Protein 3LGI (pdb70)

Organism: Escherichia coli (strain K12) (NCBI:txid83333)

InterPro domains:
  IPR001478 PDZ domain [PF13180] (258-347)
  IPR001478 PDZ domain [PS50106] (281-326)
  IPR001478 PDZ domain [SM00228] (257-339)
  IPR001940 Peptidase S1C [PR00834] (89-101)
  IPR001940 Peptidase S1C [PR00834] (110-130)
  IPR001940 Peptidase S1C [PR00834] (151-175)
  IPR001940 Peptidase S1C [PR00834] (186-203)
  IPR001940 Peptidase S1C [PR00834] (208-225)
  IPR001940 Peptidase S1C [PR00834] (297-309)
  IPR009003 Peptidase S1, PA clan [SSF50494] (47-254)
  IPR011783 Peptidase S1C, DegS [TIGR02038] (2-352)
  IPR036034 PDZ superfamily [G3DSA:2.30.42.10] (258-354)
  IPR036034 PDZ superfamily [SSF50156] (256-352)

B-factor: mean 22.99, std 15.56, range [3.69, 104.89]

Nearest PDB structures (foldseek):
  3lgi-assembly1_A  TM=9.681E-01  e=3.536E-40  Escherichia coli K-12
  4rqz-assembly1_A  TM=9.638E-01  e=5.160E-39  Escherichia coli
  2r3y-assembly1_A  TM=9.657E-01  e=2.315E-38  Escherichia coli
  3gds-assembly1_A  TM=9.533E-01  e=1.591E-38  Escherichia coli K-12
  6ew9-assembly1_C  TM=9.628E-01  e=5.759E-38  Escherichia coli K-12

Foldseek 3Di:
DDCPVPDDDDLVLLCVQAQQQKKKKFQADCPPPNVPHGDGPATAMWGQADFQAKIKFFQVRHPPGPWMKIAGPVGDIFTWAWLAHDPVQRMTIIGTDDPDTGRHAAADPPDAFDFFFKKWQWWQAPVPPTDIFIWTFHDAFQDDQDDVRGGGKTWILGDDHRGRGNTFIAGSNNHGQFGWHDFDQADPVGDGDHRTTITGGPVVNVVQSVCCNVPVHNDD/DDPDDDDDDDDPDDDDDDLVLLCVQAQQQKKKKFFWFQPPVPPRDTDGPAIAMWGQADFQFKIKFFQVRHPPGPWMWIAGPVGDIFTWDWLAADPVQRMTIIGTHDDDTGRHAAADPPDDFDFFFKKWQWWQAPNPDIDIFIWTFHDQFQDDQDDVRGGGKTKWLGDDHRGRGNTFIAGSNNHGQFGWHDDDAADPVGDGDHRTTIGHGVVVSVVQSVCCNVPVYDDD/DPDDPPDDDLVLLCVQFQQQKKKKFQWDCDVHTDTPAIAIWGAAFQQAKIKFFQVHHPPGPWMWIAGLVGDIFTWDWLAHAPQLRMTIIGTPDHGRRRHFAADPVDDFDFFFKKWQWWQAPVPGIDIFIWTQHDWQDQPLDPPGRAIKTKILGDDHGGSGNTFIAGSNNHGQFGWHAARADDDPPDGDHRTTIGHGVVVNVVQSVCSNVPVYDDD

Secondary structure (DSSP, 8-state):
---TT----B-HHHHHHHGGGEEEEEEE--TTT-TTS--EEEEEEEEEEETTTEEEEEHHHHTT-SEEEEE-TTS-EEEEEEEEEETTTTEEEEE---SS--------TT----TTBEEEEEE-GGGS-SEEEEEEEEEE--SS--TTS-S--EEE-S---TT-TT-EEE-TT--EEEEE-------TTS----S-EEEEEHHHHHHHHHHHHHHSS---/--SSPPPPP--SSPPPPB-HHHHHHHGGGEEEEEEEEE-TTTT--EEEEEEEEEEEEETTTEEEEEHHHHTT-SEEEEE-TTS-EEEEEEEEEETTTTEEEEE---SS--------TT----TTBEEEEEE-GGGSS-EEEEEEEEES--SS--TTS-SS-EEE-S---TT-TT-EEEETTS-EEEEE-------TTS----S-EEEEEHHHHHHHHHHHHHHSS---/------SSB-HHHHHHHGGGEEEEEEEEE---EEEEEEEEEEE-STT--EEEEHHHHTT-SEEEEE-TTS-EEEEEEEEEETTTTEEEEEE-S-S--------TT----TTBEEEEEE-GGGSSSEEEEEEEEEEEE--SSTT----EEEE-S---TT-TT-EEEETT--EEEEEEEE----SSS----S-EEEEEHHHHHHHHHHHHHHSS---

Structure (mmCIF, N/CA/C/O backbone):
data_3LGI
#
_entry.id   3LGI
#
_cell.length_a   70.384
_cell.length_b   72.762
_cell.length_c   128.877
_cell.angle_alpha   90.00
_cell.angle_beta   90.00
_cell.angle_gamma   90.00
#
_symmetry.space_group_name_H-M   'P 21 21 21'
#
loop_
_entity.id
_entity.type
_entity.pdbx_description
1 polymer 'Protease degS'
2 non-polymer 'PHOSPHATE ION'
3 water water
#
loop_
_atom_site.group_PDB
_atom_site.id
_atom_site.type_symbol
_atom_site.label_atom_id
_atom_site.label_alt_id
_atom_site.label_comp_id
_atom_site.label_asym_id
_atom_site.label_entity_id
_atom_site.label_seq_id
_atom_site.pdbx_PDB_ins_code
_atom_site.Cartn_x
_atom_site.Cartn_y
_atom_site.Cartn_z
_atom_site.occupancy
_atom_site.B_iso_or_equiv
_atom_site.auth_seq_id
_atom_site.auth_comp_id
_atom_site.auth_asym_id
_atom_site.auth_atom_id
_atom_site.pdbx_PDB_model_num
ATOM 1 N N . PHE A 1 12 ? 2.271 29.165 -12.895 1.00 44.32 37 PHE A N 1
ATOM 2 C CA . PHE A 1 12 ? 1.857 29.220 -14.291 1.00 33.08 37 PHE A CA 1
ATOM 3 C C . PHE A 1 12 ? 0.638 30.121 -14.461 1.00 28.66 37 PHE A C 1
ATOM 4 O O . PHE A 1 12 ? -0.010 30.509 -13.490 1.00 30.41 37 PHE A O 1
ATOM 20 N N . ASP A 1 13 ? 0.325 30.439 -15.711 1.00 26.86 38 ASP A N 1
ATOM 21 C CA . ASP A 1 13 ? -0.826 31.267 -16.038 1.00 28.47 38 ASP A CA 1
ATOM 22 C C . ASP A 1 13 ? -1.516 30.661 -17.256 1.00 22.18 38 ASP A C 1
ATOM 23 O O . ASP A 1 13 ? -0.964 30.679 -18.353 1.00 29.33 38 ASP A O 1
ATOM 32 N N . SER A 1 14 ? -2.714 30.114 -17.059 1.00 22.45 39 SER A N 1
ATOM 33 C CA . SER A 1 14 ? -3.402 29.387 -18.126 1.00 16.52 39 SER A CA 1
ATOM 34 C C . SER A 1 14 ? -4.474 30.213 -18.836 1.00 17.33 39 SER A C 1
ATOM 35 O O . SER A 1 14 ? -5.250 29.672 -19.627 1.00 16.51 39 SER A O 1
ATOM 43 N N . THR A 1 15 ? -4.512 31.519 -18.582 1.00 16.65 40 THR A N 1
ATOM 44 C CA A THR A 1 15 ? -5.548 32.386 -19.137 0.60 19.13 40 THR A CA 1
ATOM 45 C CA B THR A 1 15 ? -5.571 32.360 -19.134 0.40 19.15 40 THR A CA 1
ATOM 46 C C . THR A 1 15 ? -5.606 32.334 -20.6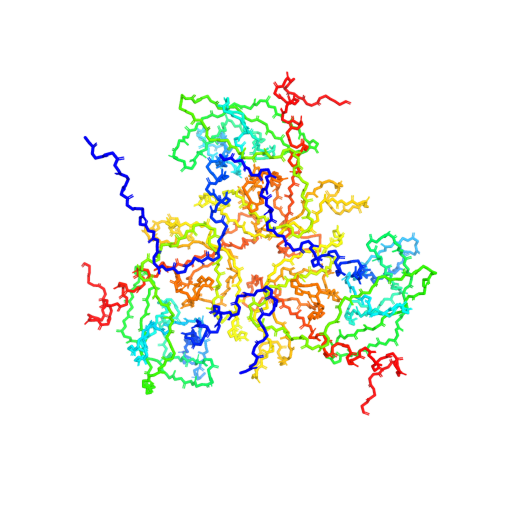63 1.00 17.66 40 THR A C 1
ATOM 47 O O . THR A 1 15 ? -6.679 32.394 -21.257 1.00 20.52 40 THR A O 1
ATOM 68 N N . ASP A 1 16 ? -4.442 32.244 -21.296 1.00 20.51 41 ASP A N 1
ATOM 69 C CA . ASP A 1 16 ? -4.377 32.239 -22.757 1.00 22.42 41 ASP A CA 1
ATOM 70 C C . ASP A 1 16 ? -4.382 30.829 -23.338 1.00 21.62 41 ASP A C 1
ATOM 71 O O . ASP A 1 16 ? -4.364 30.655 -24.555 1.00 22.93 41 ASP A O 1
ATOM 80 N N . GLU A 1 17 ? -4.392 29.824 -22.468 1.00 16.19 42 GLU A N 1
ATOM 81 C CA . GLU A 1 17 ? -4.456 28.436 -22.912 1.00 15.15 42 GLU A CA 1
ATOM 82 C C . GLU A 1 17 ? -5.889 28.093 -23.282 1.00 13.56 42 GLU A C 1
ATOM 83 O O . GLU A 1 17 ? -6.834 28.748 -22.834 1.00 14.42 42 GLU A O 1
ATOM 95 N N . THR A 1 18 ? -6.035 27.059 -24.107 1.00 14.00 43 THR A N 1
ATOM 96 C CA . THR A 1 18 ? -7.330 26.629 -24.596 1.00 14.72 43 THR A CA 1
ATOM 97 C C . THR A 1 18 ? -7.663 25.240 -24.049 1.00 10.24 43 THR A C 1
ATOM 98 O O . THR A 1 18 ? -6.898 24.303 -24.243 1.00 12.66 43 THR A O 1
ATOM 109 N N . PRO A 1 19 ? -8.813 25.102 -23.371 1.00 10.70 44 PRO A N 1
ATOM 110 C CA . PRO A 1 19 ? -9.210 23.777 -22.886 1.00 9.20 44 PRO A CA 1
ATOM 111 C C . PRO A 1 19 ? -9.487 22.817 -24.032 1.00 8.86 44 PRO A C 1
ATOM 112 O O . PRO A 1 19 ? -10.080 23.221 -25.031 1.00 10.58 44 PRO A O 1
ATOM 123 N N . ALA A 1 20 ? -9.080 21.562 -23.876 1.00 7.88 45 ALA A N 1
ATOM 124 C CA . ALA A 1 20 ? -9.434 20.528 -24.835 1.00 7.76 45 ALA A CA 1
ATOM 125 C C . ALA A 1 20 ? -10.946 20.379 -24.847 1.00 8.59 45 ALA A C 1
ATOM 126 O O . ALA A 1 20 ? -11.572 20.348 -23.795 1.00 7.58 45 ALA A O 1
ATOM 133 N N . SER A 1 21 ? -11.540 20.295 -26.035 1.00 9.16 46 SER A N 1
ATOM 134 C CA . SER A 1 21 ? -12.997 20.291 -26.117 1.00 7.09 46 SER A CA 1
ATOM 135 C C . SER A 1 21 ? -13.524 19.681 -27.397 1.00 8.11 46 SER A C 1
ATOM 136 O O . SER A 1 21 ? -12.896 19.769 -28.453 1.00 12.13 46 SER A O 1
ATOM 144 N N . TYR A 1 22 ? -14.702 19.073 -27.280 1.00 9.73 47 TYR A N 1
ATOM 145 C CA . TYR A 1 22 ? -15.463 18.620 -28.436 1.00 7.81 47 TYR A CA 1
ATOM 146 C C . TYR A 1 22 ? -16.723 19.470 -28.605 1.00 11.45 47 TYR A C 1
ATOM 147 O O . TYR A 1 22 ? -17.702 19.038 -29.211 1.00 9.95 47 TYR A O 1
ATOM 165 N N . ASN A 1 23 ? -16.688 20.700 -28.097 1.00 10.52 48 ASN A N 1
ATOM 166 C CA . ASN A 1 23 ? -17.840 21.590 -28.205 1.00 8.62 48 ASN A CA 1
ATOM 167 C C . ASN A 1 23 ? -18.196 21.915 -29.656 1.00 9.99 48 ASN A C 1
ATOM 168 O O . ASN A 1 23 ? -19.361 22.130 -29.966 1.00 11.54 48 ASN A O 1
ATOM 179 N N . LEU A 1 24 ? -17.205 21.953 -30.547 1.00 12.83 49 LEU A N 1
ATOM 180 C CA . LEU A 1 24 ? -17.500 22.170 -31.968 1.00 10.48 49 LEU A CA 1
ATOM 181 C C . LEU A 1 24 ? -18.453 21.091 -32.494 1.00 12.13 49 LEU A C 1
ATOM 182 O O . LEU A 1 24 ? -19.443 21.403 -33.148 1.00 11.99 49 LEU A O 1
ATOM 198 N N . ALA A 1 25 ? -18.162 19.826 -32.203 1.00 8.75 50 ALA A N 1
ATOM 199 C CA . ALA A 1 25 ? -19.030 18.733 -32.633 1.00 11.91 50 ALA A CA 1
ATOM 200 C C . ALA A 1 25 ? -20.416 18.847 -31.999 1.00 10.64 50 ALA A C 1
ATOM 201 O O . ALA A 1 25 ? -21.431 18.565 -32.638 1.00 9.99 50 ALA A O 1
ATOM 208 N N . VAL A 1 26 ? -20.458 19.241 -30.731 1.00 8.82 51 VAL A N 1
ATOM 209 C CA . VAL A 1 26 ? -21.732 19.404 -30.035 1.00 8.99 51 VAL A CA 1
ATOM 210 C C . VAL A 1 26 ? -22.557 20.513 -30.698 1.00 8.20 51 VAL A C 1
ATOM 211 O O . VAL A 1 26 ? -23.743 20.335 -30.982 1.00 9.77 51 VAL A O 1
ATOM 224 N N . ARG A 1 27 ? -21.943 21.663 -30.962 1.00 8.53 52 ARG A N 1
ATOM 225 C CA . ARG A 1 27 ? -22.704 22.764 -31.546 1.00 10.50 52 ARG A CA 1
ATOM 226 C C . ARG A 1 27 ? -23.240 22.396 -32.915 1.00 11.83 52 ARG A C 1
ATOM 227 O O . ARG A 1 27 ? -24.326 22.822 -33.296 1.00 12.32 52 ARG A O 1
ATOM 248 N N . ARG A 1 28 ? -22.487 21.595 -33.654 1.00 9.20 53 ARG A N 1
ATOM 249 C CA A ARG A 1 28 ? -22.886 21.224 -35.011 0.50 13.89 53 ARG A CA 1
ATOM 250 C CA B ARG A 1 28 ? -22.885 21.232 -35.008 0.50 13.87 53 ARG A CA 1
ATOM 251 C C . ARG A 1 28 ? -24.027 20.223 -35.026 1.00 10.74 53 ARG A C 1
ATOM 252 O O . ARG A 1 28 ? -24.940 20.322 -35.844 1.00 11.47 53 ARG A O 1
ATOM 293 N N . ALA A 1 29 ? -23.972 19.254 -34.122 1.00 7.63 54 ALA A N 1
ATOM 294 C CA . ALA A 1 29 ? -24.878 18.113 -34.193 1.00 7.11 54 ALA A CA 1
ATOM 295 C C . ALA A 1 29 ? -26.023 18.111 -33.190 1.00 7.95 54 ALA A C 1
ATOM 296 O O . ALA A 1 29 ? -27.126 17.667 -33.508 1.00 8.77 54 ALA A O 1
ATOM 303 N N . ALA A 1 30 ? -25.761 18.557 -31.968 1.00 8.61 55 ALA A N 1
ATOM 304 C CA . ALA A 1 30 ? -26.754 18.428 -30.903 1.00 7.80 55 ALA A CA 1
ATOM 305 C C . ALA A 1 30 ? -28.107 19.096 -31.186 1.00 8.97 55 ALA A C 1
ATOM 306 O O . ALA A 1 30 ? -29.135 18.554 -30.784 1.00 8.03 55 ALA A O 1
ATOM 313 N N . PRO A 1 31 ? -28.129 20.251 -31.888 1.00 9.61 56 PRO A N 1
ATOM 314 C CA . PRO A 1 31 ? -29.462 20.840 -32.092 1.00 10.64 56 PRO A CA 1
ATOM 315 C C . PRO A 1 31 ? -30.432 19.972 -32.882 1.00 9.85 56 PRO A C 1
ATOM 316 O O . PRO A 1 31 ? -31.640 20.199 -32.778 1.00 10.89 56 PRO A O 1
ATOM 327 N N . ALA A 1 32 ? -29.921 19.016 -33.654 1.00 8.21 57 ALA A N 1
ATOM 328 C CA . ALA A 1 32 ? -30.771 18.164 -34.477 1.00 6.52 57 ALA A CA 1
ATOM 329 C C . ALA A 1 32 ? -31.150 16.869 -33.769 1.00 11.47 57 ALA A C 1
ATOM 330 O O . ALA A 1 32 ? -31.851 16.033 -34.334 1.00 10.35 57 ALA A O 1
ATOM 337 N N . VAL A 1 33 ? -30.688 16.692 -32.539 1.00 7.46 58 VAL A N 1
ATOM 338 C CA . VAL A 1 33 ? -31.022 15.489 -31.792 1.00 6.22 58 VAL A CA 1
ATOM 339 C C . VAL A 1 33 ? -32.148 15.815 -30.818 1.00 8.93 58 VAL A C 1
ATOM 340 O O . VAL A 1 33 ? -32.023 16.710 -29.981 1.00 10.17 58 VAL A O 1
ATOM 353 N N . VAL A 1 34 ? -33.259 15.101 -30.965 1.00 6.66 59 VAL A N 1
ATOM 354 C CA . VAL A 1 34 ? -34.485 15.411 -30.239 1.00 7.15 59 VAL A CA 1
ATOM 355 C C . VAL A 1 34 ? -34.777 14.387 -29.153 1.00 7.71 59 VAL A C 1
ATOM 356 O O . VAL A 1 34 ? -34.239 13.282 -29.171 1.00 9.12 59 VAL A O 1
ATOM 369 N N . ASN A 1 35 ? -35.608 14.780 -28.188 1.00 8.50 60 ASN A N 1
ATOM 370 C CA . ASN A 1 35 ? -36.110 13.862 -27.179 1.00 7.38 60 ASN A CA 1
ATOM 371 C C . ASN A 1 35 ? -37.415 13.302 -27.701 1.00 10.16 60 ASN A C 1
ATOM 372 O O . ASN A 1 35 ? -38.266 14.050 -28.180 1.00 11.93 60 ASN A O 1
ATOM 383 N N . VAL A 1 36 ? -37.578 11.988 -27.625 1.00 7.65 61 VAL A N 1
ATOM 384 C CA . VAL A 1 36 ? -38.789 11.350 -28.129 1.00 8.54 61 VAL A CA 1
ATOM 385 C C . VAL A 1 36 ? -39.522 10.735 -26.951 1.00 10.84 61 VAL A C 1
ATOM 386 O O . VAL A 1 36 ? -38.923 10.024 -26.149 1.00 10.56 61 VAL A O 1
ATOM 399 N N . TYR A 1 37 ? -40.815 11.024 -26.836 1.00 8.59 62 TYR A N 1
ATOM 400 C CA . TYR A 1 37 ? -41.617 10.464 -25.751 1.00 10.29 62 TYR A CA 1
ATOM 401 C C . TYR A 1 37 ? -42.754 9.631 -26.316 1.00 13.64 62 TYR A C 1
ATOM 402 O O . TYR A 1 37 ? -43.528 10.096 -27.146 1.00 10.97 62 TYR A O 1
ATOM 420 N N . ASN A 1 38 ? -42.819 8.390 -25.863 1.00 12.78 63 ASN A N 1
ATOM 421 C CA . ASN A 1 38 ? -43.929 7.503 -26.144 1.00 14.19 63 ASN A CA 1
ATOM 422 C C . ASN A 1 38 ? -44.928 7.678 -25.012 1.00 10.24 63 ASN A C 1
ATOM 423 O O . ASN A 1 38 ? -44.665 7.274 -23.890 1.00 13.67 63 ASN A O 1
ATOM 434 N N . ARG A 1 39 ? -46.058 8.313 -25.301 1.00 11.22 64 ARG A N 1
ATOM 435 C CA . ARG A 1 39 ? -47.017 8.649 -24.265 1.00 15.04 64 ARG A CA 1
ATOM 436 C C . ARG A 1 39 ? -48.052 7.552 -24.105 1.00 18.31 64 ARG A C 1
ATOM 437 O O . ARG A 1 39 ? -48.583 7.049 -25.090 1.00 16.49 64 ARG A O 1
ATOM 458 N N . GLY A 1 40 ? -48.333 7.191 -22.855 1.00 22.60 65 GLY A N 1
ATOM 459 C CA . GLY A 1 40 ? -49.411 6.270 -22.547 1.00 28.02 65 GLY A CA 1
ATOM 460 C C . GLY A 1 40 ? -50.470 6.985 -21.730 1.00 23.84 65 GLY A C 1
ATOM 461 O O . GLY A 1 40 ? -50.167 7.585 -20.698 1.00 24.01 65 GLY A O 1
ATOM 465 N N . LEU A 1 41 ? -51.715 6.935 -22.192 1.00 22.55 66 LEU A N 1
ATOM 466 C CA . LEU A 1 41 ? -52.794 7.651 -21.520 1.00 22.24 66 LEU A CA 1
ATOM 467 C C . LEU A 1 41 ? -53.303 6.902 -20.291 1.00 27.13 66 LEU A C 1
ATOM 468 O O . LEU A 1 41 ? -53.629 7.512 -19.273 1.00 25.10 66 LEU A O 1
ATOM 484 N N . ASN A 1 42 ? -53.359 5.581 -20.387 1.00 21.86 67 ASN A N 1
ATOM 485 C CA . ASN A 1 42 ? -53.936 4.767 -19.323 1.00 25.98 67 ASN A CA 1
ATOM 486 C C . ASN A 1 42 ? -55.312 5.314 -18.957 1.00 30.12 67 ASN A C 1
ATOM 487 O O . ASN A 1 42 ? -56.030 5.793 -19.829 1.00 26.23 67 ASN A O 1
ATOM 498 N N . THR A 1 43 ? -55.689 5.242 -17.685 1.00 26.04 68 THR A N 1
ATOM 499 C CA . THR A 1 43 ? -56.994 5.753 -17.262 1.00 15.65 68 THR A CA 1
ATOM 500 C C . THR A 1 43 ? -56.884 7.076 -16.510 1.00 24.17 68 THR A C 1
ATOM 501 O O . THR A 1 43 ? -57.842 7.847 -16.468 1.00 25.51 68 THR A O 1
ATOM 512 N N . ASN A 1 44 ? -55.716 7.349 -15.933 1.00 21.86 69 ASN A N 1
ATOM 513 C CA A ASN A 1 44 ? -55.547 8.525 -15.084 0.70 24.73 69 ASN A CA 1
ATOM 514 C CA B ASN A 1 44 ? -55.544 8.520 -15.077 0.30 24.94 69 ASN A CA 1
ATOM 515 C C . ASN A 1 44 ? -54.634 9.597 -15.668 1.00 31.66 69 ASN A C 1
ATOM 516 O O . ASN A 1 44 ? -54.370 10.607 -15.021 1.00 27.37 69 ASN A O 1
ATOM 537 N N . SER A 1 45 ? -54.147 9.387 -16.886 1.00 21.11 70 SER A N 1
ATOM 538 C CA . SER A 1 45 ? -53.220 10.348 -17.473 1.00 21.87 70 SER A CA 1
ATOM 539 C C . SER A 1 45 ? -53.681 10.881 -18.824 1.00 20.80 70 SER A C 1
ATOM 540 O O . SER A 1 45 ? -52.872 11.104 -19.725 1.00 20.47 70 SER A O 1
ATOM 548 N N . HIS A 1 46 ? -54.983 11.118 -18.943 1.00 15.70 71 HIS A N 1
ATOM 549 C CA . HIS A 1 46 ? -55.547 11.665 -20.173 1.00 17.75 71 HIS A CA 1
ATOM 550 C C . HIS A 1 46 ? -55.181 13.131 -20.350 1.00 21.76 71 HIS A C 1
ATOM 551 O O . HIS A 1 46 ? -55.158 13.634 -21.468 1.00 21.64 71 HIS A O 1
ATOM 565 N N . ASN A 1 47 ? -54.892 13.814 -19.247 1.00 21.68 72 ASN A N 1
ATOM 566 C CA . ASN A 1 47 ? -54.605 15.250 -19.297 1.00 22.66 72 ASN A CA 1
ATOM 567 C C . ASN A 1 47 ? -53.240 15.606 -18.713 1.00 25.64 72 ASN A C 1
ATOM 568 O O . ASN A 1 47 ? -53.044 16.701 -18.185 1.00 25.87 72 ASN A O 1
ATOM 579 N N . GLN A 1 48 ? -52.305 14.669 -18.795 1.00 18.88 73 GLN A N 1
ATOM 580 C CA . GLN A 1 48 ? -50.923 14.933 -18.426 1.00 18.12 73 GLN A CA 1
ATOM 581 C C . GLN A 1 48 ? -50.029 13.995 -19.224 1.00 19.57 73 GLN A C 1
ATOM 582 O O . GLN A 1 48 ? -50.507 13.037 -19.827 1.00 21.28 73 GLN A O 1
ATOM 596 N N . LEU A 1 49 ? -48.731 14.274 -19.236 1.00 17.74 74 LEU A N 1
ATOM 597 C CA . LEU A 1 49 ? -47.795 13.445 -19.980 1.00 22.17 74 LEU A CA 1
ATOM 598 C C . LEU A 1 49 ? -47.230 12.323 -19.116 1.00 22.74 74 LEU A C 1
ATOM 599 O O . LEU A 1 49 ? -46.223 12.506 -18.438 1.00 26.27 74 LEU A O 1
ATOM 615 N N . GLU A 1 50 ? -47.874 11.159 -19.137 1.00 17.25 75 GLU A N 1
ATOM 616 C CA . GLU A 1 50 ? -47.272 9.981 -18.523 1.00 21.80 75 GLU A CA 1
ATOM 617 C C . GLU A 1 50 ? -46.459 9.241 -19.582 1.00 24.14 75 GLU A C 1
ATOM 618 O O . GLU A 1 50 ? -46.977 8.861 -20.632 1.00 18.95 75 GLU A O 1
ATOM 630 N N . ILE A 1 51 ? -45.174 9.057 -19.305 1.00 23.55 76 ILE A N 1
ATOM 631 C CA . ILE A 1 51 ? -44.259 8.493 -20.286 1.00 17.30 76 ILE A CA 1
ATOM 632 C C . ILE A 1 51 ? -44.219 6.972 -20.203 1.00 22.56 76 ILE A C 1
ATOM 633 O O . ILE A 1 51 ? -43.840 6.400 -19.184 1.00 22.47 76 ILE A O 1
ATOM 649 N N . ARG A 1 52 ? -44.627 6.327 -21.289 1.00 18.10 77 ARG A N 1
ATOM 650 C CA . ARG A 1 52 ? -44.564 4.875 -21.407 1.00 16.00 77 ARG A CA 1
ATOM 651 C C . ARG A 1 52 ? -43.140 4.422 -21.709 1.00 25.49 77 ARG A C 1
ATOM 652 O O . ARG A 1 52 ? -42.615 3.486 -21.092 1.00 22.66 77 ARG A O 1
ATOM 673 N N . THR A 1 53 ? -42.519 5.100 -22.667 1.00 15.50 78 THR A N 1
ATOM 674 C CA . THR A 1 53 ? -41.160 4.781 -23.084 1.00 16.95 78 THR A CA 1
ATOM 675 C C . THR A 1 53 ? -40.453 6.074 -23.445 1.00 17.69 78 THR A C 1
ATOM 676 O O . THR A 1 53 ? -41.078 7.014 -23.930 1.00 15.81 78 THR A O 1
ATOM 687 N N . LEU A 1 54 ? -39.151 6.104 -23.205 1.00 14.40 79 LEU A N 1
ATOM 688 C CA . LEU A 1 54 ? -38.340 7.292 -23.392 1.00 16.79 79 LEU A CA 1
ATOM 689 C C . LEU A 1 54 ? -37.257 6.994 -24.430 1.00 12.84 79 LEU A C 1
ATOM 690 O O . LEU A 1 54 ? -36.640 5.932 -24.399 1.00 12.72 79 LEU A O 1
ATOM 706 N N . GLY A 1 55 ? -37.018 7.921 -25.347 1.00 9.01 80 GLY A N 1
ATOM 707 C CA . GLY A 1 55 ? -35.902 7.777 -26.256 1.00 13.32 80 GLY A CA 1
ATOM 708 C C . GLY A 1 55 ? -35.445 9.082 -26.861 1.00 13.79 80 GLY A C 1
ATOM 709 O O . GLY A 1 55 ? -35.761 10.174 -26.381 1.00 9.51 80 GLY A O 1
ATOM 713 N N . SER A 1 56 ? -34.684 8.954 -27.939 1.00 8.79 81 SER A N 1
ATOM 714 C CA . SER A 1 56 ? -34.177 10.099 -28.659 1.00 5.43 81 SER A CA 1
ATOM 715 C C . SER A 1 56 ? -34.400 9.882 -30.148 1.00 7.05 81 SER A C 1
ATOM 716 O O . SER A 1 56 ? -34.842 8.808 -30.573 1.00 8.85 81 SER A O 1
ATOM 724 N N . GLY A 1 57 ? -34.097 10.905 -30.934 1.00 8.35 82 GLY A N 1
ATOM 725 C CA . GLY A 1 57 ? -34.256 10.815 -32.374 1.00 10.48 82 GLY A CA 1
ATOM 726 C C . GLY A 1 57 ? -33.356 11.813 -33.062 1.00 8.29 82 GLY A C 1
ATOM 727 O O . GLY A 1 57 ? -32.812 12.701 -32.417 1.00 8.65 82 GLY A O 1
ATOM 731 N N . VAL A 1 58 ? -33.184 11.665 -34.372 1.00 6.00 83 VAL A N 1
ATOM 732 C CA . VAL A 1 58 ? -32.300 12.549 -35.116 1.00 7.34 83 VAL A CA 1
ATOM 733 C C . VAL A 1 58 ? -33.035 13.156 -36.302 1.00 8.28 83 VAL A C 1
ATOM 734 O O . VAL A 1 58 ? -33.574 12.432 -37.133 1.00 9.68 83 VAL A O 1
ATOM 747 N N . ILE A 1 59 ? -33.070 14.483 -36.370 1.00 7.78 84 ILE A N 1
ATOM 748 C CA . ILE A 1 59 ? -33.706 15.150 -37.502 1.00 8.11 84 ILE A CA 1
ATOM 749 C C . ILE A 1 59 ? -32.784 15.043 -38.705 1.00 11.53 84 ILE A C 1
ATOM 750 O O . ILE A 1 59 ? -31.662 15.564 -38.693 1.00 11.06 84 ILE A O 1
ATOM 766 N N . MET A 1 60 ? -33.253 14.363 -39.745 1.00 9.73 85 MET A N 1
ATOM 767 C CA . MET A 1 60 ? -32.382 14.015 -40.866 1.00 14.65 85 MET A CA 1
ATOM 768 C C . MET A 1 60 ? -32.500 14.989 -42.026 1.00 21.97 85 MET A C 1
ATOM 769 O O . MET A 1 60 ? -31.563 15.125 -42.810 1.00 20.20 85 MET A O 1
ATOM 783 N N . ASP A 1 61 ? -33.645 15.654 -42.157 1.00 20.06 86 ASP A N 1
ATOM 784 C CA . ASP A 1 61 ? -33.786 16.679 -43.191 1.00 26.83 86 ASP A CA 1
ATOM 785 C C . ASP A 1 61 ? -34.817 17.744 -42.835 1.00 25.17 86 ASP A C 1
ATOM 786 O O . ASP A 1 61 ? -35.658 17.546 -41.956 1.00 24.18 86 ASP A O 1
ATOM 795 N N . GLN A 1 62 ? -34.729 18.873 -43.533 1.00 22.87 87 GLN A N 1
ATOM 796 C CA . GLN A 1 62 ? -35.492 20.075 -43.213 1.00 25.80 87 GLN A CA 1
ATOM 797 C C . GLN A 1 62 ? -36.998 19.859 -43.242 1.00 22.07 87 GLN A C 1
ATOM 798 O O . GLN A 1 62 ? -37.744 20.639 -42.657 1.00 28.04 87 GLN A O 1
ATOM 812 N N . ARG A 1 63 ? -37.444 18.820 -43.939 1.00 18.34 88 ARG A N 1
ATOM 813 C CA . ARG A 1 63 ? -38.874 18.559 -44.069 1.00 20.73 88 ARG A CA 1
ATOM 814 C C . ARG A 1 63 ? -39.474 18.126 -42.732 1.00 25.72 88 ARG A C 1
ATOM 815 O O . ARG A 1 63 ? -40.682 18.232 -42.517 1.00 22.87 88 ARG A O 1
ATOM 836 N N . GLY A 1 64 ? -38.625 17.638 -41.833 1.00 19.00 89 GLY A N 1
ATOM 837 C CA . GLY A 1 64 ? -39.077 17.225 -40.520 1.00 15.87 89 GLY A CA 1
ATOM 838 C C . GLY A 1 64 ? -39.094 15.718 -40.348 1.00 13.07 89 GLY A C 1
ATOM 839 O O . GLY A 1 64 ? -39.779 15.198 -39.475 1.00 12.69 89 GLY A O 1
ATOM 843 N N . TYR A 1 65 ? -38.339 15.007 -41.176 1.00 10.62 90 TYR A N 1
ATOM 844 C CA . TYR A 1 65 ? -38.227 13.562 -41.004 1.00 11.49 90 TYR A CA 1
ATOM 845 C C . TYR A 1 65 ? -37.164 13.240 -39.954 1.00 9.16 90 TYR A C 1
ATOM 846 O O . TYR A 1 65 ? -36.058 13.785 -39.984 1.00 11.93 90 TYR A O 1
ATOM 864 N N . ILE A 1 66 ? -37.528 12.352 -39.033 1.00 8.17 91 ILE A N 1
ATOM 865 C CA . ILE A 1 66 ? -36.715 12.029 -37.864 1.00 8.75 91 ILE A CA 1
ATOM 866 C C . ILE A 1 66 ? -36.516 10.525 -37.775 1.00 10.31 91 ILE A C 1
ATOM 867 O O . ILE A 1 66 ? -37.469 9.763 -37.915 1.00 10.71 91 ILE A O 1
ATOM 883 N N . ILE A 1 67 ? -35.274 10.089 -37.566 1.00 8.06 92 ILE A N 1
ATOM 884 C CA . ILE A 1 67 ? -35.011 8.677 -37.317 1.00 7.87 92 ILE A CA 1
ATOM 885 C C . ILE A 1 67 ? -35.009 8.410 -35.817 1.00 12.37 92 ILE A C 1
ATOM 886 O O . ILE A 1 67 ? -34.477 9.205 -35.033 1.00 9.81 92 ILE A O 1
ATOM 902 N N . THR A 1 68 ? -35.623 7.300 -35.412 1.00 8.90 93 THR A N 1
ATOM 903 C CA . THR A 1 68 ? -35.529 6.833 -34.038 1.00 8.65 93 THR A CA 1
ATOM 904 C C . THR A 1 68 ? -35.554 5.305 -34.075 1.00 9.25 93 THR A C 1
ATOM 905 O O . THR A 1 68 ? -35.492 4.716 -35.148 1.00 12.06 93 THR A O 1
ATOM 916 N N . ASN A 1 69 ? -35.637 4.662 -32.921 1.00 11.88 94 ASN A N 1
ATOM 917 C CA . ASN A 1 69 ? -35.757 3.210 -32.922 1.00 14.21 94 ASN A CA 1
ATOM 918 C C . ASN A 1 69 ? -37.219 2.803 -32.797 1.00 14.33 94 ASN A C 1
ATOM 919 O O . ASN A 1 69 ? -38.019 3.461 -32.124 1.00 12.71 94 ASN A O 1
ATOM 930 N N . LYS A 1 70 ? -37.565 1.707 -33.457 1.00 13.15 95 LYS A N 1
ATOM 931 C CA . LYS A 1 70 ? -38.927 1.209 -33.411 1.00 13.25 95 LYS A CA 1
ATOM 932 C C . LYS A 1 70 ? -39.360 0.884 -31.982 1.00 15.08 95 LYS A C 1
ATOM 933 O O . LYS A 1 70 ? -40.488 1.189 -31.595 1.00 14.56 95 LYS A O 1
ATOM 952 N N . HIS A 1 71 ? -38.475 0.291 -31.179 1.00 12.14 96 HIS A N 1
ATOM 953 C CA . HIS A 1 71 ? -38.850 -0.074 -29.816 1.00 15.05 96 HIS A CA 1
ATOM 954 C C . HIS A 1 71 ? -39.201 1.138 -28.950 1.00 16.08 96 HIS A C 1
ATOM 955 O O . HIS A 1 71 ? -39.922 1.011 -27.974 1.00 18.19 96 HIS A O 1
ATOM 969 N N . VAL A 1 72 ? -38.700 2.313 -29.315 1.00 13.73 97 VAL A N 1
ATOM 970 C CA . VAL A 1 72 ? -39.031 3.518 -28.576 1.00 16.96 97 VAL A CA 1
ATOM 971 C C . VAL A 1 72 ? -40.496 3.874 -28.796 1.00 14.27 97 VAL A C 1
ATOM 972 O O . VAL A 1 72 ? -41.189 4.272 -27.866 1.00 14.49 97 VAL A O 1
ATOM 985 N N . ILE A 1 73 ? -40.968 3.722 -30.028 1.00 16.01 98 ILE A N 1
ATOM 986 C CA . ILE A 1 73 ? -42.300 4.215 -30.376 1.00 14.06 98 ILE A CA 1
ATOM 987 C C . ILE A 1 73 ? -43.372 3.124 -30.460 1.00 18.34 98 ILE A C 1
ATOM 988 O O . ILE A 1 73 ? -44.543 3.423 -30.703 1.00 16.28 98 ILE A O 1
ATOM 1004 N N . ASN A 1 74 ? -42.992 1.868 -30.233 1.00 15.39 99 ASN A N 1
ATOM 1005 C CA . ASN A 1 74 ? -43.979 0.788 -30.204 1.00 23.42 99 ASN A CA 1
ATOM 1006 C C . ASN A 1 74 ? -45.078 1.019 -29.164 1.00 18.89 99 ASN A C 1
ATOM 1007 O O . ASN A 1 74 ? -44.797 1.332 -28.010 1.00 22.91 99 ASN A O 1
ATOM 1018 N N . ASP A 1 75 ? -46.328 0.860 -29.587 1.00 27.91 100 ASP A N 1
ATOM 1019 C CA . ASP A 1 75 ? -47.474 0.889 -28.680 1.00 29.50 100 ASP A CA 1
ATOM 1020 C C . ASP A 1 75 ? -47.774 2.279 -28.126 1.00 25.01 100 ASP A C 1
ATOM 1021 O O . ASP A 1 75 ? -48.459 2.406 -27.119 1.00 24.23 100 ASP A O 1
ATOM 1030 N N . ALA A 1 76 ? -47.275 3.320 -28.784 1.00 23.25 101 ALA A N 1
ATOM 1031 C CA . ALA A 1 76 ? -47.565 4.685 -28.357 1.00 21.68 101 ALA A CA 1
ATOM 1032 C C . ALA A 1 76 ? -49.010 5.080 -28.640 1.00 22.16 101 ALA A C 1
ATOM 1033 O O . ALA A 1 76 ? -49.523 4.838 -29.737 1.00 20.37 101 ALA A O 1
ATOM 1040 N N . ASP A 1 77 ? -49.654 5.703 -27.654 1.00 22.00 102 ASP A N 1
ATOM 1041 C CA . ASP A 1 77 ? -50.943 6.357 -27.869 1.00 18.40 102 ASP A CA 1
ATOM 1042 C C . ASP A 1 77 ? -50.709 7.694 -28.566 1.00 20.71 102 ASP A C 1
ATOM 1043 O O . ASP A 1 77 ? -51.567 8.198 -29.291 1.00 20.05 102 ASP A O 1
ATOM 1052 N N . GLN A 1 78 ? -49.535 8.270 -28.325 1.00 13.41 103 GLN A N 1
ATOM 1053 C CA . GLN A 1 78 ? -49.144 9.523 -28.940 1.00 14.12 103 GLN A CA 1
ATOM 1054 C C . GLN A 1 78 ? -47.621 9.588 -28.890 1.00 10.64 103 GLN A C 1
ATOM 1055 O O . GLN A 1 78 ? -47.020 9.093 -27.940 1.00 13.00 103 GLN A O 1
ATOM 1069 N N . ILE A 1 79 ? -47.006 10.170 -29.915 1.00 12.16 104 ILE A N 1
ATOM 1070 C CA . ILE A 1 79 ? -45.558 10.354 -29.932 1.00 9.51 104 ILE A CA 1
ATOM 1071 C C . ILE A 1 79 ? -45.254 11.845 -29.888 1.00 9.28 104 ILE A C 1
ATOM 1072 O O . ILE A 1 79 ? -45.768 12.617 -30.698 1.00 12.13 104 ILE A O 1
ATOM 1088 N N . ILE A 1 80 ? -44.452 12.248 -28.907 1.00 10.02 105 ILE A N 1
ATOM 1089 C CA . ILE A 1 80 ? -44.078 13.645 -28.727 1.00 11.40 105 ILE A CA 1
ATOM 1090 C C . ILE A 1 80 ? -42.587 13.811 -29.018 1.00 10.92 105 ILE A C 1
ATOM 1091 O O . ILE A 1 80 ? -41.776 12.972 -28.637 1.00 10.37 105 ILE A O 1
ATOM 1107 N N . VAL A 1 81 ? -42.232 14.880 -29.716 1.00 8.61 106 VAL A N 1
ATOM 1108 C CA . VAL A 1 81 ? -40.837 15.173 -30.010 1.00 9.61 106 VAL A CA 1
ATOM 1109 C C . VAL A 1 81 ? -40.509 16.547 -29.450 1.00 11.38 106 VAL A C 1
ATOM 1110 O O . VAL A 1 81 ? -41.239 17.507 -29.704 1.00 11.58 106 VAL A O 1
ATOM 1123 N N . ALA A 1 82 ? -39.436 16.641 -28.667 1.00 7.37 107 ALA A N 1
ATOM 1124 C CA . ALA A 1 82 ? -38.994 17.928 -28.136 1.00 7.79 107 ALA A CA 1
ATOM 1125 C C . ALA A 1 82 ? -37.605 18.269 -28.653 1.00 10.88 107 ALA A C 1
ATOM 1126 O O . ALA A 1 82 ? -36.686 17.448 -28.600 1.00 10.11 107 ALA A O 1
ATOM 1133 N N . LEU A 1 83 ? -37.460 19.482 -29.173 1.00 8.25 108 LEU A N 1
ATOM 1134 C CA . LEU A 1 83 ? -36.170 19.968 -29.641 1.00 10.54 108 LEU A CA 1
ATOM 1135 C C . LEU A 1 83 ? -35.419 20.700 -28.543 1.00 12.05 108 LEU A C 1
ATOM 1136 O O . LEU A 1 83 ? -36.004 21.172 -27.571 1.00 12.79 108 LEU A O 1
ATOM 1152 N N . GLN A 1 84 ? -34.111 20.821 -28.710 1.00 12.37 109 GLN A N 1
ATOM 1153 C CA . GLN A 1 84 ? -33.312 21.478 -27.691 1.00 14.85 109 GLN A CA 1
ATOM 1154 C C . GLN A 1 84 ? -33.588 22.977 -27.637 1.00 15.26 109 GLN A C 1
ATOM 1155 O O . GLN A 1 84 ? -33.302 23.616 -26.628 1.00 19.13 109 GLN A O 1
ATOM 1169 N N . ASP A 1 85 ? -34.172 23.536 -28.695 1.00 14.59 110 ASP A N 1
ATOM 1170 C CA . ASP A 1 85 ? -34.518 24.961 -28.689 1.00 20.29 110 ASP A CA 1
ATOM 1171 C C . ASP A 1 85 ? -35.847 25.237 -27.979 1.00 21.11 110 ASP A C 1
ATOM 1172 O O . ASP A 1 85 ? -36.297 26.382 -27.913 1.00 18.69 110 ASP A O 1
ATOM 1181 N N . GLY A 1 86 ? -36.467 24.190 -27.444 1.00 16.17 111 GLY A N 1
ATOM 1182 C CA . GLY A 1 86 ? -37.664 24.347 -26.634 1.00 18.85 111 GLY A CA 1
ATOM 1183 C C . GLY A 1 86 ? -38.966 24.033 -27.352 1.00 15.98 111 GLY A C 1
ATOM 1184 O O . GLY A 1 86 ? -40.023 23.958 -26.718 1.00 16.35 111 GLY A O 1
ATOM 1188 N N . ARG A 1 87 ? -38.904 23.849 -28.666 1.00 12.45 112 ARG A N 1
ATOM 1189 C CA . ARG A 1 87 ? -40.117 23.530 -29.423 1.00 8.88 112 ARG A CA 1
ATOM 1190 C C . ARG A 1 87 ? -40.554 22.102 -29.131 1.00 13.25 112 ARG A C 1
ATOM 1191 O O . ARG A 1 87 ? -39.722 21.220 -28.938 1.00 14.09 112 ARG A O 1
ATOM 1212 N N . VAL A 1 88 ? -41.865 21.883 -29.083 1.00 8.83 113 VAL A N 1
ATOM 1213 C CA . VAL A 1 88 ? -42.407 20.553 -28.804 1.00 9.22 113 VAL A CA 1
ATOM 1214 C C . VAL A 1 88 ? -43.493 20.280 -29.835 1.00 10.73 113 VAL A C 1
ATOM 1215 O O . VAL A 1 88 ? -44.339 21.138 -30.096 1.00 11.83 113 VAL A O 1
ATOM 1228 N N . PHE A 1 89 ? -43.468 19.082 -30.416 1.00 9.21 114 PHE A N 1
ATOM 1229 C CA . PHE A 1 89 ? -44.364 18.740 -31.510 1.00 11.35 114 PHE A CA 1
ATOM 1230 C C . PHE A 1 89 ? -45.000 17.383 -31.277 1.00 13.51 114 PHE A C 1
ATOM 1231 O O . PHE A 1 89 ? -44.420 16.517 -30.629 1.00 12.14 114 PHE A O 1
ATOM 1248 N N . GLU A 1 90 ? -46.198 17.201 -31.819 1.00 11.19 115 GLU A N 1
ATOM 1249 C CA . GLU A 1 90 ? -46.753 15.872 -31.992 1.00 12.27 115 GLU A CA 1
ATOM 1250 C C . GLU A 1 90 ? -46.114 15.301 -33.249 1.00 14.49 115 GLU A C 1
ATOM 1251 O O . GLU A 1 90 ? -46.028 15.979 -34.270 1.00 19.44 115 GLU A O 1
ATOM 1263 N N . ALA A 1 91 ? -45.641 14.066 -33.176 1.00 11.43 116 ALA A N 1
ATOM 1264 C CA . ALA A 1 91 ? -44.981 13.451 -34.323 1.00 12.26 116 ALA A CA 1
ATOM 1265 C C . ALA A 1 91 ? -45.852 12.339 -34.873 1.00 17.46 116 ALA A C 1
ATOM 1266 O O . ALA A 1 91 ? -46.541 11.648 -34.121 1.00 17.86 116 ALA A O 1
ATOM 1273 N N . LEU A 1 92 ? -45.811 12.178 -36.189 1.00 13.97 117 LEU A N 1
ATOM 1274 C CA . LEU A 1 92 ? -46.531 11.113 -36.870 1.00 16.89 117 LEU A CA 1
ATOM 1275 C C . LEU A 1 92 ? -45.577 9.998 -37.264 1.00 12.82 117 LEU A C 1
ATOM 1276 O O . LEU A 1 92 ? -44.461 10.250 -37.715 1.00 14.90 117 LEU A O 1
ATOM 1292 N N . LEU A 1 93 ? -46.026 8.762 -37.092 1.00 13.05 118 LEU A N 1
ATOM 1293 C CA . LEU A 1 93 ? -45.235 7.606 -37.490 1.00 15.04 118 LEU A CA 1
ATOM 1294 C C . LEU A 1 93 ? -45.349 7.403 -38.991 1.00 23.41 118 LEU A C 1
ATOM 1295 O O . LEU A 1 93 ? -46.437 7.138 -39.512 1.00 18.96 118 LEU A O 1
ATOM 1311 N N . VAL A 1 94 ? -44.217 7.542 -39.676 1.00 14.43 119 VAL A N 1
ATOM 1312 C CA . VAL A 1 94 ? -44.149 7.399 -41.125 1.00 14.38 119 VAL A CA 1
ATOM 1313 C C . VAL A 1 94 ? -44.030 5.928 -41.497 1.00 22.22 119 VAL A C 1
ATOM 1314 O O . VAL A 1 94 ? -44.603 5.475 -42.490 1.00 21.33 119 VAL A O 1
ATOM 1327 N N . GLY A 1 95 ? -43.285 5.183 -40.692 1.00 19.92 120 GLY A N 1
ATOM 1328 C CA . GLY A 1 95 ? -43.071 3.771 -40.949 1.00 19.93 120 GLY A CA 1
ATOM 1329 C C . GLY A 1 95 ? -42.023 3.205 -40.016 1.00 22.18 120 GLY A C 1
ATOM 1330 O O . GLY A 1 95 ? -41.304 3.945 -39.355 1.00 15.90 120 GLY A O 1
ATOM 1334 N N . SER A 1 96 ? -41.936 1.885 -39.949 1.00 19.75 121 SER A N 1
ATOM 1335 C CA . SER A 1 96 ? -40.914 1.251 -39.134 1.00 15.76 121 SER A CA 1
ATOM 1336 C C . SER A 1 96 ? -40.437 -0.026 -39.802 1.00 27.16 121 SER A C 1
ATOM 1337 O O . SER A 1 96 ? -41.117 -0.580 -40.666 1.00 25.36 121 SER A O 1
ATOM 1345 N N . ASP A 1 97 ? -39.260 -0.481 -39.397 1.00 20.66 122 ASP A N 1
ATOM 1346 C CA . ASP A 1 97 ? -38.681 -1.705 -39.930 1.00 24.36 122 ASP A CA 1
ATOM 1347 C C . ASP A 1 97 ? -38.261 -2.581 -38.762 1.00 24.92 122 ASP A C 1
ATOM 1348 O O . ASP A 1 97 ? -37.341 -2.239 -38.024 1.00 21.01 122 ASP A O 1
ATOM 1357 N N . SER A 1 98 ? -38.944 -3.707 -38.588 1.00 21.32 123 SER A N 1
ATOM 1358 C CA . SER A 1 98 ? -38.666 -4.588 -37.464 1.00 21.44 123 SER A CA 1
ATOM 1359 C C . SER A 1 98 ? -37.254 -5.159 -37.541 1.00 22.79 123 SER A C 1
ATOM 1360 O O . SER A 1 98 ? -36.568 -5.276 -36.525 1.00 22.92 123 SER A O 1
ATOM 1368 N N . LEU A 1 99 ? -36.821 -5.516 -38.745 1.00 22.89 124 LEU A N 1
ATOM 1369 C CA . LEU A 1 99 ? -35.514 -6.146 -38.916 1.00 23.14 124 LEU A CA 1
ATOM 1370 C C . LEU A 1 99 ? -34.400 -5.277 -38.340 1.00 17.57 124 LEU A C 1
ATOM 1371 O O . LEU A 1 99 ? -33.555 -5.763 -37.598 1.00 22.32 124 LEU A O 1
ATOM 1387 N N . THR A 1 100 ? -34.408 -3.990 -38.686 1.00 21.67 125 THR A N 1
ATOM 1388 C CA . THR A 1 100 ? -33.352 -3.078 -38.250 1.00 17.62 125 THR A CA 1
ATOM 1389 C C . THR A 1 100 ? -33.723 -2.271 -37.004 1.00 21.10 125 THR A C 1
ATOM 1390 O O . THR A 1 100 ? -32.895 -1.525 -36.481 1.00 21.00 125 THR A O 1
ATOM 1401 N N . ASP A 1 101 ? -34.952 -2.428 -36.523 1.00 19.29 126 ASP A N 1
ATOM 1402 C CA . ASP A 1 101 ? -35.405 -1.725 -35.325 1.00 18.07 126 ASP A CA 1
ATOM 1403 C C . ASP A 1 101 ? -35.320 -0.225 -35.533 1.00 17.66 126 ASP A C 1
ATOM 1404 O O . ASP A 1 101 ? -34.998 0.513 -34.605 1.00 20.33 126 ASP A O 1
ATOM 1413 N N . LEU A 1 102 ? -35.601 0.222 -36.754 1.00 16.65 127 LEU A N 1
ATOM 1414 C CA . LEU A 1 102 ? -35.610 1.654 -37.049 1.00 15.54 127 LEU A CA 1
ATOM 1415 C C . LEU A 1 102 ? -37.026 2.135 -37.319 1.00 17.44 127 LEU A C 1
ATOM 1416 O O . LEU A 1 102 ? -37.868 1.384 -37.807 1.00 16.19 127 LEU A O 1
ATOM 1432 N N . ALA A 1 103 ? -37.295 3.396 -37.000 1.00 13.99 128 ALA A N 1
ATOM 1433 C CA . ALA A 1 103 ? -38.586 3.993 -37.296 1.00 12.34 128 ALA A CA 1
ATOM 1434 C C . ALA A 1 103 ? -38.361 5.410 -37.777 1.00 14.00 128 ALA A C 1
ATOM 1435 O O . ALA A 1 103 ? -37.356 6.031 -37.441 1.00 12.50 128 ALA A O 1
ATOM 1442 N N . VAL A 1 104 ? -39.290 5.919 -38.577 1.00 11.38 129 VAL A N 1
ATOM 1443 C CA . VAL A 1 104 ? -39.195 7.286 -39.054 1.00 8.02 129 VAL A CA 1
ATOM 1444 C C . VAL A 1 104 ? -40.430 8.031 -38.585 1.00 13.42 129 VAL A C 1
ATOM 1445 O O . VAL A 1 104 ? -41.551 7.521 -38.685 1.00 12.49 129 VAL A O 1
ATOM 1458 N N . LEU A 1 105 ? -40.208 9.218 -38.036 1.00 8.96 130 LEU A N 1
ATOM 1459 C CA . LEU A 1 105 ? -41.288 10.105 -37.626 1.00 9.77 130 LEU A CA 1
ATOM 1460 C C . LEU A 1 105 ? -41.302 11.321 -38.525 1.00 11.26 130 LEU A C 1
ATOM 1461 O O . LEU A 1 105 ? -40.312 11.634 -39.185 1.00 11.18 130 LEU A O 1
ATOM 1477 N N . LYS A 1 106 ? -42.425 12.029 -38.522 1.00 12.12 131 LYS A N 1
ATOM 1478 C CA . LYS A 1 106 ? -42.532 13.274 -39.258 1.00 14.40 131 LYS A CA 1
ATOM 1479 C C . LYS A 1 106 ? -43.136 14.330 -38.348 1.00 12.26 131 LYS A C 1
ATOM 1480 O O . LYS A 1 106 ? -44.164 14.096 -37.706 1.00 13.21 131 LYS A O 1
ATOM 1499 N N . ILE A 1 107 ? -42.477 15.478 -38.261 1.00 13.01 132 ILE A N 1
ATOM 1500 C CA . ILE A 1 107 ? -43.071 16.627 -37.593 1.00 13.65 132 ILE A CA 1
ATOM 1501 C C . ILE A 1 107 ? -43.359 17.721 -38.608 1.00 15.73 132 ILE A C 1
ATOM 1502 O O . ILE A 1 107 ? -42.673 17.851 -39.627 1.00 16.11 132 ILE A O 1
ATOM 1518 N N . ASN A 1 108 ? -44.404 18.487 -38.325 1.00 14.58 133 ASN A N 1
ATOM 1519 C CA A ASN A 1 108 ? -44.791 19.614 -39.159 0.70 17.43 133 ASN A CA 1
ATOM 1520 C CA B ASN A 1 108 ? -44.780 19.612 -39.167 0.30 17.59 133 ASN A CA 1
ATOM 1521 C C . ASN A 1 108 ? -44.570 20.908 -38.400 1.00 13.38 133 ASN A C 1
ATOM 1522 O O . ASN A 1 108 ? -45.339 21.236 -37.494 1.00 17.27 133 ASN A O 1
ATOM 1543 N N . ALA A 1 109 ? -43.516 21.629 -38.769 1.00 13.53 134 ALA A N 1
ATOM 1544 C CA . ALA A 1 109 ? -43.109 22.844 -38.077 1.00 13.23 134 ALA A CA 1
ATOM 1545 C C . ALA A 1 109 ? -43.178 24.055 -38.996 1.00 17.01 134 ALA A C 1
ATOM 1546 O O . ALA A 1 109 ? -42.877 23.955 -40.183 1.00 20.41 134 ALA A O 1
ATOM 1553 N N . THR A 1 110 ? -43.537 25.205 -38.437 1.00 19.58 135 THR A N 1
ATOM 1554 C CA . THR A 1 110 ? -43.573 26.446 -39.203 1.00 19.05 135 THR A CA 1
ATOM 1555 C C . THR A 1 110 ? -42.169 27.009 -39.401 1.00 32.80 135 THR A C 1
ATOM 1556 O O . THR A 1 110 ? -41.848 27.527 -40.468 1.00 30.08 135 THR A O 1
ATOM 1567 N N . GLY A 1 111 ? -41.337 26.913 -38.368 1.00 19.07 136 GLY A N 1
ATOM 1568 C CA . GLY A 1 111 ? -39.999 27.476 -38.427 1.00 34.42 136 GLY A CA 1
ATOM 1569 C C . GLY A 1 111 ? -39.000 26.448 -38.912 1.00 30.89 136 GLY A C 1
ATOM 1570 O O . GLY A 1 111 ? -39.234 25.252 -38.767 1.00 26.35 136 GLY A O 1
ATOM 1574 N N . GLY A 1 112 ? -37.892 26.903 -39.491 1.00 25.67 137 GLY A N 1
ATOM 1575 C CA . GLY A 1 112 ? -36.870 25.991 -39.976 1.00 22.88 137 GLY A CA 1
ATOM 1576 C C . GLY A 1 112 ? -36.436 25.015 -38.898 1.00 18.38 137 GLY A C 1
ATOM 1577 O O . GLY A 1 112 ? -36.490 25.334 -37.710 1.00 22.09 137 GLY A O 1
ATOM 1581 N N . LEU A 1 113 ? -36.007 23.826 -39.315 1.00 15.49 138 LEU A N 1
ATOM 1582 C CA . LEU A 1 113 ? -35.534 22.804 -38.387 1.00 11.92 138 LEU A CA 1
ATOM 1583 C C . LEU A 1 113 ? -34.039 22.562 -38.535 1.00 15.49 138 LEU A C 1
ATOM 1584 O O . LEU A 1 113 ? -33.505 22.590 -39.635 1.00 18.97 138 LEU A O 1
ATOM 1600 N N . PRO A 1 114 ? -33.367 22.294 -37.419 1.00 13.31 139 PRO A N 1
ATOM 1601 C CA . PRO A 1 114 ? -31.957 21.903 -37.475 1.00 17.15 139 PRO A CA 1
ATOM 1602 C C . PRO A 1 114 ? -31.834 20.488 -38.033 1.00 15.74 139 PRO A C 1
ATOM 1603 O O . PRO A 1 114 ? -32.710 19.662 -37.770 1.00 17.49 139 PRO A O 1
ATOM 1614 N N . THR A 1 115 ? -30.777 20.211 -38.787 1.00 14.85 140 THR A N 1
ATOM 1615 C CA . THR A 1 115 ? -30.565 18.864 -39.319 1.00 11.21 140 THR A CA 1
ATOM 1616 C C . THR A 1 115 ? -29.178 18.357 -38.930 1.00 12.33 140 THR A C 1
ATOM 1617 O O . THR A 1 115 ? -28.248 19.142 -38.708 1.00 12.16 140 THR A O 1
ATOM 1628 N N . ILE A 1 116 ? -29.047 17.040 -38.852 1.00 11.26 141 ILE A N 1
ATOM 1629 C CA . ILE A 1 116 ? -27.793 16.436 -38.429 1.00 11.02 141 ILE A CA 1
ATOM 1630 C C . ILE A 1 116 ? -26.751 16.532 -39.548 1.00 12.04 141 ILE A C 1
ATOM 1631 O O . ILE A 1 116 ? -27.080 16.345 -40.727 1.00 12.31 141 ILE A O 1
ATOM 1647 N N . PRO A 1 117 ? -25.489 16.823 -39.191 1.00 13.31 142 PRO A N 1
ATOM 1648 C CA . PRO A 1 117 ? -24.433 16.814 -40.212 1.00 10.62 142 PRO A CA 1
ATOM 1649 C C . PRO A 1 117 ? -24.183 15.407 -40.735 1.00 11.43 142 PRO A C 1
ATOM 1650 O O . PRO A 1 117 ? -24.070 14.469 -39.953 1.00 11.29 142 PRO A O 1
ATOM 1661 N N . ILE A 1 118 ? -24.118 15.274 -42.058 1.00 12.99 143 ILE A N 1
ATOM 1662 C CA A ILE A 1 118 ? -23.891 13.979 -42.687 0.70 11.83 143 ILE A CA 1
ATOM 1663 C CA B ILE A 1 118 ? -23.905 13.986 -42.704 0.30 12.07 143 ILE A CA 1
ATOM 1664 C C . ILE A 1 118 ? -22.772 14.110 -43.710 1.00 15.86 143 ILE A C 1
ATOM 1665 O O . ILE A 1 118 ? -22.799 14.990 -44.568 1.00 19.57 143 ILE A O 1
ATOM 1696 N N . ASN A 1 119 ? -21.778 13.239 -43.595 1.00 11.69 144 ASN A N 1
ATOM 1697 C CA . ASN A 1 119 ? -20.707 13.174 -44.574 1.00 14.67 144 ASN A CA 1
ATOM 1698 C C . ASN A 1 119 ? -20.749 11.767 -45.140 1.00 12.81 144 ASN A C 1
ATOM 1699 O O . ASN A 1 119 ? -20.281 10.819 -44.521 1.00 13.50 144 ASN A O 1
ATOM 1710 N N . ALA A 1 120 ? -21.356 11.632 -46.312 1.00 12.79 145 ALA A N 1
ATOM 1711 C CA . ALA A 1 120 ? -21.631 10.316 -46.869 1.00 18.40 145 ALA A CA 1
ATOM 1712 C C . ALA A 1 120 ? -20.358 9.530 -47.174 1.00 17.72 145 ALA A C 1
ATOM 1713 O O . ALA A 1 120 ? -20.399 8.305 -47.259 1.00 23.00 145 ALA A O 1
ATOM 1720 N N . ARG A 1 121 ? -19.232 10.228 -47.313 1.00 16.85 146 ARG A N 1
ATOM 1721 C CA . ARG A 1 121 ? -17.955 9.584 -47.637 1.00 19.87 146 ARG A CA 1
ATOM 1722 C C . ARG A 1 121 ? -17.200 9.096 -46.400 1.00 23.59 146 ARG A C 1
ATOM 1723 O O . ARG A 1 121 ? -16.260 8.309 -46.512 1.00 21.62 146 ARG A O 1
ATOM 1744 N N . ARG A 1 122 ? -17.583 9.585 -45.227 1.00 13.26 147 ARG A N 1
ATOM 1745 C CA . ARG A 1 122 ? -16.859 9.247 -44.005 1.00 13.27 147 ARG A CA 1
ATOM 1746 C C . ARG A 1 122 ? -17.298 7.887 -43.472 1.00 14.57 147 ARG A C 1
ATOM 1747 O O . ARG A 1 122 ? -18.478 7.544 -43.503 1.00 17.02 147 ARG A O 1
ATOM 1768 N N . VAL A 1 123 ? -16.343 7.114 -42.968 1.00 14.79 148 VAL A N 1
ATOM 1769 C CA . VAL A 1 123 ? -16.678 5.854 -42.323 1.00 19.69 148 VAL A CA 1
ATOM 1770 C C . VAL A 1 123 ? -16.049 5.840 -40.943 1.00 20.63 148 VAL A C 1
ATOM 1771 O O . VAL A 1 123 ? -14.961 6.378 -40.752 1.00 22.19 148 VAL A O 1
ATOM 1784 N N . PRO A 1 124 ? -16.741 5.244 -39.969 1.00 18.02 149 PRO A N 1
ATOM 1785 C CA . PRO A 1 124 ? -16.155 5.124 -38.632 1.00 12.93 149 PRO A CA 1
ATOM 1786 C C . PRO A 1 124 ? -14.975 4.153 -38.648 1.00 12.47 149 PRO A C 1
ATOM 1787 O O . PRO A 1 124 ? -15.023 3.131 -39.326 1.00 18.29 149 PRO A O 1
ATOM 1798 N N . HIS A 1 125 ? -13.929 4.478 -37.902 1.00 10.40 150 HIS A N 1
ATOM 1799 C CA . HIS A 1 125 ? -12.803 3.571 -37.724 1.00 9.33 150 HIS A CA 1
ATOM 1800 C C . HIS A 1 125 ? -12.682 3.245 -36.255 1.00 8.76 150 HIS A C 1
ATOM 1801 O O . HIS A 1 125 ? -13.030 4.069 -35.402 1.00 9.51 150 HIS A O 1
ATOM 1815 N N . ILE A 1 126 ? -12.194 2.046 -35.955 1.00 8.73 151 ILE A N 1
ATOM 1816 C CA . ILE A 1 126 ? -12.020 1.622 -34.564 1.00 6.08 151 ILE A CA 1
ATOM 1817 C C . ILE A 1 126 ? -11.015 2.541 -33.883 1.00 8.21 151 ILE A C 1
ATOM 1818 O O . ILE A 1 126 ? -9.924 2.794 -34.405 1.00 10.34 151 ILE A O 1
ATOM 1834 N N . GLY A 1 127 ? -11.398 3.077 -32.730 1.00 6.33 152 GLY A N 1
ATOM 1835 C CA . GLY A 1 127 ? -10.575 4.050 -32.038 1.00 6.96 152 GLY A CA 1
ATOM 1836 C C . GLY A 1 127 ? -10.991 5.492 -32.278 1.00 5.97 152 GLY A C 1
ATOM 1837 O O . GLY A 1 127 ? -10.503 6.389 -31.589 1.00 8.34 152 GLY A O 1
ATOM 1841 N N . ASP A 1 128 ? -11.868 5.737 -33.251 1.00 7.43 153 ASP A N 1
ATOM 1842 C CA . ASP A 1 128 ? -12.328 7.111 -33.490 1.00 10.19 153 ASP A CA 1
ATOM 1843 C C . ASP A 1 128 ? -13.061 7.628 -32.254 1.00 8.33 153 ASP A C 1
ATOM 1844 O O . ASP A 1 128 ? -13.850 6.910 -31.658 1.00 7.97 153 ASP A O 1
ATOM 1853 N N . VAL A 1 129 ? -12.820 8.882 -31.881 1.00 6.34 154 VAL A N 1
ATOM 1854 C CA . VAL A 1 129 ? -13.550 9.477 -30.761 1.00 5.36 154 VAL A CA 1
ATOM 1855 C C . VAL A 1 129 ? -14.993 9.726 -31.191 1.00 6.09 154 VAL A C 1
ATOM 1856 O O . VAL A 1 129 ? -15.237 10.223 -32.286 1.00 8.43 154 VAL A O 1
ATOM 1869 N N . VAL A 1 130 ? -15.951 9.378 -30.333 1.00 5.06 155 VAL A N 1
ATOM 1870 C CA . VAL A 1 130 ? -17.348 9.624 -30.655 1.00 6.25 155 VAL A CA 1
ATOM 1871 C C . VAL A 1 130 ? -18.084 10.223 -29.472 1.00 8.61 155 VAL A C 1
ATOM 1872 O O . VAL A 1 130 ? -17.689 10.047 -28.325 1.00 7.25 155 VAL A O 1
ATOM 1885 N N . LEU A 1 131 ? -19.144 10.958 -29.784 1.00 6.27 156 LEU A N 1
ATOM 1886 C CA . LEU A 1 131 ? -20.032 11.514 -28.778 1.00 6.59 156 LEU A CA 1
ATOM 1887 C C . LEU A 1 131 ? -21.402 10.897 -28.985 1.00 6.48 156 LEU A C 1
ATOM 1888 O O . LEU A 1 131 ? -21.899 10.833 -30.112 1.00 7.15 156 LEU A O 1
ATOM 1904 N N . ALA A 1 132 ? -22.000 10.429 -27.903 1.00 5.09 157 ALA A N 1
ATOM 1905 C CA . ALA A 1 132 ? -23.377 9.950 -27.935 1.00 6.25 157 ALA A CA 1
ATOM 1906 C C . ALA A 1 132 ? -24.264 11.084 -27.435 1.00 7.52 157 ALA A C 1
ATOM 1907 O O . ALA A 1 132 ? -23.927 11.749 -26.460 1.00 8.54 157 ALA A O 1
ATOM 1914 N N . ILE A 1 133 ? -25.390 11.303 -28.109 1.00 5.13 158 ILE A N 1
ATOM 1915 C CA . ILE A 1 133 ? -26.267 12.427 -27.809 1.00 4.93 158 ILE A CA 1
ATOM 1916 C C . ILE A 1 133 ? -27.679 11.872 -27.658 1.00 5.34 158 ILE A C 1
ATOM 1917 O O . ILE A 1 133 ? -28.203 11.257 -28.589 1.00 6.93 158 ILE A O 1
ATOM 1933 N N . GLY A 1 134 ? -28.279 12.066 -26.491 1.00 6.40 159 GLY A N 1
ATOM 1934 C CA . GLY A 1 134 ? -29.603 11.512 -26.230 1.00 7.00 159 GLY A CA 1
ATOM 1935 C C . GLY A 1 134 ? -30.166 12.017 -24.915 1.00 7.99 159 GLY A C 1
ATOM 1936 O O . GLY A 1 134 ? -29.638 12.958 -24.343 1.00 10.12 159 GLY A O 1
ATOM 1940 N N . ASN A 1 135 ? -31.233 11.382 -24.440 1.00 7.95 160 ASN A N 1
ATOM 1941 C CA . ASN A 1 135 ? -31.946 11.850 -23.252 1.00 6.49 160 ASN A CA 1
ATOM 1942 C C . ASN A 1 135 ? -32.020 10.798 -22.144 1.00 10.46 160 ASN A C 1
ATOM 1943 O O . ASN A 1 135 ? -33.108 10.354 -21.773 1.00 8.85 160 ASN A O 1
ATOM 1954 N N . PRO A 1 136 ? -30.867 10.407 -21.597 1.00 9.30 161 PRO A N 1
ATOM 1955 C CA . PRO A 1 136 ? -30.835 9.370 -20.557 1.00 9.04 161 PRO A CA 1
ATOM 1956 C C . PRO A 1 136 ? -31.655 9.782 -19.335 1.00 9.62 161 PRO A C 1
ATOM 1957 O O . PRO A 1 136 ? -31.486 10.888 -18.824 1.00 9.07 161 PRO A O 1
ATOM 1968 N N . TYR A 1 137 ? -32.557 8.904 -18.905 1.00 9.83 162 TYR A N 1
ATOM 1969 C CA . TYR A 1 137 ? -33.347 9.110 -17.691 1.00 7.99 162 TYR A CA 1
ATOM 1970 C C . TYR A 1 137 ? -34.137 10.420 -17.689 1.00 11.64 162 TYR A C 1
ATOM 1971 O O . TYR A 1 137 ? -34.495 10.933 -16.631 1.00 10.89 162 TYR A O 1
ATOM 1989 N N . ASN A 1 138 ? -34.436 10.941 -18.873 1.00 8.75 163 ASN A N 1
ATOM 1990 C CA . ASN A 1 138 ? -35.158 12.201 -18.992 1.00 9.17 163 ASN A CA 1
ATOM 1991 C C . ASN A 1 138 ? -34.476 13.340 -18.248 1.00 8.86 163 ASN A C 1
ATOM 1992 O O . ASN A 1 138 ? -35.130 14.282 -17.785 1.00 11.06 163 ASN A O 1
ATOM 2003 N N . LEU A 1 139 ? -33.151 13.274 -18.161 1.00 7.56 164 LEU A N 1
ATOM 2004 C CA . LEU A 1 139 ? -32.391 14.355 -17.555 1.00 8.05 164 LEU A CA 1
ATOM 2005 C C . LEU A 1 139 ? -32.371 15.579 -18.449 1.00 7.43 164 LEU A C 1
ATOM 2006 O O . LEU A 1 139 ? -32.088 16.688 -17.995 1.00 11.50 164 LEU A O 1
ATOM 2022 N N . GLY A 1 140 ? -32.654 15.362 -19.730 1.00 8.30 165 GLY A N 1
ATOM 2023 C CA . GLY A 1 140 ? -32.462 16.380 -20.748 1.00 9.20 165 GLY A CA 1
ATOM 2024 C C . GLY A 1 140 ? -31.299 15.963 -21.634 1.00 9.29 165 GLY A C 1
ATOM 2025 O O . GLY A 1 140 ? -30.540 15.059 -21.283 1.00 8.78 165 GLY A O 1
ATOM 2029 N N . GLN A 1 141 ? -31.151 16.619 -22.776 1.00 8.87 166 GLN A N 1
ATOM 2030 C CA . GLN A 1 141 ? -30.091 16.241 -23.708 1.00 9.86 166 GLN A CA 1
ATOM 2031 C C . GLN A 1 141 ? -28.746 16.141 -23.004 1.00 8.12 166 GLN A C 1
ATOM 2032 O O . GLN A 1 141 ? -28.325 17.051 -22.282 1.00 8.84 166 GLN A O 1
ATOM 2046 N N . THR A 1 142 ? -28.058 15.037 -23.265 1.00 7.44 167 THR A N 1
ATOM 2047 C CA . THR A 1 142 ? -26.821 14.696 -22.585 1.00 6.79 167 THR A CA 1
ATOM 2048 C C . THR A 1 142 ? -25.820 14.233 -23.618 1.00 9.50 167 THR A C 1
ATOM 2049 O O . THR A 1 142 ? -26.159 13.433 -24.483 1.00 9.23 167 THR A O 1
ATOM 2060 N N . ILE A 1 143 ? -24.599 14.752 -23.532 1.00 6.50 168 ILE A N 1
ATOM 2061 C CA . ILE A 1 143 ? -23.498 14.320 -24.390 1.00 4.55 168 ILE A CA 1
ATOM 2062 C C . ILE A 1 143 ? -22.544 13.448 -23.579 1.00 8.44 168 ILE A C 1
ATOM 2063 O O . ILE A 1 143 ? -22.089 13.869 -22.516 1.00 7.51 168 ILE A O 1
ATOM 2079 N N . THR A 1 144 ? -22.223 12.254 -24.068 1.00 7.75 169 THR A N 1
ATOM 2080 C CA . THR A 1 144 ? -21.203 11.419 -23.425 1.00 5.38 169 THR A CA 1
ATOM 2081 C C . THR A 1 144 ? -20.135 11.090 -24.461 1.00 6.42 169 THR A C 1
ATOM 2082 O O . THR A 1 144 ? -20.402 11.120 -25.658 1.00 8.83 169 THR A O 1
ATOM 2093 N N . GLN A 1 145 ? -18.931 10.778 -24.004 1.00 6.17 170 GLN A N 1
ATOM 2094 C CA . GLN A 1 145 ? -17.819 10.592 -24.928 1.00 5.68 170 GLN A CA 1
ATOM 2095 C C . GLN A 1 145 ? -17.187 9.225 -24.776 1.00 7.34 170 GLN A C 1
ATOM 2096 O O . GLN A 1 145 ? -17.017 8.731 -23.665 1.00 8.27 170 GLN A O 1
ATOM 2110 N N . GLY A 1 146 ? -16.837 8.622 -25.907 1.00 5.88 171 GLY A N 1
ATOM 2111 C CA . GLY A 1 146 ? -16.115 7.361 -25.909 1.00 7.49 171 GLY A CA 1
ATOM 2112 C C . GLY A 1 146 ? -15.368 7.205 -27.216 1.00 7.25 171 GLY A C 1
ATOM 2113 O O . GLY A 1 146 ? -14.988 8.192 -27.842 1.00 6.85 171 GLY A O 1
ATOM 2117 N N . ILE A 1 147 ? -15.144 5.959 -27.622 1.00 5.99 172 ILE A N 1
ATOM 2118 C CA . ILE A 1 147 ? -14.555 5.681 -28.923 1.00 5.05 172 ILE A CA 1
ATOM 2119 C C . ILE A 1 147 ? -15.360 4.586 -29.618 1.00 6.05 172 ILE A C 1
ATOM 2120 O O . ILE A 1 147 ? -16.185 3.928 -28.989 1.00 7.03 172 ILE A O 1
ATOM 2136 N N . ILE A 1 148 ? -15.119 4.407 -30.912 1.00 5.87 173 ILE A N 1
ATOM 2137 C CA . ILE A 1 148 ? -15.633 3.247 -31.637 1.00 5.74 173 ILE A CA 1
ATOM 2138 C C . ILE A 1 148 ? -14.817 2.043 -31.166 1.00 7.90 173 ILE A C 1
ATOM 2139 O O . ILE A 1 148 ? -13.592 2.034 -31.286 1.00 8.00 173 ILE A O 1
ATOM 2155 N N . SER A 1 149 ? -15.495 1.042 -30.608 1.00 6.75 174 SER A N 1
ATOM 2156 C CA . SER A 1 149 ? -14.820 -0.123 -30.039 1.00 7.85 174 SER A CA 1
ATOM 2157 C C . SER A 1 149 ? -14.709 -1.252 -31.045 1.00 8.22 174 SER A C 1
ATOM 2158 O O . SER A 1 149 ? -13.825 -2.099 -30.928 1.00 9.35 174 SER A O 1
ATOM 2166 N N . ALA A 1 150 ? -15.641 -1.272 -31.994 1.00 7.63 175 ALA A N 1
ATOM 2167 C CA . ALA A 1 150 ? -15.680 -2.263 -33.058 1.00 7.60 175 ALA A CA 1
ATOM 2168 C C . ALA A 1 150 ? -16.610 -1.756 -34.159 1.00 8.42 175 ALA A C 1
ATOM 2169 O O . ALA A 1 150 ? -17.516 -0.963 -33.897 1.00 8.33 175 ALA A O 1
ATOM 2176 N N . THR A 1 151 ? -16.360 -2.180 -35.396 1.00 7.60 176 THR A N 1
ATOM 2177 C CA . THR A 1 151 ? -17.205 -1.817 -36.522 1.00 6.91 176 THR A CA 1
ATOM 2178 C C . THR A 1 151 ? -17.758 -3.094 -37.153 1.00 13.03 176 THR A C 1
ATOM 2179 O O . THR A 1 151 ? -17.252 -3.577 -38.167 1.00 17.53 176 THR A O 1
ATOM 2190 N N . GLY A 1 152 ? -18.782 -3.657 -36.537 1.00 11.90 177 GLY A N 1
ATOM 2191 C CA . GLY A 1 152 ? -19.348 -4.908 -37.012 1.00 10.96 177 GLY A CA 1
ATOM 2192 C C . GLY A 1 152 ? -18.523 -6.092 -36.549 1.00 17.11 177 GLY A C 1
ATOM 2193 O O . GLY A 1 152 ? -17.455 -5.939 -35.961 1.00 13.54 177 GLY A O 1
ATOM 2197 N N . ARG A 1 153 ? -19.040 -7.286 -36.805 1.00 8.73 178 ARG A N 1
ATOM 2198 C CA . ARG A 1 153 ? -18.342 -8.522 -36.480 1.00 9.47 178 ARG A CA 1
ATOM 2199 C C . ARG A 1 153 ? -18.464 -9.451 -37.671 1.00 11.02 178 ARG A C 1
ATOM 2200 O O . ARG A 1 153 ? -19.533 -9.537 -38.270 1.00 13.98 178 ARG A O 1
ATOM 2221 N N . ILE A 1 154 ? -17.382 -10.149 -38.008 1.00 11.80 179 ILE A N 1
ATOM 2222 C CA . ILE A 1 154 ? -17.398 -11.015 -39.187 1.00 13.40 179 ILE A CA 1
ATOM 2223 C C . ILE A 1 154 ? -18.150 -12.313 -38.938 1.00 18.53 179 ILE A C 1
ATOM 2224 O O . ILE A 1 154 ? -18.863 -12.791 -39.821 1.00 18.33 179 ILE A O 1
ATOM 2240 N N . GLY A 1 155 ? -18.005 -12.874 -37.743 1.00 16.94 180 GLY A N 1
ATOM 2241 C CA . GLY A 1 155 ? -18.540 -14.197 -37.465 1.00 19.26 180 GLY A CA 1
ATOM 2242 C C . GLY A 1 155 ? -19.623 -14.213 -36.406 1.00 17.04 180 GLY A C 1
ATOM 2243 O O . GLY A 1 155 ? -20.056 -13.167 -35.919 1.00 12.72 180 GLY A O 1
ATOM 2247 N N . LEU A 1 156 ? -20.070 -15.411 -36.050 1.00 13.74 181 LEU A N 1
ATOM 2248 C CA . LEU A 1 156 ? -21.123 -15.563 -35.052 1.00 12.54 181 LEU A CA 1
ATOM 2249 C C . LEU A 1 156 ? -20.706 -14.948 -33.722 1.00 11.61 181 LEU A C 1
ATOM 2250 O O . LEU A 1 156 ? -19.584 -15.151 -33.263 1.00 14.87 181 LEU A O 1
ATOM 2266 N N . ASN A 1 157 ? -21.615 -14.214 -33.088 1.00 10.12 182 ASN A N 1
ATOM 2267 C CA . ASN A 1 157 ? -21.283 -13.543 -31.837 1.00 10.50 182 ASN A CA 1
ATOM 2268 C C . ASN A 1 157 ? -22.528 -13.277 -31.001 1.00 13.89 182 ASN A C 1
ATOM 2269 O O . ASN A 1 157 ? -23.645 -13.439 -31.488 1.00 10.78 182 ASN A O 1
ATOM 2280 N N . PRO A 1 158 ? -22.342 -12.876 -29.733 1.00 10.36 183 PRO A N 1
ATOM 2281 C CA . PRO A 1 158 ? -23.463 -12.737 -28.791 1.00 13.27 183 PRO A CA 1
ATOM 2282 C C . PRO A 1 158 ? -24.528 -11.700 -29.149 1.00 13.48 183 PRO A C 1
ATOM 2283 O O . PRO A 1 158 ? -25.632 -11.818 -28.630 1.00 14.62 183 PRO A O 1
ATOM 2294 N N . THR A 1 159 ? -24.240 -10.712 -29.993 1.00 11.36 184 THR A N 1
ATOM 2295 C CA . THR A 1 159 ? -25.298 -9.790 -30.416 1.00 12.16 184 THR A CA 1
ATOM 2296 C C . THR A 1 159 ? -26.234 -10.468 -31.408 1.00 15.81 184 THR A C 1
ATOM 2297 O O . THR A 1 159 ? -27.353 -10.013 -31.627 1.00 13.85 184 THR A O 1
ATOM 2308 N N . GLY A 1 160 ? -25.758 -11.545 -32.023 1.00 12.76 185 GLY A N 1
ATOM 2309 C CA . GLY A 1 160 ? -26.510 -12.203 -33.077 1.00 11.45 185 GLY A CA 1
ATOM 2310 C C . GLY A 1 160 ? -26.527 -11.444 -34.392 1.00 10.17 185 GLY A C 1
ATOM 2311 O O . GLY A 1 160 ? -27.149 -11.889 -35.350 1.00 11.07 185 GLY A O 1
ATOM 2315 N N . ARG A 1 161 ? -25.832 -10.300 -34.448 1.00 10.21 186 ARG A N 1
ATOM 2316 C CA . ARG A 1 161 ? -25.835 -9.433 -35.623 1.00 12.50 186 ARG A CA 1
ATOM 2317 C C . ARG A 1 161 ? -24.410 -9.184 -36.079 1.00 8.46 186 ARG A C 1
ATOM 2318 O O . ARG A 1 161 ? -23.472 -9.363 -35.300 1.00 10.76 186 ARG A O 1
ATOM 2339 N N . GLN A 1 162 ? -24.255 -8.718 -37.316 1.00 9.54 187 GLN A N 1
ATOM 2340 C CA . GLN A 1 162 ? -22.920 -8.526 -37.895 1.00 9.03 187 GLN A CA 1
ATOM 2341 C C . GLN A 1 162 ? -22.557 -7.077 -38.180 1.00 8.50 187 GLN A C 1
ATOM 2342 O O . GLN A 1 162 ? -21.413 -6.807 -38.487 1.00 10.02 187 GLN A O 1
ATOM 2356 N N . ASN A 1 163 ? -23.516 -6.155 -38.114 1.00 11.43 188 ASN A N 1
ATOM 2357 C CA . ASN A 1 163 ? -23.240 -4.789 -38.574 1.00 10.33 188 ASN A CA 1
ATOM 2358 C C . ASN A 1 163 ? -23.313 -3.698 -37.501 1.00 9.75 188 ASN A C 1
ATOM 2359 O O . ASN A 1 163 ? -23.319 -2.522 -37.836 1.00 12.01 188 ASN A O 1
ATOM 2370 N N . PHE A 1 164 ? -23.367 -4.067 -36.226 1.00 10.37 189 PHE A N 1
ATOM 2371 C CA . PHE A 1 164 ? -23.445 -3.045 -35.174 1.00 9.04 189 PHE A CA 1
ATOM 2372 C C . PHE A 1 164 ? -22.109 -2.339 -35.013 1.00 8.18 189 PHE A C 1
ATOM 2373 O O . PHE A 1 164 ? -21.066 -2.989 -34.971 1.00 9.85 189 PHE A O 1
ATOM 2390 N N . LEU A 1 165 ? -22.144 -1.018 -34.870 1.00 8.66 190 LEU A N 1
ATOM 2391 C CA . LEU A 1 165 ? -21.023 -0.319 -34.264 1.00 7.24 190 LEU A CA 1
ATOM 2392 C C . LEU A 1 165 ? -21.099 -0.609 -32.772 1.00 8.28 190 LEU A C 1
ATOM 2393 O O . LEU A 1 165 ? -22.182 -0.670 -32.201 1.00 11.05 190 LEU A O 1
ATOM 2409 N N . GLN A 1 166 ? -19.951 -0.808 -32.135 1.00 6.91 191 GLN A N 1
ATOM 2410 C CA . GLN A 1 166 ? -19.915 -0.945 -30.690 1.00 5.92 191 GLN A CA 1
ATOM 2411 C C . GLN A 1 166 ? -19.143 0.259 -30.178 1.00 8.76 191 GLN A C 1
ATOM 2412 O O . GLN A 1 166 ? -18.185 0.683 -30.817 1.00 8.15 191 GLN A O 1
ATOM 2426 N N . THR A 1 167 ? -19.555 0.815 -29.041 1.00 7.74 192 THR A N 1
ATOM 2427 C CA . THR A 1 167 ? -18.884 1.994 -28.486 1.00 8.11 192 THR A CA 1
ATOM 2428 C C . THR A 1 167 ? -18.885 1.964 -26.967 1.00 9.23 192 THR A C 1
ATOM 2429 O O . THR A 1 167 ? -19.780 1.371 -26.357 1.00 9.49 192 THR A O 1
ATOM 2440 N N . ASP A 1 168 ? -17.895 2.615 -26.348 1.00 8.68 193 ASP A N 1
ATOM 2441 C CA . ASP A 1 168 ? -17.910 2.769 -24.892 1.00 8.33 193 ASP A CA 1
ATOM 2442 C C . ASP A 1 168 ? -18.357 4.164 -24.441 1.00 8.54 193 ASP A C 1
ATOM 2443 O O . ASP A 1 168 ? -18.206 4.513 -23.266 1.00 12.78 193 ASP A O 1
ATOM 2452 N N . ALA A 1 169 ? -18.922 4.950 -25.351 1.00 7.83 194 ALA A N 1
ATOM 2453 C CA . ALA A 1 169 ? -19.575 6.193 -24.944 1.00 8.33 194 ALA A CA 1
ATOM 2454 C C . ALA A 1 169 ? -20.783 5.777 -24.120 1.00 11.03 194 ALA A C 1
ATOM 2455 O O . ALA A 1 169 ? -21.578 4.954 -24.568 1.00 14.38 194 ALA A O 1
ATOM 2462 N N . SER A 1 170 ? -20.914 6.312 -22.909 1.00 9.57 195 SER A N 1
ATOM 2463 C CA . SER A 1 170 ? -21.932 5.825 -21.987 1.00 11.59 195 SER A CA 1
ATOM 2464 C C . SER A 1 170 ? -23.332 6.028 -22.550 1.00 10.59 195 SER A C 1
ATOM 2465 O O . SER A 1 170 ? -23.710 7.145 -22.911 1.00 13.26 195 SER A O 1
ATOM 2473 N N . ILE A 1 171 ? -24.082 4.927 -22.609 1.00 9.85 196 ILE A N 1
ATOM 2474 C CA . ILE A 1 171 ? -25.441 4.893 -23.120 1.00 10.37 196 ILE A CA 1
ATOM 2475 C C . ILE A 1 171 ? -26.338 4.378 -22.000 1.00 12.64 196 ILE A C 1
ATOM 2476 O O . ILE A 1 171 ? -25.976 3.422 -21.303 1.00 16.48 196 ILE A O 1
ATOM 2492 N N . ASN A 1 172 ? -27.490 5.009 -21.824 1.00 8.90 197 ASN A N 1
ATOM 2493 C CA . ASN A 1 172 ? -28.434 4.620 -20.787 1.00 10.30 197 ASN A CA 1
ATOM 2494 C C . ASN A 1 172 ? -29.841 4.620 -21.356 1.00 12.44 197 ASN A C 1
ATOM 2495 O O . ASN A 1 172 ? -30.059 5.087 -22.469 1.00 11.55 197 ASN A O 1
ATOM 2506 N N . HIS A 1 173 ? -30.796 4.093 -20.595 1.00 12.85 198 HIS A N 1
ATOM 2507 C CA . HIS A 1 173 ? -32.193 4.172 -20.986 1.00 12.61 198 HIS A CA 1
ATOM 2508 C C . HIS A 1 173 ? -32.542 5.618 -21.300 1.00 11.70 198 HIS A C 1
ATOM 2509 O O . HIS A 1 173 ? -32.349 6.495 -20.461 1.00 12.67 198 HIS A O 1
ATOM 2523 N N . GLY A 1 174 ? -33.062 5.859 -22.503 1.00 11.66 199 GLY A N 1
ATOM 2524 C CA . GLY A 1 174 ? -33.341 7.209 -22.961 1.00 12.24 199 GLY A CA 1
ATOM 2525 C C . GLY A 1 174 ? -32.453 7.616 -24.129 1.00 13.25 199 GLY A C 1
ATOM 2526 O O . GLY A 1 174 ? -32.756 8.547 -24.861 1.00 13.43 199 GLY A O 1
ATOM 2530 N N . ASN A 1 175 ? -31.334 6.926 -24.296 1.00 6.87 200 ASN A N 1
ATOM 2531 C CA . ASN A 1 175 ? -30.443 7.212 -25.412 1.00 6.70 200 ASN A CA 1
ATOM 2532 C C . ASN A 1 175 ? -30.886 6.582 -26.738 1.00 8.94 200 ASN A C 1
ATOM 2533 O O . ASN A 1 175 ? -30.425 7.019 -27.791 1.00 9.23 200 ASN A O 1
ATOM 2544 N N . SER A 1 176 ? -31.713 5.535 -26.716 1.00 9.37 201 SER A N 1
ATOM 2545 C CA . SER A 1 176 ? -32.005 4.840 -27.977 1.00 8.03 201 SER A CA 1
ATOM 2546 C C . SER A 1 176 ? -32.660 5.758 -28.987 1.00 7.77 201 SER A C 1
ATOM 2547 O O . SER A 1 176 ? -33.624 6.448 -28.680 1.00 10.01 201 SER A O 1
ATOM 2555 N N . GLY A 1 177 ? -32.178 5.681 -30.221 1.00 6.95 202 GLY A N 1
ATOM 2556 C CA . GLY A 1 177 ? -32.691 6.503 -31.295 1.00 8.17 202 GLY A CA 1
ATOM 2557 C C . GLY A 1 177 ? -31.883 7.761 -31.519 1.00 6.22 202 GLY A C 1
ATOM 2558 O O . GLY A 1 177 ? -32.049 8.410 -32.545 1.00 10.08 202 GLY A O 1
ATOM 2562 N N . GLY A 1 178 ? -30.987 8.075 -30.584 1.00 7.19 203 GLY A N 1
ATOM 2563 C CA . GLY A 1 178 ? -30.178 9.288 -30.651 1.00 9.12 203 GLY A CA 1
ATOM 2564 C C . GLY A 1 178 ? -28.933 9.118 -31.509 1.00 9.79 203 GLY A C 1
ATOM 2565 O O . GLY A 1 178 ? -28.726 8.063 -32.090 1.00 9.03 203 GLY A O 1
ATOM 2569 N N . ALA A 1 179 ? -28.092 10.152 -31.553 1.00 6.62 204 ALA A N 1
ATOM 2570 C CA . ALA A 1 179 ? -26.973 10.207 -32.490 1.00 5.67 204 ALA A CA 1
ATOM 2571 C C . ALA A 1 179 ? -25.650 9.785 -31.857 1.00 7.40 204 ALA A C 1
ATOM 2572 O O . ALA A 1 179 ? -25.386 10.066 -30.691 1.00 7.63 204 ALA A O 1
ATOM 2579 N N . LEU A 1 180 ? -24.827 9.101 -32.649 1.00 6.31 205 LEU A N 1
ATOM 2580 C CA . LEU A 1 180 ? -23.421 8.903 -32.335 1.00 5.08 205 LEU A CA 1
ATOM 2581 C C . LEU A 1 180 ? -22.677 9.687 -33.396 1.00 8.95 205 LEU A C 1
ATOM 2582 O O . LEU A 1 180 ? -22.876 9.430 -34.584 1.00 8.15 205 LEU A O 1
ATOM 2598 N N . VAL A 1 181 ? -21.871 10.667 -32.986 1.00 5.26 206 VAL A N 1
ATOM 2599 C CA . VAL A 1 181 ? -21.181 11.536 -33.949 1.00 6.44 206 VAL A CA 1
ATOM 2600 C C . VAL A 1 181 ? -19.681 11.548 -33.697 1.00 8.21 206 VAL A C 1
ATOM 2601 O O . VAL A 1 181 ? -19.236 11.267 -32.580 1.00 7.81 206 VAL A O 1
ATOM 2614 N N . ASN A 1 182 ? -18.892 11.840 -34.731 1.00 5.80 207 ASN A N 1
ATOM 2615 C CA . ASN A 1 182 ? -17.437 11.934 -34.542 1.00 7.74 207 ASN A CA 1
ATOM 2616 C C . ASN A 1 182 ? -17.000 13.348 -34.141 1.00 7.15 207 ASN A C 1
ATOM 2617 O O . ASN A 1 182 ? -17.839 14.193 -33.842 1.00 7.29 207 ASN A O 1
ATOM 2628 N N . SER A 1 183 ? -15.693 13.596 -34.107 1.00 7.90 208 SER A N 1
ATOM 2629 C CA . SER A 1 183 ? -15.171 14.867 -33.594 1.00 9.35 208 SER A CA 1
ATOM 2630 C C . SER A 1 183 ? -15.513 16.054 -34.505 1.00 8.54 208 SER A C 1
ATOM 2631 O O . SER A 1 183 ? -15.373 17.218 -34.101 1.00 11.16 208 SER A O 1
ATOM 2639 N N . LEU A 1 184 ? -15.943 15.768 -35.733 1.00 8.34 209 LEU A N 1
ATOM 2640 C CA A LEU A 1 184 ? -16.369 16.819 -36.652 0.60 9.46 209 LEU A CA 1
ATOM 2641 C CA B LEU A 1 184 ? -16.369 16.821 -36.651 0.40 9.50 209 LEU A CA 1
ATOM 2642 C C . LEU A 1 184 ? -17.879 17.058 -36.568 1.00 10.69 209 LEU A C 1
ATOM 2643 O O . LEU A 1 184 ? -18.414 17.936 -37.239 1.00 12.73 209 LEU A O 1
ATOM 2673 N N . GLY A 1 185 ? -18.567 16.273 -35.740 1.00 6.79 210 GLY A N 1
ATOM 2674 C CA . GLY A 1 185 ? -20.005 16.409 -35.593 1.00 6.42 210 GLY A CA 1
ATOM 2675 C C . GLY A 1 185 ? -20.777 15.622 -36.645 1.00 8.12 210 GLY A C 1
ATOM 2676 O O . GLY A 1 185 ? -22.000 15.740 -36.734 1.00 11.56 210 GLY A O 1
ATOM 2680 N N . GLU A 1 186 ? -20.067 14.813 -37.429 1.00 8.40 211 GLU A N 1
ATOM 2681 C CA . GLU A 1 186 ? -20.690 14.027 -38.491 1.00 8.02 211 GLU A CA 1
ATOM 2682 C C . GLU A 1 186 ? -21.359 12.794 -37.898 1.00 8.84 211 GLU A C 1
ATOM 2683 O O . GLU A 1 186 ? -20.784 12.122 -37.043 1.00 8.30 211 GLU A O 1
ATOM 2695 N N . LEU A 1 187 ? -22.568 12.501 -38.360 1.00 8.34 212 LEU A N 1
ATOM 2696 C CA . LEU A 1 187 ? -23.314 11.335 -37.896 1.00 7.23 212 LEU A CA 1
ATOM 2697 C C . LEU A 1 187 ? -22.629 10.020 -38.283 1.00 9.06 212 LEU A C 1
ATOM 2698 O O . LEU A 1 187 ? -22.357 9.768 -39.456 1.00 9.29 212 LEU A O 1
ATOM 2714 N N . MET A 1 188 ? -22.331 9.195 -37.282 1.00 5.98 213 MET A N 1
ATOM 2715 C CA . MET A 1 188 ? -21.703 7.901 -37.518 1.00 7.78 213 MET A CA 1
ATOM 2716 C C . MET A 1 188 ? -22.703 6.763 -37.325 1.00 8.90 213 MET A C 1
ATOM 2717 O O . MET A 1 188 ? -22.572 5.708 -37.941 1.00 9.16 213 MET A O 1
ATOM 2731 N N . GLY A 1 189 ? -23.691 6.954 -36.459 1.00 8.18 214 GLY A N 1
ATOM 2732 C CA . GLY A 1 189 ? -24.693 5.918 -36.266 1.00 6.58 214 GLY A CA 1
ATOM 2733 C C . GLY A 1 189 ? -25.837 6.354 -35.378 1.00 8.14 214 GLY A C 1
ATOM 2734 O O . GLY A 1 189 ? -25.848 7.464 -34.846 1.00 7.29 214 GLY A O 1
ATOM 2738 N N . ILE A 1 190 ? -26.804 5.456 -35.231 1.00 5.93 215 ILE A N 1
ATOM 2739 C CA . ILE A 1 190 ? -27.976 5.684 -34.394 1.00 6.71 215 ILE A CA 1
ATOM 2740 C C . ILE A 1 190 ? -27.880 4.754 -33.191 1.00 10.05 215 ILE A C 1
ATOM 2741 O O . ILE A 1 190 ? -27.844 3.533 -33.341 1.00 8.29 215 ILE A O 1
ATOM 2757 N N . ASN A 1 191 ? -27.807 5.309 -31.989 1.00 7.57 216 ASN A N 1
ATOM 2758 C CA . ASN A 1 191 ? -27.614 4.459 -30.822 1.00 6.93 216 ASN A CA 1
ATOM 2759 C C . ASN A 1 191 ? -28.833 3.587 -30.572 1.00 10.66 216 ASN A C 1
ATOM 2760 O O . ASN A 1 191 ? -29.956 3.997 -30.830 1.00 10.25 216 ASN A O 1
ATOM 2771 N N . THR A 1 192 ? -28.588 2.374 -30.092 1.00 9.87 217 THR A N 1
ATOM 2772 C CA . THR A 1 192 ? -29.660 1.446 -29.762 1.00 11.70 217 THR A CA 1
ATOM 2773 C C . THR A 1 192 ? -29.394 0.914 -28.349 1.00 28.04 217 THR A C 1
ATOM 2774 O O . THR A 1 192 ? -28.624 1.511 -27.595 1.00 27.37 217 THR A O 1
ATOM 2785 N N . LEU A 1 193 ? -30.027 -0.189 -27.980 1.00 37.11 218 LEU A N 1
ATOM 2786 C CA . LEU A 1 193 ? -29.904 -0.711 -26.617 1.00 33.58 218 LEU A CA 1
ATOM 2787 C C . LEU A 1 193 ? -28.497 -1.205 -26.283 1.00 40.10 218 LEU A C 1
ATOM 2788 O O . LEU A 1 193 ? -27.852 -1.869 -27.093 1.00 58.55 218 LEU A O 1
ATOM 2804 N N . SER A 1 194 ? -28.037 -0.882 -25.076 1.00 27.74 219 SER A N 1
ATOM 2805 C CA . SER A 1 194 ? -26.714 -1.286 -24.606 1.00 29.03 219 SER A CA 1
ATOM 2806 C C . SER A 1 194 ? -26.769 -2.623 -23.871 1.00 35.38 219 SER A C 1
ATOM 2807 O O . SER A 1 194 ? -27.842 -3.121 -23.535 1.00 28.27 219 SER A O 1
ATOM 2815 N N . PHE A 1 195 ? -25.602 -3.206 -23.627 1.00 23.32 220 PHE A N 1
ATOM 2816 C CA . PHE A 1 195 ? -25.521 -4.480 -22.928 1.00 29.25 220 PHE A CA 1
ATOM 2817 C C . PHE A 1 195 ? -25.563 -4.228 -21.416 1.00 39.50 220 PHE A C 1
ATOM 2818 O O . PHE A 1 195 ? -24.559 -3.840 -20.825 1.00 28.91 220 PHE A O 1
ATOM 2835 N N . ASP A 1 196 ? -26.728 -4.450 -20.804 1.00 25.02 221 ASP A N 1
ATOM 2836 C CA . ASP A 1 196 ? -26.996 -4.000 -19.431 1.00 35.09 221 ASP A CA 1
ATOM 2837 C C . ASP A 1 196 ? -26.900 -5.080 -18.350 1.00 35.35 221 ASP A C 1
ATOM 2838 O O . ASP A 1 196 ? -26.690 -4.773 -17.174 1.00 35.74 221 ASP A O 1
ATOM 2847 N N . LYS A 1 197 ? -27.073 -6.337 -18.734 1.00 30.16 222 LYS A N 1
ATOM 2848 C CA . LYS A 1 197 ? -26.976 -7.428 -17.778 1.00 34.31 222 LYS A CA 1
ATOM 2849 C C . LYS A 1 197 ? -26.502 -8.689 -18.479 1.00 34.26 222 LYS A C 1
ATOM 2850 O O . LYS A 1 197 ? -27.151 -9.173 -19.406 1.00 34.64 222 LYS A O 1
ATOM 2869 N N . SER A 1 198 ? -25.363 -9.212 -18.040 1.00 27.47 223 SER A N 1
ATOM 2870 C CA . SER A 1 198 ? -24.806 -10.425 -18.623 1.00 28.55 223 SER A CA 1
ATOM 2871 C C . SER A 1 198 ? -25.528 -11.642 -18.060 1.00 38.84 223 SER A C 1
ATOM 2872 O O . SER A 1 198 ? -26.258 -11.538 -17.076 1.00 42.63 223 SER A O 1
ATOM 2880 N N . ASN A 1 199 ? -25.331 -12.793 -18.693 1.00 43.37 224 ASN A N 1
ATOM 2881 C CA . ASN A 1 199 ? -25.963 -14.025 -18.241 1.00 60.10 224 ASN A CA 1
ATOM 2882 C C . ASN A 1 199 ? -25.402 -14.485 -16.900 1.00 67.57 224 ASN A C 1
ATOM 2883 O O . ASN A 1 199 ? -26.078 -15.181 -16.140 1.00 60.62 224 ASN A O 1
ATOM 2894 N N . ASP A 1 200 ? -24.165 -14.090 -16.616 1.00 50.84 225 ASP A N 1
ATOM 2895 C CA . ASP A 1 200 ? -23.529 -14.416 -15.344 1.00 54.54 225 ASP A CA 1
ATOM 2896 C C . ASP A 1 200 ? -23.991 -13.469 -14.237 1.00 53.34 225 ASP A C 1
ATOM 2897 O O . ASP A 1 200 ? -23.593 -13.614 -13.083 1.00 56.57 225 ASP A O 1
ATOM 2901 N N . GLY A 1 201 ? -24.824 -12.495 -14.595 1.00 36.20 226 GLY A N 1
ATOM 2902 C CA . GLY A 1 201 ? -25.406 -11.593 -13.616 1.00 53.09 226 GLY A CA 1
ATOM 2903 C C . GLY A 1 201 ? -24.564 -10.358 -13.347 1.00 54.37 226 GLY A C 1
ATOM 2904 O O . GLY A 1 201 ? -24.896 -9.554 -12.477 1.00 53.80 226 GLY A O 1
ATOM 2908 N N . GLU A 1 202 ? -23.472 -10.207 -14.088 1.00 46.13 227 GLU A N 1
ATOM 2909 C CA . GLU A 1 202 ? -22.605 -9.042 -13.940 1.00 48.26 227 GLU A CA 1
ATOM 2910 C C . GLU A 1 202 ? -23.214 -7.822 -14.626 1.00 38.50 227 GLU A C 1
ATOM 2911 O O . GLU A 1 202 ? -24.062 -7.955 -15.506 1.00 33.65 227 GLU A O 1
ATOM 2915 N N . THR A 1 203 ? -22.784 -6.634 -14.208 1.00 27.09 228 THR A N 1
ATOM 2916 C CA . THR A 1 203 ? -23.204 -5.394 -14.845 1.00 26.23 228 THR A CA 1
ATOM 2917 C C . THR A 1 203 ? -22.122 -4.949 -15.829 1.00 16.65 228 THR A C 1
ATOM 2918 O O . THR A 1 203 ? -21.036 -4.539 -15.416 1.00 18.53 228 THR A O 1
ATOM 2929 N N . PRO A 1 204 ? -22.400 -5.054 -17.136 1.00 15.86 229 PRO A N 1
ATOM 2930 C CA . PRO A 1 204 ? -21.372 -4.647 -18.101 1.00 12.21 229 PRO A CA 1
ATOM 2931 C C . PRO A 1 204 ? -21.159 -3.147 -18.076 1.00 14.56 229 PRO A C 1
ATOM 2932 O O . PRO A 1 204 ? -22.086 -2.386 -17.793 1.00 17.08 229 PRO A O 1
ATOM 2943 N N . GLU A 1 205 ? -19.934 -2.725 -18.363 1.00 11.44 230 GLU A N 1
ATOM 2944 C CA . GLU A 1 205 ? -19.611 -1.311 -18.383 1.00 9.91 230 GLU A CA 1
ATOM 2945 C C . GLU A 1 205 ? -19.028 -0.968 -19.741 1.00 11.39 230 GLU A C 1
ATOM 2946 O O . GLU A 1 205 ? -18.147 -1.666 -20.230 1.00 10.81 230 GLU A O 1
ATOM 2958 N N . GLY A 1 206 ? -19.521 0.102 -20.359 1.00 11.21 231 GLY A N 1
ATOM 2959 C CA . GLY A 1 206 ? -18.908 0.602 -21.580 1.00 11.74 231 GLY A CA 1
ATOM 2960 C C . GLY A 1 206 ? -19.163 -0.235 -22.822 1.00 7.77 231 GLY A C 1
ATOM 2961 O O . GLY A 1 206 ? -18.372 -0.199 -23.768 1.00 11.42 231 GLY A O 1
ATOM 2965 N N . ILE A 1 207 ? -20.265 -0.973 -22.830 1.00 7.91 232 ILE A N 1
ATOM 2966 C CA A ILE A 1 207 ? -20.641 -1.774 -23.985 0.50 8.89 232 ILE A CA 1
ATOM 2967 C CA B ILE A 1 207 ? -20.631 -1.755 -23.998 0.50 8.87 232 ILE A CA 1
ATOM 2968 C C . ILE A 1 207 ? -21.967 -1.271 -24.535 1.00 11.22 232 ILE A C 1
ATOM 2969 O O . ILE A 1 207 ? -23.021 -1.557 -23.972 1.00 13.13 232 ILE A O 1
ATOM 3000 N N . GLY A 1 208 ? -21.910 -0.521 -25.625 1.00 7.94 233 GLY A N 1
ATOM 3001 C CA . GLY A 1 208 ? -23.113 0.003 -26.246 1.00 8.72 233 GLY A CA 1
ATOM 3002 C C . GLY A 1 208 ? -23.063 -0.235 -27.744 1.00 7.50 233 GLY A C 1
ATOM 3003 O O . GLY A 1 208 ? -21.984 -0.474 -28.305 1.00 8.06 233 GLY A O 1
ATOM 3007 N N . PHE A 1 209 ? -24.225 -0.176 -28.390 1.00 8.62 234 PHE A N 1
ATOM 3008 C CA . PHE A 1 209 ? -24.306 -0.510 -29.808 1.00 6.69 234 PHE A CA 1
ATOM 3009 C C . PHE A 1 209 ? -25.029 0.568 -30.579 1.00 10.75 234 PHE A C 1
ATOM 3010 O O . PHE A 1 209 ? -25.895 1.237 -30.035 1.00 11.42 234 PHE A O 1
ATOM 3027 N N . ALA A 1 210 ? -24.653 0.740 -31.839 1.00 6.76 235 ALA A N 1
ATOM 3028 C CA . ALA A 1 210 ? -25.321 1.695 -32.713 1.00 6.63 235 ALA A CA 1
ATOM 3029 C C . ALA A 1 210 ? -25.438 1.125 -34.125 1.00 8.02 235 ALA A C 1
ATOM 3030 O O . ALA A 1 210 ? -24.628 0.315 -34.556 1.00 8.90 235 ALA A O 1
ATOM 3037 N N . ILE A 1 211 ? -26.486 1.543 -34.817 1.00 7.22 236 ILE A N 1
ATOM 3038 C CA A ILE A 1 211 ? -26.704 1.162 -36.203 0.70 7.34 236 ILE A CA 1
ATOM 3039 C CA B ILE A 1 211 ? -26.708 1.168 -36.205 0.30 7.45 236 ILE A CA 1
ATOM 3040 C C . ILE A 1 211 ? -25.928 2.125 -37.090 1.00 7.71 236 ILE A C 1
ATOM 3041 O O . ILE A 1 211 ? -26.064 3.329 -36.965 1.00 8.03 236 ILE A O 1
ATOM 3072 N N . PRO A 1 212 ? -25.095 1.594 -37.989 1.00 8.02 237 PRO A N 1
ATOM 3073 C CA . PRO A 1 212 ? -24.300 2.498 -38.832 1.00 10.13 237 PRO A CA 1
ATOM 3074 C C . PRO A 1 212 ? -25.163 3.476 -39.629 1.00 8.74 237 PRO A C 1
ATOM 3075 O O . PRO A 1 212 ? -26.216 3.089 -40.108 1.00 8.74 237 PRO A O 1
ATOM 3086 N N . PHE A 1 213 ? -24.704 4.710 -39.795 1.00 9.42 238 PHE A N 1
ATOM 3087 C CA . PHE A 1 213 ? -25.543 5.731 -40.404 1.00 9.12 238 PHE A CA 1
ATOM 3088 C C . PHE A 1 213 ? -25.887 5.429 -41.859 1.00 10.77 238 PHE A C 1
ATOM 3089 O O . PHE A 1 213 ? -26.964 5.790 -42.306 1.00 13.39 238 PHE A O 1
ATOM 3106 N N . GLN A 1 214 ? -24.995 4.763 -42.586 1.00 12.18 239 GLN A N 1
ATOM 3107 C CA . GLN A 1 214 ? -25.268 4.436 -43.986 1.00 15.24 239 GLN A CA 1
ATOM 3108 C C . GLN A 1 214 ? -26.458 3.492 -44.090 1.00 17.13 239 GLN A C 1
ATOM 3109 O O . GLN A 1 214 ? -27.337 3.658 -44.946 1.00 17.70 239 GLN A O 1
ATOM 3123 N N . LEU A 1 215 ? -26.485 2.501 -43.211 1.00 16.20 240 LEU A N 1
ATOM 3124 C CA . LEU A 1 215 ? -27.586 1.557 -43.191 1.00 14.52 240 LEU A CA 1
ATOM 3125 C C . LEU A 1 215 ? -28.867 2.278 -42.783 1.00 16.24 240 LEU A C 1
ATOM 3126 O O . LEU A 1 215 ? -29.912 2.094 -43.395 1.00 16.44 240 LEU A O 1
ATOM 3142 N N . ALA A 1 216 ? -28.777 3.131 -41.766 1.00 13.87 241 ALA A N 1
ATOM 3143 C CA . ALA A 1 216 ? -29.950 3.826 -41.255 1.00 16.84 241 ALA A CA 1
ATOM 3144 C C . ALA A 1 216 ? -30.572 4.745 -42.306 1.00 16.67 241 ALA A C 1
ATOM 3145 O O . ALA A 1 216 ? -31.792 4.821 -42.409 1.00 18.56 241 ALA A O 1
ATOM 3152 N N . THR A 1 217 ? -29.737 5.437 -43.081 1.00 14.33 242 THR A N 1
ATOM 3153 C CA A THR A 1 217 ? -30.218 6.353 -44.114 0.50 15.00 242 THR A CA 1
ATOM 3154 C CA B THR A 1 217 ? -30.241 6.355 -44.101 0.50 15.01 242 THR A CA 1
ATOM 3155 C C . THR A 1 217 ? -30.927 5.596 -45.234 1.00 17.84 242 THR A C 1
ATOM 3156 O O . THR A 1 217 ? -31.910 6.073 -45.790 1.00 18.41 242 THR A O 1
ATOM 3177 N N . LYS A 1 218 ? -30.419 4.415 -45.570 1.00 14.11 243 LYS A N 1
ATOM 3178 C CA . LYS A 1 218 ? -31.045 3.598 -46.610 1.00 14.91 243 LYS A CA 1
ATOM 3179 C C . LYS A 1 218 ? -32.444 3.164 -46.181 1.00 24.66 243 LYS A C 1
ATOM 3180 O O . LYS A 1 218 ? -33.396 3.244 -46.956 1.00 20.04 243 LYS A O 1
ATOM 3199 N N . ILE A 1 219 ? -32.555 2.692 -44.943 1.00 14.69 244 ILE A N 1
ATOM 3200 C CA . ILE A 1 219 ? -33.836 2.281 -44.385 1.00 16.31 244 ILE A CA 1
ATOM 3201 C C . ILE A 1 219 ? -34.801 3.467 -44.326 1.00 18.08 244 ILE A C 1
ATOM 3202 O O . ILE A 1 219 ? -35.961 3.358 -44.718 1.00 20.10 244 ILE A O 1
ATOM 3218 N N . MET A 1 220 ? -34.327 4.608 -43.842 1.00 16.15 245 MET A N 1
ATOM 3219 C CA . MET A 1 220 ? -35.179 5.784 -43.773 1.00 19.19 245 MET A CA 1
ATOM 3220 C C . MET A 1 220 ? -35.752 6.147 -45.141 1.00 22.46 245 MET A C 1
ATOM 3221 O O . MET A 1 220 ? -36.947 6.394 -45.273 1.00 20.07 245 MET A O 1
ATOM 3235 N N . ASP A 1 221 ? -34.894 6.189 -46.153 1.00 20.19 246 ASP A N 1
ATOM 3236 C CA . ASP A 1 221 ? -35.318 6.557 -47.498 1.00 23.52 246 ASP A CA 1
ATOM 3237 C C . ASP A 1 221 ? -36.425 5.630 -47.991 1.00 27.51 246 ASP A C 1
ATOM 3238 O O . ASP A 1 221 ? -37.375 6.072 -48.635 1.00 24.10 246 ASP A O 1
ATOM 3247 N N . LYS A 1 222 ? -36.304 4.346 -47.676 1.00 18.47 247 LYS A N 1
ATOM 3248 C CA . LYS A 1 222 ? -37.297 3.365 -48.102 1.00 21.93 247 LYS A CA 1
ATOM 3249 C C . LYS A 1 222 ? -38.617 3.566 -47.369 1.00 28.39 247 LYS A C 1
ATOM 3250 O O . LYS A 1 222 ? -39.686 3.485 -47.968 1.00 23.60 247 LYS A O 1
ATOM 3269 N N . LEU A 1 223 ? -38.535 3.841 -46.071 1.00 18.31 248 LEU A N 1
ATOM 3270 C CA . LEU A 1 223 ? -39.727 4.049 -45.254 1.00 19.09 248 LEU A CA 1
ATOM 3271 C C . LEU A 1 223 ? -40.479 5.300 -45.672 1.00 32.86 248 LEU A C 1
ATOM 3272 O O . LEU A 1 223 ? -41.706 5.334 -45.639 1.00 27.13 248 LEU A O 1
ATOM 3288 N N . ILE A 1 224 ? -39.745 6.335 -46.054 1.00 24.20 249 ILE A N 1
ATOM 3289 C CA . ILE A 1 224 ? -40.364 7.574 -46.493 1.00 28.20 249 ILE A CA 1
ATOM 3290 C C . ILE A 1 224 ? -41.087 7.348 -47.815 1.00 38.99 249 ILE A C 1
ATOM 3291 O O . ILE A 1 224 ? -42.201 7.828 -48.019 1.00 36.92 249 ILE A O 1
ATOM 3307 N N . ARG A 1 225 ? -40.455 6.597 -48.707 1.00 29.97 250 ARG A N 1
ATOM 3308 C CA . ARG A 1 225 ? -40.980 6.423 -50.055 1.00 36.92 250 ARG A CA 1
ATOM 3309 C C . ARG A 1 225 ? -42.204 5.509 -50.075 1.00 40.00 250 ARG A C 1
ATOM 3310 O O . ARG A 1 225 ? -43.154 5.754 -50.816 1.00 46.52 250 ARG A O 1
ATOM 3331 N N . ASP A 1 226 ? -42.190 4.469 -49.248 1.00 28.43 251 ASP A N 1
ATOM 3332 C CA . ASP A 1 226 ? -43.224 3.442 -49.307 1.00 44.34 251 ASP A CA 1
ATOM 3333 C C . ASP A 1 226 ? -44.058 3.359 -48.035 1.00 48.53 251 ASP A C 1
ATOM 3334 O O . ASP A 1 226 ? -45.124 2.746 -48.022 1.00 45.14 251 ASP A O 1
ATOM 3343 N N . GLY A 1 227 ? -43.568 3.977 -46.967 1.00 42.80 252 GLY A N 1
ATOM 3344 C CA . GLY A 1 227 ? -44.157 3.810 -45.650 1.00 45.92 252 GLY A CA 1
ATOM 3345 C C . GLY A 1 227 ? -43.706 2.502 -45.026 1.00 48.55 252 GLY A C 1
ATOM 3346 O O . GLY A 1 227 ? -44.084 2.171 -43.902 1.00 58.01 252 GLY A O 1
ATOM 3350 N N . ARG A 1 228 ? -42.890 1.756 -45.767 1.00 37.50 253 ARG A N 1
ATOM 3351 C CA . ARG A 1 228 ? -42.404 0.455 -45.323 1.00 38.87 253 ARG A CA 1
ATOM 3352 C C . ARG A 1 228 ? -41.292 -0.036 -46.249 1.00 38.00 253 ARG A C 1
ATOM 3353 O O . ARG A 1 228 ? -41.181 0.408 -47.391 1.00 42.40 253 ARG A O 1
ATOM 3357 N N . VAL A 1 229 ? -40.467 -0.951 -45.753 1.00 40.95 254 VAL A N 1
ATOM 3358 C CA . VAL A 1 229 ? -39.420 -1.549 -46.571 1.00 51.33 254 VAL A CA 1
ATOM 3359 C C . VAL A 1 229 ? -40.001 -2.646 -47.459 1.00 63.17 254 VAL A C 1
ATOM 3360 O O . VAL A 1 229 ? -40.358 -3.722 -46.978 1.00 56.58 254 VAL A O 1
ATOM 3373 N N . ILE A 1 230 ? -40.102 -2.365 -48.755 1.00 49.38 255 ILE A N 1
ATOM 3374 C CA . ILE A 1 230 ? -40.579 -3.356 -49.714 1.00 60.26 255 ILE A CA 1
ATOM 3375 C C . ILE A 1 230 ? -39.431 -4.268 -50.131 1.00 59.46 255 ILE A C 1
ATOM 3376 O O . ILE A 1 230 ? -38.360 -3.796 -50.516 1.00 56.18 255 ILE A O 1
ATOM 3392 N N . ARG A 1 231 ? -39.658 -5.575 -50.049 1.00 52.19 256 ARG A N 1
ATOM 3393 C CA . ARG A 1 231 ? -38.634 -6.553 -50.402 1.00 54.88 256 ARG A CA 1
ATOM 3394 C C . ARG A 1 231 ? -38.669 -6.863 -51.896 1.00 55.05 256 ARG A C 1
ATOM 3395 O O . ARG A 1 231 ? -39.674 -6.632 -52.569 1.00 56.89 256 ARG A O 1
ATOM 3399 N N . LEU B 1 4 ? 33.085 29.859 -13.005 1.00 42.33 29 LEU B N 1
ATOM 3400 C CA . LEU B 1 4 ? 32.010 29.031 -13.542 1.00 41.58 29 LEU B CA 1
ATOM 3401 C C . LEU B 1 4 ? 31.729 29.434 -14.990 1.00 33.49 29 LEU B C 1
ATOM 3402 O O . LEU B 1 4 ? 31.524 30.614 -15.286 1.00 33.44 29 LEU B O 1
ATOM 3417 N N . ASN B 1 5 ? 31.742 28.452 -15.887 1.00 27.66 30 ASN B N 1
ATOM 3418 C CA . ASN B 1 5 ? 31.497 28.688 -17.307 1.00 25.91 30 ASN B CA 1
ATOM 3419 C C . ASN B 1 5 ? 30.260 29.559 -17.502 1.00 28.04 30 ASN B C 1
ATOM 3420 O O . ASN B 1 5 ? 29.180 29.224 -17.021 1.00 22.34 30 ASN B O 1
ATOM 3431 N N . PRO B 1 6 ? 30.413 30.694 -18.200 1.00 23.71 31 PRO B N 1
ATOM 3432 C CA . PRO B 1 6 ? 29.275 31.597 -18.407 1.00 21.02 31 PRO B CA 1
ATOM 3433 C C . PRO B 1 6 ? 28.258 31.065 -19.416 1.00 26.98 31 PRO B C 1
ATOM 3434 O O . PRO B 1 6 ? 27.124 31.538 -19.446 1.00 29.26 31 PRO B O 1
ATOM 3445 N N . LEU B 1 7 ? 28.663 30.099 -20.233 1.00 23.74 32 LEU B N 1
ATOM 3446 C CA . LEU B 1 7 ? 27.798 29.576 -21.284 1.00 19.82 32 LEU B CA 1
ATOM 3447 C C . LEU B 1 7 ? 26.946 28.431 -20.764 1.00 25.72 32 LEU B C 1
ATOM 3448 O O . LEU B 1 7 ? 27.407 27.607 -19.973 1.00 26.50 32 LEU B O 1
ATOM 3464 N N . SER B 1 8 ? 25.703 28.377 -21.224 1.00 20.19 33 SER B N 1
ATOM 3465 C CA . SER B 1 8 ? 24.789 27.319 -20.828 1.00 21.59 33 SER B CA 1
ATOM 3466 C C . SER B 1 8 ? 25.122 26.030 -21.552 1.00 27.63 33 SER B C 1
ATOM 3467 O O . SER B 1 8 ? 25.570 26.045 -22.699 1.00 19.24 33 SER B O 1
ATOM 3475 N N . THR B 1 9 ? 24.902 24.910 -20.875 1.00 24.03 34 THR B N 1
ATOM 3476 C CA . THR B 1 9 ? 25.002 23.612 -21.519 1.00 21.26 34 THR B CA 1
ATOM 3477 C C . THR B 1 9 ? 23.672 23.306 -22.185 1.00 17.21 34 THR B C 1
ATOM 3478 O O . THR B 1 9 ? 22.630 23.824 -21.772 1.00 21.27 34 THR B O 1
ATOM 3489 N N . PRO B 1 10 ? 23.697 22.460 -23.216 1.00 18.53 35 PRO B N 1
ATOM 3490 C CA . PRO B 1 10 ? 22.442 22.090 -23.865 1.00 15.48 35 PRO B CA 1
ATOM 3491 C C . PRO B 1 10 ? 21.549 21.359 -22.887 1.00 19.74 35 PRO B C 1
ATOM 3492 O O . PRO B 1 10 ? 22.044 20.622 -22.032 1.00 23.91 35 PRO B O 1
ATOM 3503 N N . GLN B 1 11 ? 20.244 21.558 -23.010 1.00 16.41 36 GLN B N 1
ATOM 3504 C CA . GLN B 1 11 ? 19.302 20.782 -22.224 1.00 20.52 36 GLN B CA 1
ATOM 3505 C C . GLN B 1 11 ? 18.927 19.570 -23.056 1.00 22.31 36 GLN B C 1
ATOM 3506 O O . GLN B 1 11 ? 18.693 19.681 -24.259 1.00 23.55 36 GLN B O 1
ATOM 3510 N N . PHE B 1 12 ? 18.878 18.410 -22.415 1.00 20.24 37 PHE B N 1
ATOM 3511 C CA . PHE B 1 12 ? 18.580 17.172 -23.110 1.00 23.10 37 PHE B CA 1
ATOM 3512 C C . PHE B 1 12 ? 17.142 16.794 -2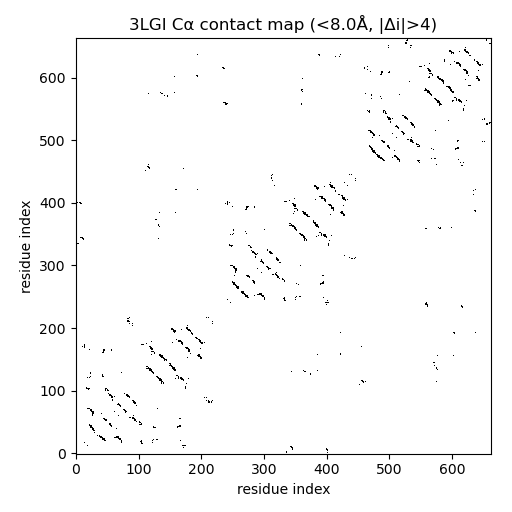2.824 1.00 23.12 37 PHE B C 1
ATOM 3513 O O . PHE B 1 12 ? 16.633 17.039 -21.730 1.00 24.54 37 PHE B O 1
ATOM 3530 N N . ASP B 1 13 ? 16.480 16.220 -23.819 1.00 22.38 38 ASP B N 1
ATOM 3531 C CA . ASP B 1 13 ? 15.068 15.896 -23.696 1.00 21.12 38 ASP B CA 1
ATOM 3532 C C . ASP B 1 13 ? 14.814 14.509 -24.255 1.00 24.95 38 ASP B C 1
ATOM 3533 O O . ASP B 1 13 ? 15.728 13.847 -24.743 1.00 22.92 38 ASP B O 1
ATOM 3542 N N . SER B 1 14 ? 13.568 14.061 -24.189 1.00 18.88 39 SER B N 1
ATOM 3543 C CA . SER B 1 14 ? 13.250 12.714 -24.627 1.00 22.27 39 SER B CA 1
ATOM 3544 C C . SER B 1 14 ? 13.527 12.533 -26.117 1.00 25.12 39 SER B C 1
ATOM 3545 O O . SER B 1 14 ? 13.381 13.463 -26.910 1.00 25.29 39 SER B O 1
ATOM 3553 N N . THR B 1 15 ? 13.928 11.324 -26.489 1.00 20.98 40 THR B N 1
ATOM 3554 C CA . THR B 1 15 ? 14.147 10.989 -27.884 1.00 20.63 40 THR B CA 1
ATOM 3555 C C . THR B 1 15 ? 12.933 10.264 -28.474 1.00 22.48 40 THR B C 1
ATOM 3556 O O . THR B 1 15 ? 12.963 9.846 -29.630 1.00 25.59 40 THR B O 1
ATOM 3567 N N . ASP B 1 16 ? 11.872 10.125 -27.679 1.00 18.46 41 ASP B N 1
ATOM 3568 C CA . ASP B 1 16 ? 10.662 9.416 -28.102 1.00 17.75 41 ASP B CA 1
ATOM 3569 C C . ASP B 1 16 ? 9.506 10.381 -28.355 1.00 20.77 41 ASP B C 1
ATOM 3570 O O . ASP B 1 16 ? 9.521 11.510 -27.871 1.00 21.99 41 ASP B O 1
ATOM 3579 N N . GLU B 1 17 ? 8.502 9.920 -29.100 1.00 14.94 42 GLU B N 1
ATOM 3580 C CA A GLU B 1 17 ? 7.272 10.679 -29.312 0.50 17.40 42 GLU B CA 1
ATOM 3581 C CA B GLU B 1 17 ? 7.289 10.696 -29.313 0.50 17.39 42 GLU B CA 1
ATOM 3582 C C . GLU B 1 17 ? 6.540 10.898 -28.001 1.00 15.70 42 GLU B C 1
ATOM 3583 O O . GLU B 1 17 ? 6.672 10.110 -27.069 1.00 16.58 42 GLU B O 1
ATOM 3606 N N . THR B 1 18 ? 5.744 11.959 -27.949 1.00 11.44 43 THR B N 1
ATOM 3607 C CA . THR B 1 18 ? 4.935 12.288 -26.781 1.00 12.72 43 THR B CA 1
ATOM 3608 C C . THR B 1 18 ? 3.586 11.551 -26.804 1.00 13.45 43 THR B C 1
ATOM 3609 O O . THR B 1 18 ? 2.825 11.681 -27.754 1.00 15.81 43 THR B O 1
ATOM 3620 N N . PRO B 1 19 ? 3.284 10.772 -25.754 1.00 10.81 44 PRO B N 1
ATOM 3621 C CA . PRO B 1 19 ? 1.948 10.157 -25.664 1.00 11.86 44 PRO B CA 1
ATOM 3622 C C . PRO B 1 19 ? 0.858 11.190 -25.392 1.00 11.72 44 PRO B C 1
ATOM 3623 O O . PRO B 1 19 ? 1.116 12.138 -24.663 1.00 12.37 44 PRO B O 1
ATOM 3634 N N . ALA B 1 20 ? -0.339 11.004 -25.946 1.00 8.83 45 ALA B N 1
ATOM 3635 C CA . ALA B 1 20 ? -1.458 11.893 -25.636 1.00 8.04 45 ALA B CA 1
ATOM 3636 C C . ALA B 1 20 ? -1.754 11.784 -24.152 1.00 8.38 45 ALA B C 1
ATOM 3637 O O . ALA B 1 20 ? -1.826 10.684 -23.616 1.00 8.70 45 ALA B O 1
ATOM 3644 N N . SER B 1 21 ? -1.930 12.912 -23.478 1.00 7.46 46 SER B N 1
ATOM 3645 C CA . SER B 1 21 ? -2.011 12.870 -22.016 1.00 8.35 46 SER B CA 1
ATOM 3646 C C . SER B 1 21 ? -2.639 14.119 -21.431 1.00 10.20 46 SER B C 1
ATOM 3647 O O . SER B 1 21 ? -2.474 15.222 -21.965 1.00 10.88 46 SER B O 1
ATOM 3655 N N . TYR B 1 22 ? -3.323 13.933 -20.308 1.00 8.12 47 TYR B N 1
ATOM 3656 C CA . TYR B 1 22 ? -3.822 15.053 -19.504 1.00 9.40 47 TYR B CA 1
ATOM 3657 C C . TYR B 1 22 ? -3.006 15.213 -18.218 1.00 11.01 47 TYR B C 1
ATOM 3658 O O . TYR B 1 22 ? -3.481 15.799 -17.253 1.00 11.31 47 TYR B O 1
ATOM 3676 N N . ASN B 1 23 ? -1.772 14.715 -18.216 1.00 8.68 48 ASN B N 1
ATOM 3677 C CA . ASN B 1 23 ? -0.920 14.804 -17.029 1.00 9.19 48 ASN B CA 1
ATOM 3678 C C . ASN B 1 23 ? -0.647 16.256 -16.612 1.00 11.56 48 ASN B C 1
ATOM 3679 O O . ASN B 1 23 ? -0.433 16.523 -15.436 1.00 11.03 48 ASN B O 1
ATOM 3690 N N . LEU B 1 24 ? -0.649 17.194 -17.560 1.00 11.68 49 LEU B N 1
ATOM 3691 C CA . LEU B 1 24 ? -0.443 18.600 -17.197 1.00 13.24 49 LEU B CA 1
ATOM 3692 C C . LEU B 1 24 ? -1.530 19.050 -16.222 1.00 10.75 49 LEU B C 1
ATOM 3693 O O . LEU B 1 24 ? -1.233 19.672 -15.200 1.00 11.03 49 LEU B O 1
ATOM 3709 N N . ALA B 1 25 ? -2.786 18.733 -16.522 1.00 9.43 50 ALA B N 1
ATOM 3710 C CA . ALA B 1 25 ? -3.888 19.105 -15.633 1.00 10.07 50 ALA B CA 1
ATOM 3711 C C . ALA B 1 25 ? -3.732 18.419 -14.283 1.00 9.32 50 ALA B C 1
ATOM 3712 O O . ALA B 1 25 ? -4.009 19.005 -13.241 1.00 9.57 50 ALA B O 1
ATOM 3719 N N . VAL B 1 26 ? -3.319 17.158 -14.304 1.00 8.69 51 VAL B N 1
ATOM 3720 C CA . VAL B 1 26 ? -3.130 16.408 -13.068 1.00 10.26 51 VAL B CA 1
ATOM 3721 C C . VAL B 1 26 ? -2.064 17.068 -12.182 1.00 8.39 51 VAL B C 1
ATOM 3722 O O . VAL B 1 26 ? -2.269 17.255 -10.978 1.00 10.15 51 VAL B O 1
ATOM 3735 N N . ARG B 1 27 ? -0.931 17.427 -12.777 1.00 8.16 52 ARG B N 1
ATOM 3736 C CA . ARG B 1 27 ? 0.162 18.040 -12.021 1.00 9.68 52 ARG B CA 1
ATOM 3737 C C . ARG B 1 27 ? -0.245 19.385 -11.429 1.00 11.73 52 ARG B C 1
ATOM 3738 O O . ARG B 1 27 ? 0.182 19.742 -10.326 1.00 12.59 52 ARG B O 1
ATOM 3759 N N . ARG B 1 28 ? -1.060 20.134 -12.162 1.00 8.03 53 ARG B N 1
ATOM 3760 C CA . ARG B 1 28 ? -1.495 21.448 -11.693 1.00 8.11 53 ARG B CA 1
ATOM 3761 C C . ARG B 1 28 ? -2.561 21.372 -10.598 1.00 12.30 53 ARG B C 1
ATOM 3762 O O . ARG B 1 28 ? -2.530 22.159 -9.648 1.00 13.28 53 ARG B O 1
ATOM 3783 N N . ALA B 1 29 ? -3.500 20.438 -10.725 1.00 9.03 54 ALA B N 1
ATOM 3784 C CA . ALA B 1 29 ? -4.685 20.431 -9.861 1.00 8.42 54 ALA B CA 1
ATOM 3785 C C . ALA B 1 29 ? -4.660 19.393 -8.743 1.00 9.05 54 ALA B C 1
ATOM 3786 O O . ALA B 1 29 ? -5.127 19.656 -7.641 1.00 9.55 54 ALA B O 1
ATOM 3793 N N . ALA B 1 30 ? -4.175 18.195 -9.030 1.00 7.43 55 ALA B N 1
ATOM 3794 C CA . ALA B 1 30 ? -4.314 17.098 -8.067 1.00 9.97 55 ALA B CA 1
ATOM 3795 C C . ALA B 1 30 ? -3.679 17.348 -6.685 1.00 9.25 55 ALA B C 1
ATOM 3796 O O . ALA B 1 30 ? -4.220 16.871 -5.679 1.00 8.01 55 ALA B O 1
ATOM 3803 N N . PRO B 1 31 ? -2.550 18.086 -6.616 1.00 10.14 56 PRO B N 1
ATOM 3804 C CA . PRO B 1 31 ? -2.007 18.281 -5.263 1.00 10.62 56 PRO B CA 1
ATOM 3805 C C . PRO B 1 31 ? -2.926 19.029 -4.304 1.00 10.19 56 PRO B C 1
ATOM 3806 O O . PRO B 1 31 ? -2.738 18.929 -3.086 1.00 11.60 56 PRO B O 1
ATOM 3817 N N . ALA B 1 32 ? -3.867 19.796 -4.843 1.00 8.29 57 ALA B N 1
ATOM 3818 C CA . ALA B 1 32 ? -4.792 20.569 -4.019 1.00 9.26 57 ALA B CA 1
ATOM 3819 C C . ALA B 1 32 ? -6.084 19.816 -3.685 1.00 9.64 57 ALA B C 1
ATOM 3820 O O . ALA B 1 32 ? -6.938 20.343 -2.979 1.00 11.07 57 ALA B O 1
ATOM 3827 N N . VAL B 1 33 ? -6.233 18.588 -4.172 1.00 8.71 58 VAL B N 1
ATOM 3828 C CA . VAL B 1 33 ? -7.435 17.813 -3.876 1.00 7.63 58 VAL B CA 1
ATOM 3829 C C . VAL B 1 33 ? -7.118 16.809 -2.780 1.00 8.82 58 VAL B C 1
ATOM 3830 O O . VAL B 1 33 ? -6.174 16.030 -2.897 1.00 8.59 58 VAL B O 1
ATOM 3843 N N . VAL B 1 34 ? -7.893 16.868 -1.701 1.00 9.30 59 VAL B N 1
ATOM 3844 C CA . VAL B 1 34 ? -7.594 16.112 -0.495 1.00 8.73 59 VAL B CA 1
ATOM 3845 C C . VAL B 1 34 ? -8.609 15.004 -0.281 1.00 9.40 59 VAL B C 1
ATOM 3846 O O . VAL B 1 34 ? -9.696 15.025 -0.854 1.00 10.57 59 VAL B O 1
ATOM 3859 N N . ASN B 1 35 ? -8.231 14.023 0.531 1.00 8.17 60 ASN B N 1
ATOM 3860 C CA . ASN B 1 35 ? -9.143 12.982 0.969 1.00 7.06 60 ASN B CA 1
ATOM 3861 C C . ASN B 1 35 ? -9.759 13.425 2.289 1.00 11.08 60 ASN B C 1
ATOM 3862 O O . ASN B 1 35 ? -9.046 13.839 3.202 1.00 11.56 60 ASN B O 1
ATOM 3873 N N . VAL B 1 36 ? -11.078 13.343 2.392 1.00 9.57 61 VAL B N 1
ATOM 3874 C CA . VAL B 1 36 ? -11.772 13.809 3.588 1.00 8.85 61 VAL B CA 1
ATOM 3875 C C . VAL B 1 36 ? -12.427 12.627 4.280 1.00 12.89 61 VAL B C 1
ATOM 3876 O O . VAL B 1 36 ? -13.065 11.801 3.629 1.00 14.47 61 VAL B O 1
ATOM 3889 N N . TYR B 1 37 ? -12.239 12.528 5.595 1.00 9.92 62 TYR B N 1
ATOM 3890 C CA . TYR B 1 37 ? -12.807 11.433 6.369 1.00 12.38 62 TYR B CA 1
ATOM 3891 C C . TYR B 1 37 ? -13.681 11.974 7.475 1.00 15.00 62 TYR B C 1
ATOM 3892 O O . TYR B 1 37 ? -13.269 12.840 8.241 1.00 13.64 62 TYR B O 1
ATOM 3910 N N . ASN B 1 38 ? -14.899 11.458 7.537 1.00 12.48 63 ASN B N 1
ATOM 3911 C CA . ASN B 1 38 ? -15.806 11.734 8.633 1.00 15.60 63 ASN B CA 1
ATOM 3912 C C . ASN B 1 38 ? -15.662 10.590 9.609 1.00 16.57 63 ASN B C 1
ATOM 3913 O O . ASN B 1 38 ? -15.996 9.461 9.280 1.00 19.74 63 ASN B O 1
ATOM 3924 N N . ARG B 1 39 ? -15.118 10.865 10.790 1.00 18.25 64 ARG B N 1
ATOM 3925 C CA . ARG B 1 39 ? -14.999 9.842 11.816 1.00 19.75 64 ARG B CA 1
ATOM 3926 C C . ARG B 1 39 ? -16.012 10.121 12.919 1.00 18.18 64 ARG B C 1
ATOM 3927 O O . ARG B 1 39 ? -16.196 11.265 13.338 1.00 18.28 64 ARG B O 1
ATOM 3948 N N . GLY B 1 40 ? -16.689 9.067 13.358 1.00 22.08 65 GLY B N 1
ATOM 3949 C CA . GLY B 1 40 ? -17.691 9.191 14.394 1.00 24.95 65 GLY B CA 1
ATOM 3950 C C . GLY B 1 40 ? -17.353 8.284 15.551 1.00 29.08 65 GLY B C 1
ATOM 3951 O O . GLY B 1 40 ? -16.900 7.154 15.350 1.00 28.40 65 GLY B O 1
ATOM 3955 N N . LEU B 1 41 ? -17.550 8.790 16.764 1.00 38.01 66 LEU B N 1
ATOM 3956 C CA . LEU B 1 41 ? -17.391 7.978 17.957 1.00 37.76 66 LEU B CA 1
ATOM 3957 C C . LEU B 1 41 ? -18.392 6.841 17.896 1.00 37.46 66 LEU B C 1
ATOM 3958 O O . LEU B 1 41 ? -19.590 7.062 17.715 1.00 35.15 66 LEU B O 1
ATOM 3974 N N . ASN B 1 42 ? -17.900 5.622 18.048 1.00 28.55 67 ASN B N 1
ATOM 3975 C CA . ASN B 1 42 ? -18.774 4.468 18.089 1.00 28.71 67 ASN B CA 1
ATOM 3976 C C . ASN B 1 42 ? -19.336 4.299 19.498 1.00 40.59 67 ASN B C 1
ATOM 3977 O O . ASN B 1 42 ? -18.737 3.641 20.346 1.00 38.90 67 ASN B O 1
ATOM 3988 N N . THR B 1 43 ? -20.489 4.914 19.738 1.00 35.99 68 THR B N 1
ATOM 3989 C CA . THR B 1 43 ? -21.108 4.918 21.059 1.00 51.33 68 THR B CA 1
ATOM 3990 C C . THR B 1 43 ? -21.507 3.519 21.515 1.00 46.43 68 THR B C 1
ATOM 3991 O O . THR B 1 43 ? -21.510 3.225 22.708 1.00 50.68 68 THR B O 1
ATOM 4002 N N . ASN B 1 44 ? -21.847 2.660 20.562 1.00 45.90 69 ASN B N 1
ATOM 4003 C CA . ASN B 1 44 ? -22.305 1.316 20.885 1.00 50.28 69 ASN B CA 1
ATOM 4004 C C . ASN B 1 44 ? -21.153 0.318 21.011 1.00 60.57 69 ASN B C 1
ATOM 4005 O O . ASN B 1 44 ? -21.366 -0.896 20.992 1.00 56.47 69 ASN B O 1
ATOM 4016 N N . SER B 1 45 ? -19.934 0.846 21.115 1.00 33.95 70 SER B N 1
ATOM 4017 C CA A SER B 1 45 ? -18.781 0.025 21.480 0.50 29.99 70 SER B CA 1
ATOM 4018 C CA B SER B 1 45 ? -18.757 0.057 21.436 0.50 30.01 70 SER B CA 1
ATOM 4019 C C . SER B 1 45 ? -18.017 0.763 22.572 1.00 38.17 70 SER B C 1
ATOM 4020 O O . SER B 1 45 ? -18.614 1.112 23.585 1.00 36.45 70 SER B O 1
ATOM 4035 N N . HIS B 1 46 ? -16.717 1.005 22.392 1.00 34.56 71 HIS B N 1
ATOM 4036 C CA . HIS B 1 46 ? -15.947 1.691 23.437 1.00 26.35 71 HIS B CA 1
ATOM 4037 C C . HIS B 1 46 ? -15.633 3.148 23.120 1.00 47.67 71 HIS B C 1
ATOM 4038 O O . HIS B 1 46 ? -14.696 3.721 23.681 1.00 32.12 71 HIS B O 1
ATOM 4052 N N . ASN B 1 47 ? -16.430 3.734 22.227 1.00 23.68 72 ASN B N 1
ATOM 4053 C CA A ASN B 1 47 ? -16.332 5.161 21.940 0.50 33.44 72 ASN B CA 1
ATOM 4054 C CA B ASN B 1 47 ? -16.353 5.159 21.897 0.50 33.46 72 ASN B CA 1
ATOM 4055 C C . ASN B 1 47 ? -15.116 5.505 21.083 1.00 37.20 72 ASN B C 1
ATOM 4056 O O . ASN B 1 47 ? -14.663 6.651 21.065 1.00 37.07 72 ASN B O 1
ATOM 4077 N N . GLN B 1 48 ? -14.589 4.503 20.387 1.00 30.99 73 GLN B N 1
ATOM 4078 C CA . GLN B 1 48 ? -13.450 4.694 19.504 1.00 32.06 73 GLN B CA 1
ATOM 4079 C C . GLN B 1 48 ? -13.920 5.307 18.193 1.00 37.05 73 GLN B C 1
ATOM 4080 O O . GLN B 1 48 ? -15.038 5.062 17.747 1.00 31.32 73 GLN B O 1
ATOM 4094 N N . LEU B 1 49 ? -13.059 6.108 17.581 1.00 28.49 74 LEU B N 1
ATOM 4095 C CA . LEU B 1 49 ? -13.388 6.749 16.320 1.00 26.13 74 LEU B CA 1
ATOM 4096 C C . LEU B 1 49 ? -13.284 5.750 15.181 1.00 37.80 74 LEU B C 1
ATOM 4097 O O . LEU B 1 49 ? -12.401 4.896 15.161 1.00 29.69 74 LEU B O 1
ATOM 4113 N N . GLU B 1 50 ? -14.210 5.852 14.238 1.00 23.47 75 GLU B N 1
ATOM 4114 C CA . GLU B 1 50 ? -14.179 5.011 13.056 1.00 34.80 75 GLU B CA 1
ATOM 4115 C C . GLU B 1 50 ? -14.695 5.821 11.882 1.00 17.72 75 GLU B C 1
ATOM 4116 O O . GLU B 1 50 ? -15.505 6.730 12.059 1.00 19.94 75 GLU B O 1
ATOM 4120 N N . ILE B 1 51 ? -14.227 5.491 10.685 1.00 30.94 76 ILE B N 1
ATOM 4121 C CA . ILE B 1 51 ? -14.708 6.154 9.484 1.00 23.50 76 ILE B CA 1
ATOM 4122 C C . ILE B 1 51 ? -16.185 5.834 9.284 1.00 23.21 76 ILE B C 1
ATOM 4123 O O . ILE B 1 51 ? -16.556 4.678 9.096 1.00 32.15 76 ILE B O 1
ATOM 4139 N N . ARG B 1 52 ? -17.018 6.866 9.344 1.00 25.33 77 ARG B N 1
ATOM 4140 C CA . ARG B 1 52 ? -18.449 6.729 9.097 1.00 20.53 77 ARG B CA 1
ATOM 4141 C C . ARG B 1 52 ? -18.756 6.967 7.624 1.00 26.00 77 ARG B C 1
ATOM 4142 O O . ARG B 1 52 ? -19.590 6.286 7.032 1.00 27.72 77 ARG B O 1
ATOM 4163 N N . THR B 1 53 ? -18.079 7.937 7.026 1.00 21.98 78 THR B N 1
ATOM 4164 C CA . THR B 1 53 ? -18.208 8.148 5.594 1.00 20.29 78 THR B CA 1
ATOM 4165 C C . THR B 1 53 ? -16.973 8.858 5.080 1.00 26.66 78 THR B C 1
ATOM 4166 O O . THR B 1 53 ? -16.171 9.369 5.853 1.00 21.44 78 THR B O 1
ATOM 4177 N N . LEU B 1 54 ? -16.791 8.871 3.772 1.00 19.98 79 LEU B N 1
ATOM 4178 C CA . LEU B 1 54 ? -15.634 9.562 3.245 1.00 20.64 79 LEU B CA 1
ATOM 4179 C C . LEU B 1 54 ? -15.924 10.221 1.918 1.00 15.63 79 LEU B C 1
ATOM 4180 O O . LEU B 1 54 ? -16.905 9.922 1.242 1.00 16.01 79 LEU B O 1
ATOM 4196 N N . GLY B 1 55 ? -15.058 11.154 1.574 1.00 10.58 80 GLY B N 1
ATOM 4197 C CA . GLY B 1 55 ? -15.225 11.919 0.362 1.00 10.68 80 GLY B CA 1
ATOM 4198 C C . GLY B 1 55 ? -13.913 12.597 0.053 1.00 7.89 80 GLY B C 1
ATOM 4199 O O . GLY B 1 55 ? -12.843 12.112 0.437 1.00 10.55 80 GLY B O 1
ATOM 4203 N N . SER B 1 56 ? -14.009 13.717 -0.648 1.00 8.27 81 SER B N 1
ATOM 4204 C CA . SER B 1 56 ? -12.838 14.463 -1.063 1.00 7.35 81 SER B CA 1
ATOM 4205 C C . SER B 1 56 ? -13.093 15.931 -0.771 1.00 7.63 81 SER B C 1
ATOM 4206 O O . SER B 1 56 ? -14.183 16.321 -0.340 1.00 9.78 81 SER B O 1
ATOM 4214 N N . GLY B 1 57 ? -12.083 16.746 -1.009 1.00 8.82 82 GLY B N 1
ATOM 4215 C CA . GLY B 1 57 ? -12.221 18.171 -0.806 1.00 8.25 82 GLY B CA 1
ATOM 4216 C C . GLY B 1 57 ? -11.212 18.908 -1.648 1.00 7.60 82 GLY B C 1
ATOM 4217 O O . GLY B 1 57 ? -10.314 18.303 -2.224 1.00 8.86 82 GLY B O 1
ATOM 4221 N N . VAL B 1 58 ? -11.368 20.220 -1.734 1.00 7.29 83 VAL B N 1
ATOM 4222 C CA . VAL B 1 58 ? -10.480 21.029 -2.559 1.00 8.85 83 VAL B CA 1
ATOM 4223 C C . VAL B 1 58 ? -9.919 22.191 -1.745 1.00 10.40 83 VAL B C 1
ATOM 4224 O O . VAL B 1 58 ? -10.679 22.983 -1.194 1.00 9.72 83 VAL B O 1
ATOM 4237 N N . ILE B 1 59 ? -8.596 22.287 -1.664 1.00 9.22 84 ILE B N 1
ATOM 4238 C CA . ILE B 1 59 ? -7.959 23.422 -0.983 1.00 8.92 84 ILE B CA 1
ATOM 4239 C C . ILE B 1 59 ? -8.105 24.657 -1.861 1.00 12.12 84 ILE B C 1
ATOM 4240 O O . ILE B 1 59 ? -7.588 24.705 -2.971 1.00 11.97 84 ILE B O 1
ATOM 4256 N N . MET B 1 60 ? -8.818 25.655 -1.356 1.00 13.66 85 MET B N 1
ATOM 4257 C CA . MET B 1 60 ? -9.219 26.795 -2.174 1.00 15.79 85 MET B CA 1
ATOM 4258 C C . MET B 1 60 ? -8.283 27.990 -2.009 1.00 19.59 85 MET B C 1
ATOM 4259 O O . MET B 1 60 ? -8.162 28.815 -2.917 1.00 21.26 85 MET B O 1
ATOM 4273 N N . ASP B 1 61 ? -7.621 28.090 -0.862 1.00 18.67 86 ASP B N 1
ATOM 4274 C CA . ASP B 1 61 ? -6.619 29.138 -0.681 1.00 20.56 86 ASP B CA 1
ATOM 4275 C C . ASP B 1 61 ? -5.576 28.761 0.363 1.00 21.34 86 ASP B C 1
ATOM 4276 O O . ASP B 1 61 ? -5.787 27.869 1.184 1.00 21.16 86 ASP B O 1
ATOM 4285 N N . GLN B 1 62 ? -4.447 29.455 0.315 1.00 20.68 87 GLN B N 1
ATOM 4286 C CA . GLN B 1 62 ? -3.273 29.073 1.086 1.00 22.88 87 GLN B CA 1
ATOM 4287 C C . GLN B 1 62 ? -3.472 29.143 2.599 1.00 19.71 87 GLN B C 1
ATOM 4288 O O . GLN B 1 62 ? -2.690 28.562 3.345 1.00 25.26 87 GLN B O 1
ATOM 4302 N N . ARG B 1 63 ? -4.508 29.846 3.048 1.00 19.53 88 ARG B N 1
ATOM 4303 C CA . ARG B 1 63 ? -4.811 29.929 4.474 1.00 18.85 88 ARG B CA 1
ATOM 4304 C C . ARG B 1 63 ? -5.274 28.584 5.032 1.00 22.92 88 ARG B C 1
ATOM 4305 O O . ARG B 1 63 ? -5.214 28.356 6.237 1.00 18.83 88 ARG B O 1
ATOM 4326 N N . GLY B 1 64 ? -5.739 27.698 4.156 1.00 17.82 89 GLY B N 1
ATOM 4327 C CA . GLY B 1 64 ? -6.191 26.382 4.581 1.00 16.83 89 GLY B CA 1
ATOM 4328 C C . GLY B 1 64 ? -7.698 26.180 4.536 1.00 13.75 89 GLY B C 1
ATOM 4329 O O . GLY B 1 64 ? -8.222 25.272 5.179 1.00 12.92 89 GLY B O 1
ATOM 4333 N N . TYR B 1 65 ? -8.408 27.017 3.787 1.00 11.92 90 TYR B N 1
ATOM 4334 C CA . TYR B 1 65 ? -9.841 26.805 3.602 1.00 11.03 90 TYR B CA 1
ATOM 4335 C C . TYR B 1 65 ? -10.089 25.786 2.498 1.00 13.24 90 TYR B C 1
ATOM 4336 O O . TYR B 1 65 ? -9.502 25.869 1.420 1.00 14.03 90 TYR B O 1
ATOM 4354 N N . ILE B 1 66 ? -10.972 24.838 2.784 1.00 11.70 91 ILE B N 1
ATOM 4355 C CA . ILE B 1 66 ? -11.198 23.678 1.924 1.00 11.26 91 ILE B CA 1
ATOM 4356 C C . ILE B 1 66 ? -12.696 23.536 1.685 1.00 12.73 91 ILE B C 1
ATOM 4357 O O . ILE B 1 66 ? -13.488 23.618 2.624 1.00 12.44 91 ILE B O 1
ATOM 4373 N N . ILE B 1 67 ? -13.097 23.340 0.432 1.00 9.66 92 ILE B N 1
ATOM 4374 C CA . ILE B 1 67 ? -14.492 23.058 0.137 1.00 11.64 92 ILE B CA 1
ATOM 4375 C C . ILE B 1 67 ? -14.691 21.557 0.089 1.00 10.92 92 ILE B C 1
ATOM 4376 O O . ILE B 1 67 ? -13.855 20.832 -0.435 1.00 10.55 92 ILE B O 1
ATOM 4392 N N . THR B 1 68 ? -15.790 21.092 0.663 1.00 12.50 93 THR B N 1
ATOM 4393 C CA . THR B 1 68 ? -16.159 19.695 0.560 1.00 11.21 93 THR B CA 1
ATOM 4394 C C . THR B 1 68 ? -17.680 19.625 0.465 1.00 12.00 93 THR B C 1
ATOM 4395 O O . THR B 1 68 ? -18.341 20.646 0.344 1.00 13.27 93 THR B O 1
ATOM 4406 N N . ASN B 1 69 ? -18.234 18.424 0.519 1.00 14.93 94 ASN B N 1
ATOM 4407 C CA A ASN B 1 69 ? -19.685 18.276 0.479 0.50 21.57 94 ASN B CA 1
ATOM 4408 C CA B ASN B 1 69 ? -19.673 18.262 0.480 0.50 21.60 94 ASN B CA 1
ATOM 4409 C C . ASN B 1 69 ? -20.241 18.125 1.894 1.00 18.88 94 ASN B C 1
ATOM 4410 O O . ASN B 1 69 ? -19.652 17.459 2.743 1.00 17.52 94 ASN B O 1
ATOM 4431 N N . LYS B 1 70 ? -21.381 18.764 2.138 1.00 20.37 95 LYS B N 1
ATOM 4432 C CA . LYS B 1 70 ? -22.002 18.749 3.460 1.00 17.78 95 LYS B CA 1
ATOM 4433 C C . LYS B 1 70 ? -22.374 17.344 3.922 1.00 18.94 95 LYS B C 1
ATOM 4434 O O . LYS B 1 70 ? -22.168 17.002 5.083 1.00 18.71 95 LYS B O 1
ATOM 4453 N N . HIS B 1 71 ? -22.908 16.508 3.038 1.00 16.53 96 HIS B N 1
ATOM 4454 C CA A HIS B 1 71 ? -23.298 15.160 3.447 0.50 20.21 96 HIS B CA 1
ATOM 4455 C CA B HIS B 1 71 ? -23.255 15.161 3.455 0.50 20.15 96 HIS B CA 1
ATOM 4456 C C . HIS B 1 71 ? -22.096 14.342 3.922 1.00 18.84 96 HIS B C 1
ATOM 4457 O O . HIS B 1 71 ? -22.243 13.483 4.787 1.00 21.75 96 HIS B O 1
ATOM 4482 N N . VAL B 1 72 ? -20.933 14.619 3.356 1.00 20.02 97 VAL B N 1
ATOM 4483 C CA . VAL B 1 72 ? -19.735 13.919 3.777 1.00 21.53 97 VAL B CA 1
ATOM 4484 C C . VAL B 1 72 ? -19.401 14.219 5.238 1.00 18.63 97 VAL B C 1
ATOM 4485 O O . VAL B 1 72 ? -19.030 13.318 5.985 1.00 21.81 97 VAL B O 1
ATOM 4498 N N . ILE B 1 73 ? -19.534 15.477 5.643 1.00 18.51 98 ILE B N 1
ATOM 4499 C CA . ILE B 1 73 ? -19.081 15.878 6.978 1.00 15.71 98 ILE B CA 1
ATOM 4500 C C . ILE B 1 73 ? -20.202 16.007 8.011 1.00 19.90 98 ILE B C 1
ATOM 4501 O O . ILE B 1 73 ? -19.935 16.318 9.171 1.00 20.73 98 ILE B O 1
ATOM 4517 N N . ASN B 1 74 ? -21.438 15.742 7.602 1.00 19.03 99 ASN B N 1
ATOM 4518 C CA . ASN B 1 74 ? -22.573 15.762 8.527 1.00 24.95 99 ASN B CA 1
ATOM 4519 C C . ASN B 1 74 ? -22.383 14.815 9.705 1.00 23.48 99 ASN B C 1
ATOM 4520 O O . ASN B 1 74 ? -22.067 13.642 9.522 1.00 28.26 99 ASN B O 1
ATOM 4531 N N . ASP B 1 75 ? -22.594 15.328 10.914 1.00 30.68 100 ASP B N 1
ATOM 4532 C CA . ASP B 1 75 ? -22.566 14.501 12.118 1.00 36.00 100 ASP B CA 1
ATOM 4533 C C . ASP B 1 75 ? -21.188 13.920 12.411 1.00 36.87 100 ASP B C 1
ATOM 4534 O O . ASP B 1 75 ? -21.077 12.886 13.063 1.00 33.28 100 ASP B O 1
ATOM 4543 N N . ALA B 1 76 ? -20.139 14.578 11.931 1.00 25.91 101 ALA B N 1
ATOM 4544 C CA . ALA B 1 76 ? -18.783 14.122 12.206 1.00 21.36 101 ALA B CA 1
ATOM 4545 C C . ALA B 1 76 ? -18.347 14.530 13.608 1.00 22.61 101 ALA B C 1
ATOM 4546 O O . ALA B 1 76 ? -18.590 15.653 14.043 1.00 29.88 101 ALA B O 1
ATOM 4553 N N . ASP B 1 77 ? -17.706 13.605 14.310 1.00 23.81 102 ASP B N 1
ATOM 4554 C CA . ASP B 1 77 ? -17.080 13.915 15.586 1.00 29.66 102 ASP B CA 1
ATOM 4555 C C . ASP B 1 77 ? -15.644 14.381 15.358 1.00 26.91 102 ASP B C 1
ATOM 4556 O O . ASP B 1 77 ? -15.085 15.142 16.146 1.00 26.05 102 ASP B O 1
ATOM 4565 N N . GLN B 1 78 ? -15.049 13.923 14.263 1.00 18.18 103 GLN B N 1
ATOM 4566 C CA . GLN B 1 78 ? -13.724 14.373 13.877 1.00 15.41 103 GLN B CA 1
ATOM 4567 C C . GLN B 1 78 ? -13.647 14.354 12.361 1.00 16.18 103 GLN B C 1
ATOM 4568 O O . GLN B 1 78 ? -14.033 13.374 11.740 1.00 17.40 103 GLN B O 1
ATOM 4582 N N . ILE B 1 79 ? -13.162 15.442 11.776 1.00 12.60 104 ILE B N 1
ATOM 4583 C CA . ILE B 1 79 ? -12.985 15.515 10.328 1.00 11.48 104 ILE B CA 1
ATOM 4584 C C . ILE B 1 79 ? -11.497 15.497 10.046 1.00 12.10 104 ILE B C 1
ATOM 4585 O O . ILE B 1 79 ? -10.767 16.351 10.538 1.00 15.00 104 ILE B O 1
ATOM 4601 N N . ILE B 1 80 ? -11.052 14.516 9.264 1.00 9.52 105 ILE B N 1
ATOM 4602 C CA A ILE B 1 80 ? -9.642 14.400 8.920 0.80 10.70 105 ILE B CA 1
ATOM 4603 C CA B ILE B 1 80 ? -9.646 14.370 8.915 0.20 10.90 105 ILE B CA 1
ATOM 4604 C C . ILE B 1 80 ? -9.453 14.710 7.447 1.00 14.21 105 ILE B C 1
ATOM 4605 O O . ILE B 1 80 ? -10.266 14.325 6.614 1.00 11.09 105 ILE B O 1
ATOM 4636 N N . VAL B 1 81 ? -8.375 15.421 7.143 1.00 9.57 106 VAL B N 1
ATOM 4637 C CA . VAL B 1 81 ? -8.056 15.815 5.772 1.00 9.06 106 VAL B CA 1
ATOM 4638 C C . VAL B 1 81 ? -6.671 15.276 5.451 1.00 11.90 106 VAL B C 1
ATOM 4639 O O . VAL B 1 81 ? -5.727 15.532 6.189 1.00 11.88 106 VAL B O 1
ATOM 4652 N N . ALA B 1 82 ? -6.549 14.513 4.367 1.00 10.70 107 ALA B N 1
ATOM 4653 C CA . ALA B 1 82 ? -5.253 13.962 3.985 1.00 9.36 107 ALA B CA 1
ATOM 4654 C C . ALA B 1 82 ? -4.838 14.503 2.634 1.00 10.82 107 ALA B C 1
ATOM 4655 O O . ALA B 1 82 ? -5.634 14.480 1.686 1.00 10.57 107 ALA B O 1
ATOM 4662 N N . LEU B 1 83 ? -3.605 15.003 2.553 1.00 8.66 108 LEU B N 1
ATOM 4663 C CA . LEU B 1 83 ? -3.077 15.554 1.309 1.00 8.59 108 LEU B CA 1
ATOM 4664 C C . LEU B 1 83 ? -2.298 14.504 0.538 1.00 11.54 108 LEU B C 1
ATOM 4665 O O . LEU B 1 83 ? -1.875 13.499 1.092 1.00 11.99 108 LEU B O 1
ATOM 4681 N N . GLN B 1 84 ? -2.102 14.740 -0.752 1.00 10.64 109 GLN B N 1
ATOM 4682 C CA . GLN B 1 84 ? -1.399 13.767 -1.571 1.00 12.87 109 GLN B CA 1
ATOM 4683 C C . GLN B 1 84 ? 0.097 13.695 -1.252 1.00 13.33 109 GLN B C 1
ATOM 4684 O O . GLN B 1 84 ? 0.755 12.709 -1.602 1.00 16.11 109 GLN B O 1
ATOM 4698 N N . ASP B 1 85 ? 0.631 14.714 -0.577 1.00 13.03 110 ASP B N 1
ATOM 4699 C CA . ASP B 1 85 ? 2.039 14.676 -0.166 1.00 17.75 110 ASP B CA 1
ATOM 4700 C C . ASP B 1 85 ? 2.244 13.938 1.158 1.00 14.71 110 ASP B C 1
ATOM 4701 O O . ASP B 1 85 ? 3.364 13.875 1.673 1.00 18.57 110 ASP B O 1
ATOM 4710 N N . GLY B 1 86 ? 1.171 13.371 1.705 1.00 13.16 111 GLY B N 1
ATOM 4711 C CA . GLY B 1 86 ? 1.279 12.551 2.901 1.00 13.87 111 GLY B CA 1
ATOM 4712 C C . GLY B 1 86 ? 0.907 13.238 4.207 1.00 12.86 111 GLY B C 1
ATOM 4713 O O . GLY B 1 86 ? 0.805 12.577 5.246 1.00 14.45 111 GLY B O 1
ATOM 4717 N N . ARG B 1 87 ? 0.702 14.551 4.169 1.00 10.74 112 ARG B N 1
ATOM 4718 C CA . ARG B 1 87 ? 0.303 15.280 5.371 1.00 12.24 112 ARG B CA 1
ATOM 4719 C C . ARG B 1 87 ? -1.142 14.965 5.731 1.00 12.88 112 ARG B C 1
ATOM 4720 O O . ARG B 1 87 ? -1.984 14.774 4.849 1.00 13.68 112 ARG B O 1
ATOM 4741 N N . VAL B 1 88 ? -1.424 14.912 7.029 1.00 8.81 113 VAL B N 1
ATOM 4742 C CA . VAL B 1 88 ? -2.764 14.611 7.521 1.00 9.66 113 VAL B CA 1
ATOM 4743 C C . VAL B 1 88 ? -3.082 15.602 8.628 1.00 10.86 113 VAL B C 1
ATOM 4744 O O . VAL B 1 88 ? -2.252 15.827 9.511 1.00 10.43 113 VAL B O 1
ATOM 4757 N N . PHE B 1 89 ? -4.272 16.195 8.568 1.00 10.12 114 PHE B N 1
ATOM 4758 C CA . PHE B 1 89 ? -4.679 17.235 9.508 1.00 10.28 114 PHE B CA 1
ATOM 4759 C C . PHE B 1 89 ? -6.059 16.945 10.061 1.00 14.19 114 PHE B C 1
ATOM 4760 O O . PHE B 1 89 ? -6.888 16.335 9.390 1.00 13.30 114 PHE B O 1
ATOM 4777 N N . GLU B 1 90 ? -6.322 17.406 11.276 1.00 11.87 115 GLU B N 1
ATOM 4778 C CA . GLU B 1 90 ? -7.697 17.488 11.740 1.00 12.17 115 GLU B CA 1
ATOM 4779 C C . GLU B 1 90 ? -8.246 18.844 11.301 1.00 13.97 115 GLU B C 1
ATOM 4780 O O . GLU B 1 90 ? -7.573 19.862 11.415 1.00 17.91 115 GLU B O 1
ATOM 4792 N N . ALA B 1 91 ? -9.460 18.854 10.765 1.00 12.33 116 ALA B N 1
ATOM 4793 C CA . ALA B 1 91 ? -10.045 20.086 10.259 1.00 14.63 116 ALA B CA 1
ATOM 4794 C C . ALA B 1 91 ? -11.164 20.561 11.157 1.00 16.69 116 ALA B C 1
ATOM 4795 O O . ALA B 1 91 ? -11.856 19.764 11.789 1.00 18.73 116 ALA B O 1
ATOM 4802 N N . LEU B 1 92 ? -11.340 21.873 11.192 1.00 13.34 117 LEU B N 1
ATOM 4803 C CA . LEU B 1 92 ? -12.489 22.473 11.848 1.00 14.67 117 LEU B CA 1
ATOM 4804 C C . LEU B 1 92 ? -13.577 22.741 10.814 1.00 15.49 117 LEU B C 1
ATOM 4805 O O . LEU B 1 92 ? -13.281 23.056 9.667 1.00 14.29 117 LEU B O 1
ATOM 4821 N N . LEU B 1 93 ? -14.833 22.605 11.219 1.00 11.39 118 LEU B N 1
ATOM 4822 C CA . LEU B 1 93 ? -15.950 22.920 10.335 1.00 12.24 118 LEU B CA 1
ATOM 4823 C C . LEU B 1 93 ? -16.250 24.408 10.425 1.00 23.20 118 LEU B C 1
ATOM 4824 O O . LEU B 1 93 ? -16.575 24.917 11.500 1.00 19.04 118 LEU B O 1
ATOM 4840 N N . VAL B 1 94 ? -16.122 25.105 9.299 1.00 13.41 119 VAL B N 1
ATOM 4841 C CA . VAL B 1 94 ? -16.350 26.546 9.257 1.00 13.16 119 VAL B CA 1
ATOM 4842 C C . VAL B 1 94 ? -17.844 26.827 9.110 1.00 23.62 119 VAL B C 1
ATOM 4843 O O . VAL B 1 94 ? -18.395 27.705 9.778 1.00 20.30 119 VAL B O 1
ATOM 4856 N N . GLY B 1 95 ? -18.499 26.070 8.239 1.00 18.47 120 GLY B N 1
ATOM 4857 C CA . GLY B 1 95 ? -19.931 26.210 8.036 1.00 16.35 120 GLY B CA 1
ATOM 4858 C C . GLY B 1 95 ? -20.393 25.343 6.885 1.00 20.94 120 GLY B C 1
ATOM 4859 O O . GLY B 1 95 ? -19.578 24.741 6.193 1.00 18.30 120 GLY B O 1
ATOM 4863 N N . SER B 1 96 ? -21.702 25.275 6.671 1.00 18.38 121 SER B N 1
ATOM 4864 C CA . SER B 1 96 ? -22.236 24.457 5.589 1.00 19.08 121 SER B CA 1
ATOM 4865 C C . SER B 1 96 ? -23.517 25.067 5.041 1.00 23.27 121 SER B C 1
ATOM 4866 O O . SER B 1 96 ? -24.143 25.899 5.691 1.00 21.42 121 SER B O 1
ATOM 4874 N N . ASP B 1 97 ? -23.902 24.645 3.843 1.00 19.56 122 ASP B N 1
ATOM 4875 C CA . ASP B 1 97 ? -25.105 25.163 3.202 1.00 22.21 122 ASP B CA 1
ATOM 4876 C C . ASP B 1 97 ? -25.890 24.021 2.584 1.00 23.71 122 ASP B C 1
ATOM 4877 O O . ASP B 1 97 ? -25.453 23.405 1.614 1.00 26.29 122 ASP B O 1
ATOM 4886 N N . SER B 1 98 ? -27.061 23.746 3.143 1.00 26.24 123 SER B N 1
ATOM 4887 C CA . SER B 1 98 ? -27.895 22.651 2.667 1.00 26.67 123 SER B CA 1
ATOM 4888 C C . SER B 1 98 ? -28.438 22.896 1.256 1.00 18.14 123 SER B C 1
ATOM 4889 O O . SER B 1 98 ? -28.698 21.946 0.523 1.00 28.36 123 SER B O 1
ATOM 4897 N N . LEU B 1 99 ? -28.610 24.161 0.875 1.00 21.56 124 LEU B N 1
ATOM 4898 C CA . LEU B 1 99 ? -29.176 24.463 -0.445 1.00 24.54 124 LEU B CA 1
ATOM 4899 C C . LEU B 1 99 ? -28.231 24.087 -1.583 1.00 36.16 124 LEU B C 1
ATOM 4900 O O . LEU B 1 99 ? -28.676 23.830 -2.701 1.00 34.10 124 LEU B O 1
ATOM 4916 N N . THR B 1 100 ? -26.930 24.057 -1.306 1.00 24.14 125 THR B N 1
ATOM 4917 C CA . THR B 1 100 ? -25.951 23.681 -2.323 1.00 24.58 125 THR B CA 1
ATOM 4918 C C . THR B 1 100 ? -25.201 22.404 -1.952 1.00 28.08 125 THR B C 1
ATOM 4919 O O . THR B 1 100 ? -24.420 21.881 -2.746 1.00 27.05 125 THR B O 1
ATOM 4930 N N . ASP B 1 101 ? -25.444 21.904 -0.746 1.00 21.25 126 ASP B N 1
ATOM 4931 C CA . ASP B 1 101 ? -24.745 20.735 -0.240 1.00 21.82 126 ASP B CA 1
ATOM 4932 C C . ASP B 1 101 ? -23.233 20.972 -0.180 1.00 18.31 126 ASP B C 1
ATOM 4933 O O . ASP B 1 101 ? -22.452 20.051 -0.388 1.00 21.90 126 ASP B O 1
ATOM 4942 N N . LEU B 1 102 ? -22.835 22.207 0.104 1.00 16.65 127 LEU B N 1
ATOM 4943 C CA . LEU B 1 102 ? -21.413 22.539 0.247 1.00 15.71 127 LEU B CA 1
ATOM 4944 C C . LEU B 1 102 ? -21.063 22.766 1.707 1.00 22.74 127 LEU B C 1
ATOM 4945 O O . LEU B 1 102 ? -21.900 23.200 2.494 1.00 20.10 127 LEU B O 1
ATOM 4961 N N . ALA B 1 103 ? -19.820 22.467 2.065 1.00 16.36 128 ALA B N 1
ATOM 4962 C CA . ALA B 1 103 ? -19.320 22.761 3.403 1.00 14.95 128 ALA B CA 1
ATOM 4963 C C . ALA B 1 103 ? -17.909 23.307 3.270 1.00 20.88 128 ALA B C 1
ATOM 4964 O O . ALA B 1 103 ? -17.220 23.009 2.301 1.00 12.85 128 ALA B O 1
ATOM 4971 N N . VAL B 1 104 ? -17.483 24.112 4.236 1.00 12.70 129 VAL B N 1
ATOM 4972 C CA . VAL B 1 104 ? -16.128 24.654 4.224 1.00 11.58 129 VAL B CA 1
ATOM 4973 C C . VAL B 1 104 ? -15.407 24.195 5.489 1.00 14.77 129 VAL B C 1
ATOM 4974 O O . VAL B 1 104 ? -15.961 24.250 6.584 1.00 12.48 129 VAL B O 1
ATOM 4987 N N . LEU B 1 105 ? -14.188 23.699 5.312 1.00 10.70 130 LEU B N 1
ATOM 4988 C CA . LEU B 1 105 ? -13.337 23.285 6.423 1.00 13.03 130 LEU B CA 1
ATOM 4989 C C . LEU B 1 105 ? -12.147 24.215 6.508 1.00 11.02 130 LEU B C 1
ATOM 4990 O O . LEU B 1 105 ? -11.799 24.889 5.551 1.00 10.94 130 LEU B O 1
ATOM 5006 N N . LYS B 1 106 ? -11.490 24.223 7.657 1.00 11.73 131 LYS B N 1
ATOM 5007 C CA A LYS B 1 106 ? -10.261 24.987 7.818 0.60 12.37 131 LYS B CA 1
ATOM 5008 C CA B LYS B 1 106 ? -10.260 24.981 7.807 0.40 12.40 131 LYS B CA 1
ATOM 5009 C C . LYS B 1 106 ? -9.207 24.104 8.461 1.00 13.20 131 LYS B C 1
ATOM 5010 O O . LYS B 1 106 ? -9.468 23.467 9.482 1.00 13.52 131 LYS B O 1
ATOM 5047 N N . ILE B 1 107 ? -8.021 24.063 7.863 1.00 11.64 132 ILE B N 1
ATOM 5048 C CA . ILE B 1 107 ? -6.903 23.365 8.486 1.00 12.20 132 ILE B CA 1
ATOM 5049 C C . ILE B 1 107 ? -5.832 24.377 8.838 1.00 15.97 132 ILE B C 1
ATOM 5050 O O . ILE B 1 107 ? -5.729 25.446 8.225 1.00 15.09 132 ILE B O 1
ATOM 5066 N N . ASN B 1 108 ? -5.041 24.016 9.841 1.00 13.22 133 ASN B N 1
ATOM 5067 C CA A ASN B 1 108 ? -3.968 24.865 10.336 0.50 16.25 133 ASN B CA 1
ATOM 5068 C CA B ASN B 1 108 ? -3.969 24.868 10.331 0.50 16.25 133 ASN B CA 1
ATOM 5069 C C . ASN B 1 108 ? -2.627 24.190 10.076 1.00 12.96 133 ASN B C 1
ATOM 5070 O O . ASN B 1 108 ? -2.264 23.238 10.763 1.00 17.07 133 ASN B O 1
ATOM 5091 N N . ALA B 1 109 ? -1.903 24.678 9.072 1.00 12.42 134 ALA B N 1
ATOM 5092 C CA . ALA B 1 109 ? -0.671 24.043 8.630 1.00 13.15 134 ALA B CA 1
ATOM 5093 C C . ALA B 1 109 ? 0.517 24.987 8.725 1.00 23.55 134 ALA B C 1
ATOM 5094 O O . ALA B 1 109 ? 0.381 26.189 8.532 1.00 28.91 134 ALA B O 1
ATOM 5101 N N . THR B 1 110 ? 1.686 24.422 9.000 1.00 16.38 135 THR B N 1
ATOM 5102 C CA . THR B 1 110 ? 2.924 25.193 9.070 1.00 19.00 135 THR B CA 1
ATOM 5103 C C . THR B 1 110 ? 3.495 25.414 7.682 1.00 38.51 135 THR B C 1
ATOM 5104 O O . THR B 1 110 ? 3.918 26.518 7.344 1.00 34.67 135 THR B O 1
ATOM 5115 N N . GLY B 1 111 ? 3.529 24.343 6.892 1.00 28.83 136 GLY B N 1
ATOM 5116 C CA . GLY B 1 111 ? 4.121 24.382 5.569 1.00 50.42 136 GLY B CA 1
ATOM 5117 C C . GLY B 1 111 ? 3.111 24.782 4.513 1.00 27.77 136 GLY B C 1
ATOM 5118 O O . GLY B 1 111 ? 1.933 24.460 4.625 1.00 30.29 136 GLY B O 1
ATOM 5122 N N . GLY B 1 112 ? 3.584 25.487 3.491 1.00 32.09 137 GLY B N 1
ATOM 5123 C CA . GLY B 1 112 ? 2.734 25.947 2.412 1.00 27.95 137 GLY B CA 1
ATOM 5124 C C . GLY B 1 112 ? 1.784 24.878 1.900 1.00 25.14 137 GLY B C 1
ATOM 5125 O O . GLY B 1 112 ? 2.147 23.710 1.766 1.00 28.32 137 GLY B O 1
ATOM 5129 N N . LEU B 1 113 ? 0.563 25.294 1.596 1.00 16.71 138 LEU B N 1
ATOM 5130 C CA . LEU B 1 113 ? -0.468 24.376 1.108 1.00 13.81 138 LEU B CA 1
ATOM 5131 C C . LEU B 1 113 ? -0.638 24.565 -0.390 1.00 18.17 138 LEU B C 1
ATOM 5132 O O . LEU B 1 113 ? -0.612 25.689 -0.876 1.00 17.90 138 LEU B O 1
ATOM 5148 N N . PRO B 1 114 ? -0.827 23.464 -1.127 1.00 12.67 139 PRO B N 1
ATOM 5149 C CA . PRO B 1 114 ? -1.130 23.594 -2.555 1.00 14.03 139 PRO B CA 1
ATOM 5150 C C . PRO B 1 114 ? -2.565 24.098 -2.713 1.00 18.07 139 PRO B C 1
ATOM 5151 O O . PRO B 1 114 ? -3.409 23.748 -1.893 1.00 16.95 139 PRO B O 1
ATOM 5162 N N . THR B 1 115 ? -2.838 24.912 -3.727 1.00 13.64 140 THR B N 1
ATOM 5163 C CA . THR B 1 115 ? -4.187 25.429 -3.931 1.00 12.67 140 THR B CA 1
ATOM 5164 C C . THR B 1 115 ? -4.661 25.081 -5.338 1.00 11.70 140 THR B C 1
ATOM 5165 O O . THR B 1 115 ? -3.850 24.897 -6.243 1.00 13.10 140 THR B O 1
ATOM 5176 N N . ILE B 1 116 ? -5.973 25.002 -5.509 1.00 11.21 141 ILE B N 1
ATOM 5177 C CA . ILE B 1 116 ? -6.539 24.602 -6.784 1.00 9.63 141 ILE B CA 1
ATOM 5178 C C . ILE B 1 116 ? -6.462 25.769 -7.772 1.00 13.42 141 ILE B C 1
ATOM 5179 O O . ILE B 1 116 ? -6.710 26.919 -7.398 1.00 11.81 141 ILE B O 1
ATOM 5195 N N . PRO B 1 117 ? -6.108 25.484 -9.035 1.00 12.70 142 PRO B N 1
ATOM 5196 C CA . PRO B 1 117 ? -6.108 26.573 -10.021 1.00 13.39 142 PRO B CA 1
ATOM 5197 C C . PRO B 1 117 ? -7.522 27.035 -10.320 1.00 11.78 142 PRO B C 1
ATOM 5198 O O . PRO B 1 117 ? -8.395 26.204 -10.584 1.00 11.19 142 PRO B O 1
ATOM 5209 N N . ILE B 1 118 ? -7.752 28.343 -10.270 1.00 14.29 143 ILE B N 1
ATOM 5210 C CA . ILE B 1 118 ? -9.063 28.902 -10.573 1.00 12.22 143 ILE B CA 1
ATOM 5211 C C . ILE B 1 118 ? -8.935 30.020 -11.583 1.00 17.33 143 ILE B C 1
ATOM 5212 O O . ILE B 1 118 ? -8.191 30.976 -11.375 1.00 21.44 143 ILE B O 1
ATOM 5228 N N . ASN B 1 119 ? -9.665 29.888 -12.682 1.00 14.01 144 ASN B N 1
ATOM 5229 C CA . ASN B 1 119 ? -9.737 30.941 -13.682 1.00 12.44 144 ASN B CA 1
ATOM 5230 C C . ASN B 1 119 ? -11.169 31.465 -13.719 1.00 14.94 144 ASN B C 1
ATOM 5231 O O . ASN B 1 119 ? -12.066 30.851 -14.302 1.00 15.72 144 ASN B O 1
ATOM 5242 N N . ALA B 1 120 ? -11.388 32.603 -13.068 1.00 17.00 145 ALA B N 1
ATOM 5243 C CA . ALA B 1 120 ? -12.731 33.146 -12.917 1.00 20.85 145 ALA B CA 1
ATOM 5244 C C . ALA B 1 120 ? -13.332 33.592 -14.245 1.00 19.58 145 ALA B C 1
ATOM 5245 O O . ALA B 1 120 ? -14.535 33.824 -14.332 1.00 24.56 145 ALA B O 1
ATOM 5252 N N . ARG B 1 121 ? -12.500 33.715 -15.275 1.00 15.45 146 ARG B N 1
ATOM 5253 C CA . ARG B 1 121 ? -12.981 34.151 -16.581 1.00 18.20 146 ARG B CA 1
ATOM 5254 C C . ARG B 1 121 ? -13.280 32.981 -17.519 1.00 22.80 146 ARG B C 1
ATOM 5255 O O . ARG B 1 121 ? -13.727 33.184 -18.645 1.00 19.34 146 ARG B O 1
ATOM 5276 N N . ARG B 1 122 ? -13.050 31.757 -17.054 1.00 14.26 147 ARG B N 1
ATOM 5277 C CA . ARG B 1 122 ? -13.282 30.594 -17.898 1.00 13.69 147 ARG B CA 1
ATOM 5278 C C . ARG B 1 122 ? -14.745 30.188 -17.839 1.00 13.77 147 ARG B C 1
ATOM 5279 O O . ARG B 1 122 ? -15.302 30.027 -16.759 1.00 18.48 147 ARG B O 1
ATOM 5300 N N . VAL B 1 123 ? -15.357 30.027 -19.009 1.00 15.01 148 VAL B N 1
ATOM 5301 C CA . VAL B 1 123 ? -16.735 29.568 -19.097 1.00 16.22 148 VAL B CA 1
ATOM 5302 C C . VAL B 1 123 ? -16.735 28.107 -19.532 1.00 13.59 148 VAL B C 1
ATOM 5303 O O . VAL B 1 123 ? -16.248 27.791 -20.607 1.00 16.78 148 VAL B O 1
ATOM 5316 N N . PRO B 1 124 ? -17.274 27.211 -18.691 1.00 13.73 149 PRO B N 1
ATOM 5317 C CA . PRO B 1 124 ? -17.342 25.801 -19.095 1.00 14.14 149 PRO B CA 1
ATOM 5318 C C . PRO B 1 124 ? -18.275 25.606 -20.280 1.00 14.53 149 PRO B C 1
ATOM 5319 O O . PRO B 1 124 ? -19.366 26.187 -20.312 1.00 16.49 149 PRO B O 1
ATOM 5330 N N . HIS B 1 125 ? -17.858 24.795 -21.244 1.00 10.50 150 HIS B N 1
ATOM 5331 C CA . HIS B 1 125 ? -18.708 24.504 -22.392 1.00 11.32 150 HIS B CA 1
ATOM 5332 C C . HIS B 1 125 ? -19.002 23.017 -22.472 1.00 10.14 150 HIS B C 1
ATOM 5333 O O . HIS B 1 125 ? -18.168 22.188 -22.104 1.00 9.76 150 HIS B O 1
ATOM 5347 N N . ILE B 1 126 ? -20.202 22.692 -22.939 1.00 10.30 151 ILE B N 1
ATOM 5348 C CA . ILE B 1 126 ? -20.575 21.299 -23.164 1.00 7.33 151 ILE B CA 1
ATOM 5349 C C . ILE B 1 126 ? -19.598 20.695 -24.161 1.00 9.98 151 ILE B C 1
ATOM 5350 O O . ILE B 1 126 ? -19.342 21.264 -25.220 1.00 10.57 151 ILE B O 1
ATOM 5366 N N . GLY B 1 127 ? -19.029 19.549 -23.815 1.00 7.74 152 GLY B N 1
ATOM 5367 C CA . GLY B 1 127 ? -18.051 18.907 -24.677 1.00 9.35 152 GLY B CA 1
ATOM 5368 C C . GLY B 1 127 ? -16.619 19.129 -24.203 1.00 8.65 152 GLY B C 1
ATOM 5369 O O . GLY B 1 127 ? -15.705 18.465 -24.679 1.00 8.85 152 GLY B O 1
ATOM 5373 N N . ASP B 1 128 ? -16.407 20.063 -23.278 1.00 9.03 153 ASP B N 1
ATOM 5374 C CA . ASP B 1 128 ? -15.063 20.268 -22.721 1.00 7.26 153 ASP B CA 1
ATOM 5375 C C . ASP B 1 128 ? -14.607 18.984 -22.026 1.00 7.77 153 ASP B C 1
ATOM 5376 O O . ASP B 1 128 ? -15.370 18.373 -21.290 1.00 7.56 153 ASP B O 1
ATOM 5385 N N . VAL B 1 129 ? -13.358 18.592 -22.233 1.00 7.02 154 VAL B N 1
ATOM 5386 C CA . VAL B 1 129 ? -12.797 17.451 -21.521 1.00 6.31 154 VAL B CA 1
ATOM 5387 C C . VAL B 1 129 ? -12.610 17.834 -20.055 1.00 8.87 154 VAL B C 1
ATOM 5388 O O . VAL B 1 129 ? -12.141 18.934 -19.753 1.00 8.44 154 VAL B O 1
ATOM 5401 N N . VAL B 1 130 ? -12.997 16.940 -19.150 1.00 6.59 155 VAL B N 1
ATOM 5402 C CA . VAL B 1 130 ? -12.793 17.178 -17.726 1.00 6.37 155 VAL B CA 1
ATOM 5403 C C . VAL B 1 130 ? -12.214 15.958 -17.034 1.00 8.81 155 VAL B C 1
ATOM 5404 O O . VAL B 1 130 ? -12.378 14.824 -17.486 1.00 8.21 155 VAL B O 1
ATOM 5417 N N . LEU B 1 131 ? -11.531 16.216 -15.927 1.00 7.12 156 LEU B N 1
ATOM 5418 C CA . LEU B 1 131 ? -11.006 15.166 -15.070 1.00 8.25 156 LEU B CA 1
ATOM 5419 C C . LEU B 1 131 ? -11.677 15.291 -13.715 1.00 7.52 156 LEU B C 1
ATOM 5420 O O . LEU B 1 131 ? -11.734 16.384 -13.166 1.00 8.05 156 LEU B O 1
ATOM 5436 N N . ALA B 1 132 ? -12.175 14.182 -13.178 1.00 5.88 157 ALA B N 1
ATOM 5437 C CA . ALA B 1 132 ? -12.672 14.166 -11.809 1.00 7.03 157 ALA B CA 1
ATOM 5438 C C . ALA B 1 132 ? -11.566 13.645 -10.905 1.00 9.50 157 ALA B C 1
ATOM 5439 O O . ALA B 1 132 ? -10.931 12.641 -11.213 1.00 8.18 157 ALA B O 1
ATOM 5446 N N . ILE B 1 133 ? -11.345 14.324 -9.782 1.00 5.68 158 ILE B N 1
ATOM 5447 C CA . ILE B 1 133 ? -10.258 13.978 -8.873 1.00 5.36 158 ILE B CA 1
ATOM 5448 C C . ILE B 1 133 ? -10.864 13.758 -7.485 1.00 8.23 158 ILE B C 1
ATOM 5449 O O . ILE B 1 133 ? -11.509 14.649 -6.944 1.00 8.93 158 ILE B O 1
ATOM 5465 N N . GLY B 1 134 ? -10.685 12.569 -6.924 1.00 7.73 159 GLY B N 1
ATOM 5466 C CA . GLY B 1 134 ? -11.277 12.261 -5.628 1.00 9.10 159 GLY B CA 1
ATOM 5467 C C . GLY B 1 134 ? -10.746 10.951 -5.086 1.00 10.06 159 GLY B C 1
ATOM 5468 O O . GLY B 1 134 ? -9.758 10.441 -5.591 1.00 9.81 159 GLY B O 1
ATOM 5472 N N . ASN B 1 135 ? -11.412 10.405 -4.069 1.00 9.14 160 ASN B N 1
ATOM 5473 C CA . ASN B 1 135 ? -10.923 9.211 -3.382 1.00 10.52 160 ASN B CA 1
ATOM 5474 C C . ASN B 1 135 ? -11.950 8.076 -3.384 1.00 12.55 160 ASN B C 1
ATOM 5475 O O . ASN B 1 135 ? -12.417 7.648 -2.327 1.00 10.77 160 ASN B O 1
ATOM 5486 N N . PRO B 1 136 ? -12.313 7.578 -4.577 1.00 9.96 161 PRO B N 1
ATOM 5487 C CA . PRO B 1 136 ? -13.342 6.529 -4.617 1.00 12.95 161 PRO B CA 1
ATOM 5488 C C . PRO B 1 136 ? -12.962 5.303 -3.790 1.00 12.03 161 PRO B C 1
ATOM 5489 O O . PRO B 1 136 ? -11.840 4.794 -3.884 1.00 12.90 161 PRO B O 1
ATOM 5500 N N . TYR B 1 137 ? -13.905 4.854 -2.963 1.00 9.94 162 TYR B N 1
ATOM 5501 C CA . TYR B 1 137 ? -13.728 3.657 -2.143 1.00 14.57 162 TYR B CA 1
ATOM 5502 C C . TYR B 1 137 ? -12.443 3.652 -1.307 1.00 12.96 162 TYR B C 1
ATOM 5503 O O . TYR B 1 137 ? -11.946 2.594 -0.929 1.00 14.50 162 TYR B O 1
ATOM 5521 N N . ASN B 1 138 ? -11.918 4.836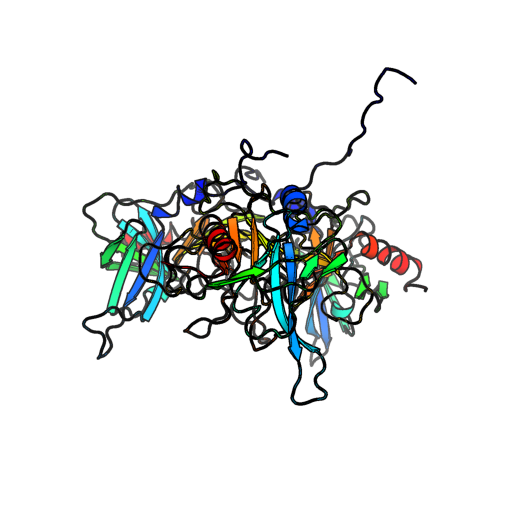 -0.998 1.00 12.77 163 ASN B N 1
ATOM 5522 C CA . ASN B 1 138 ? -10.707 4.956 -0.195 1.00 11.99 163 ASN B CA 1
ATOM 5523 C C . ASN B 1 138 ? -9.514 4.197 -0.776 1.00 12.58 163 ASN B C 1
ATOM 5524 O O . ASN B 1 138 ? -8.667 3.691 -0.041 1.00 14.35 163 ASN B O 1
ATOM 5535 N N . LEU B 1 139 ? -9.438 4.134 -2.102 1.00 10.31 164 LEU B N 1
ATOM 5536 C CA . LEU B 1 139 ? -8.316 3.468 -2.764 1.00 9.76 164 LEU B CA 1
ATOM 5537 C C . LEU B 1 139 ? -7.096 4.374 -2.829 1.00 12.19 164 LEU B C 1
ATOM 5538 O O . LEU B 1 139 ? -5.989 3.915 -3.106 1.00 14.06 164 LEU B O 1
ATOM 5554 N N . GLY B 1 140 ? -7.318 5.659 -2.569 1.00 11.11 165 GLY B N 1
ATOM 5555 C CA . GLY B 1 140 ? -6.311 6.686 -2.754 1.00 11.50 165 GLY B CA 1
ATOM 5556 C C . GLY B 1 140 ? -6.733 7.567 -3.911 1.00 12.05 165 GLY B C 1
ATOM 5557 O O . GLY B 1 140 ? -7.588 7.180 -4.706 1.00 12.02 165 GLY B O 1
ATOM 5561 N N . GLN B 1 141 ? -6.147 8.752 -4.022 1.00 12.14 166 GLN B N 1
ATOM 5562 C CA . GLN B 1 141 ? -6.580 9.690 -5.054 1.00 9.42 166 GLN B CA 1
ATOM 5563 C C . GLN B 1 141 ? -6.611 9.044 -6.436 1.00 10.09 166 GLN B C 1
ATOM 5564 O O . GLN B 1 141 ? -5.659 8.371 -6.858 1.00 10.18 166 GLN B O 1
ATOM 5578 N N . THR B 1 142 ? -7.710 9.290 -7.144 1.00 9.34 167 THR B N 1
ATOM 5579 C CA . THR B 1 142 ? -7.988 8.677 -8.435 1.00 9.42 167 THR B CA 1
ATOM 5580 C C . THR B 1 142 ? -8.416 9.762 -9.405 1.00 11.36 167 THR B C 1
ATOM 5581 O O . THR B 1 142 ? -9.217 10.624 -9.049 1.00 11.73 167 THR B O 1
ATOM 5592 N N . ILE B 1 143 ? -7.877 9.730 -10.621 1.00 7.95 168 ILE B N 1
ATOM 5593 C CA . ILE B 1 143 ? -8.270 10.681 -11.656 1.00 8.40 168 ILE B CA 1
ATOM 5594 C C . ILE B 1 143 ? -9.064 9.926 -12.707 1.00 8.88 168 ILE B C 1
ATOM 5595 O O . ILE B 1 143 ? -8.594 8.909 -13.214 1.00 8.67 168 ILE B O 1
ATOM 5611 N N . THR B 1 144 ? -10.253 10.412 -13.043 1.00 6.79 169 THR B N 1
ATOM 5612 C CA . THR B 1 144 ? -11.031 9.801 -14.116 1.00 6.11 169 THR B CA 1
ATOM 5613 C C . THR B 1 144 ? -11.338 10.874 -15.153 1.00 9.06 169 THR B C 1
ATOM 5614 O O . THR B 1 144 ? -11.348 12.055 -14.836 1.00 10.21 169 THR B O 1
ATOM 5625 N N . GLN B 1 145 ? -11.580 10.466 -16.396 1.00 7.63 170 GLN B N 1
ATOM 5626 C CA . GLN B 1 145 ? -11.718 11.437 -17.481 1.00 9.03 170 GLN B CA 1
ATOM 5627 C C . GLN B 1 145 ? -13.058 11.298 -18.194 1.00 8.52 170 GLN B C 1
ATOM 5628 O O . GLN B 1 145 ? -13.536 10.192 -18.442 1.00 8.59 170 GLN B O 1
ATOM 5642 N N . GLY B 1 146 ? -13.661 12.432 -18.509 1.00 6.39 171 GLY B N 1
ATOM 5643 C CA . GLY B 1 146 ? -14.890 12.459 -19.280 1.00 6.97 171 GLY B CA 1
ATOM 5644 C C . GLY B 1 146 ? -15.016 13.786 -19.995 1.00 7.02 171 GLY B C 1
ATOM 5645 O O . GLY B 1 146 ? -14.023 14.419 -20.327 1.00 6.83 171 GLY B O 1
ATOM 5649 N N . ILE B 1 147 ? -16.253 14.198 -20.237 1.00 6.77 172 ILE B N 1
ATOM 5650 C CA . ILE B 1 147 ? -16.534 15.534 -20.757 1.00 5.44 172 ILE B CA 1
ATOM 5651 C C . ILE B 1 147 ? -17.660 16.183 -19.967 1.00 6.93 172 ILE B C 1
ATOM 5652 O O . ILE B 1 147 ? -18.359 15.521 -19.199 1.00 7.30 172 ILE B O 1
ATOM 5668 N N . ILE B 1 148 ? -17.833 17.487 -20.158 1.00 6.22 173 ILE B N 1
ATOM 5669 C CA A ILE B 1 148 ? -19.022 18.160 -19.668 0.70 5.80 173 ILE B CA 1
ATOM 5670 C CA B ILE B 1 148 ? -19.024 18.174 -19.682 0.30 5.88 173 ILE B CA 1
ATOM 5671 C C . ILE B 1 148 ? -20.201 17.752 -20.555 1.00 6.67 173 ILE B C 1
ATOM 5672 O O . ILE B 1 148 ? -20.212 18.018 -21.754 1.00 7.92 173 ILE B O 1
ATOM 5703 N N . SER B 1 149 ? -21.178 17.076 -19.951 1.00 6.67 174 SER B N 1
ATOM 5704 C CA . SER B 1 149 ? -22.344 16.549 -20.671 1.00 6.11 174 SER B CA 1
ATOM 5705 C C . SER B 1 149 ? -23.478 17.559 -20.782 1.00 9.83 174 SER B C 1
ATOM 5706 O O . SER B 1 149 ? -24.319 17.448 -21.671 1.00 10.56 174 SER B O 1
ATOM 5714 N N . ALA B 1 150 ? -23.505 18.514 -19.854 1.00 8.58 175 ALA B N 1
ATOM 5715 C CA . ALA B 1 150 ? -24.529 19.557 -19.794 1.00 11.71 175 ALA B CA 1
ATOM 5716 C C . ALA B 1 150 ? -24.065 20.606 -18.780 1.00 10.54 175 ALA B C 1
ATOM 5717 O O . ALA B 1 150 ? -23.323 20.280 -17.851 1.00 9.84 175 ALA B O 1
ATOM 5724 N N . THR B 1 151 ? -24.484 21.861 -18.949 1.00 11.59 176 THR B N 1
ATOM 5725 C CA . THR B 1 151 ? -24.023 22.929 -18.053 1.00 11.47 176 THR B CA 1
ATOM 5726 C C . THR B 1 151 ? -25.146 23.539 -17.221 1.00 18.08 176 THR B C 1
ATOM 5727 O O . THR B 1 151 ? -24.960 24.561 -16.555 1.00 20.73 176 THR B O 1
ATOM 5738 N N . GLY B 1 152 ? -26.297 22.891 -17.227 1.00 15.36 177 GLY B N 1
ATOM 5739 C CA . GLY B 1 152 ? -27.467 23.420 -16.548 1.00 14.95 177 GLY B CA 1
ATOM 5740 C C . GLY B 1 152 ? -28.705 23.004 -17.311 1.00 14.65 177 GLY B C 1
ATOM 5741 O O . GLY B 1 152 ? -28.610 22.445 -18.405 1.00 15.84 177 GLY B O 1
ATOM 5745 N N . ARG B 1 153 ? -29.874 23.256 -16.736 1.00 11.82 178 ARG B N 1
ATOM 5746 C CA . ARG B 1 153 ? -31.121 22.904 -17.401 1.00 10.15 178 ARG B CA 1
ATOM 5747 C C . ARG B 1 153 ? -32.115 24.042 -17.312 1.00 12.87 178 ARG B C 1
ATOM 5748 O O . ARG B 1 153 ? -32.228 24.684 -16.271 1.00 15.84 178 ARG B O 1
ATOM 5769 N N . ILE B 1 154 ? -32.852 24.260 -18.396 1.00 12.31 179 ILE B N 1
ATOM 5770 C CA . ILE B 1 154 ? -33.905 25.276 -18.410 1.00 15.64 179 ILE B CA 1
ATOM 5771 C C . ILE B 1 154 ? -35.191 24.777 -17.752 1.00 24.17 179 ILE B C 1
ATOM 5772 O O . ILE B 1 154 ? -35.883 25.531 -17.071 1.00 26.26 179 ILE B O 1
ATOM 5788 N N . GLY B 1 155 ? -35.509 23.506 -17.958 1.00 17.68 180 GLY B N 1
ATOM 5789 C CA . GLY B 1 155 ? -36.759 22.956 -17.469 1.00 18.53 180 GLY B CA 1
ATOM 5790 C C . GLY B 1 155 ? -36.607 22.196 -16.169 1.00 17.45 180 GLY B C 1
ATOM 5791 O O . GLY B 1 155 ? -35.507 21.820 -15.785 1.00 13.19 180 GLY B O 1
ATOM 5795 N N . LEU B 1 156 ? -37.725 21.961 -15.492 1.00 16.11 181 LEU B N 1
ATOM 5796 C CA . LEU B 1 156 ? -37.717 21.136 -14.302 1.00 12.54 181 LEU B CA 1
ATOM 5797 C C . LEU B 1 156 ? -37.328 19.730 -14.724 1.00 13.47 181 LEU B C 1
ATOM 5798 O O . LEU B 1 156 ? -37.712 19.264 -15.804 1.00 13.84 181 LEU B O 1
ATOM 5814 N N . ASN B 1 157 ? -36.561 19.051 -13.877 1.00 12.41 182 ASN B N 1
ATOM 5815 C CA . ASN B 1 157 ? -35.922 17.804 -14.278 1.00 11.09 182 ASN B CA 1
ATOM 5816 C C . ASN B 1 157 ? -35.588 16.955 -13.057 1.00 13.32 182 ASN B C 1
ATOM 5817 O O . ASN B 1 157 ? -35.720 17.420 -11.926 1.00 12.41 182 ASN B O 1
ATOM 5828 N N . PRO B 1 158 ? -35.173 15.697 -13.269 1.00 10.53 183 PRO B N 1
ATOM 5829 C CA . PRO B 1 158 ? -35.003 14.792 -12.125 1.00 13.99 183 PRO B CA 1
ATOM 5830 C C . PRO B 1 158 ? -33.932 15.200 -11.105 1.00 13.26 183 PRO B C 1
ATOM 5831 O O . PRO B 1 158 ? -33.981 14.693 -9.989 1.00 13.91 183 PRO B O 1
ATOM 5842 N N . THR B 1 159 ? -32.984 16.068 -11.448 1.00 10.72 184 THR B N 1
ATOM 5843 C CA . THR B 1 159 ? -32.011 16.501 -10.441 1.00 11.30 184 THR B CA 1
ATOM 5844 C C . THR B 1 159 ? -32.650 17.492 -9.484 1.00 11.47 184 THR B C 1
ATOM 5845 O O . THR B 1 159 ? -32.129 17.730 -8.385 1.00 11.98 184 THR B O 1
ATOM 5856 N N . GLY B 1 160 ? -33.753 18.091 -9.922 1.00 13.26 185 GLY B N 1
ATOM 5857 C CA . GLY B 1 160 ? -34.427 19.118 -9.143 1.00 10.28 185 GLY B CA 1
ATOM 5858 C C . GLY B 1 160 ? -33.720 20.460 -9.186 1.00 12.26 185 GLY B C 1
ATOM 5859 O O . GLY B 1 160 ? -34.168 21.422 -8.560 1.00 11.72 185 GLY B O 1
ATOM 5863 N N . ARG B 1 161 ? -32.620 20.541 -9.937 1.00 11.13 186 ARG B N 1
ATOM 5864 C CA . ARG B 1 161 ? -31.804 21.754 -9.987 1.00 12.87 186 ARG B CA 1
ATOM 5865 C C . ARG B 1 161 ? -31.587 22.247 -11.415 1.00 10.43 186 ARG B C 1
ATOM 5866 O O . ARG B 1 161 ? -31.748 21.485 -12.369 1.00 10.88 186 ARG B O 1
ATOM 5887 N N . GLN B 1 162 ? -31.200 23.515 -11.560 1.00 9.94 187 GLN B N 1
ATOM 5888 C CA . GLN B 1 162 ? -31.062 24.123 -12.885 1.00 13.53 187 GLN B CA 1
ATOM 5889 C C . GLN B 1 162 ? -29.626 24.489 -13.255 1.00 9.62 187 GLN B C 1
ATOM 5890 O O . GLN B 1 162 ? -29.370 24.837 -14.404 1.00 11.27 187 GLN B O 1
ATOM 5904 N N . ASN B 1 163 ? -28.698 24.424 -12.300 1.00 11.83 188 ASN B N 1
ATOM 5905 C CA A ASN B 1 163 ? -27.328 24.893 -12.520 0.70 16.11 188 ASN B CA 1
ATOM 5906 C CA B ASN B 1 163 ? -27.331 24.886 -12.554 0.30 16.13 188 ASN B CA 1
ATOM 5907 C C . ASN B 1 163 ? -26.238 23.829 -12.368 1.00 13.45 188 ASN B C 1
ATOM 5908 O O . ASN B 1 163 ? -25.048 24.156 -12.355 1.00 14.35 188 ASN B O 1
ATOM 5929 N N . PHE B 1 164 ? -26.622 22.561 -12.246 1.00 8.14 189 PHE B N 1
ATOM 5930 C CA . PHE B 1 164 ? -25.614 21.498 -12.148 1.00 11.80 189 PHE B CA 1
ATOM 5931 C C . PHE B 1 164 ? -24.799 21.397 -13.434 1.00 9.45 189 PHE B C 1
ATOM 5932 O O . PHE B 1 164 ? -25.345 21.509 -14.539 1.00 13.45 189 PHE B O 1
ATOM 5949 N N . LEU B 1 165 ? -23.496 21.163 -13.294 1.00 9.08 190 LEU B N 1
ATOM 5950 C CA . LEU B 1 165 ? -22.723 20.597 -14.387 1.00 9.46 190 LEU B CA 1
ATOM 5951 C C . LEU B 1 165 ? -23.008 19.113 -14.367 1.00 12.52 190 LEU B C 1
ATOM 5952 O O . LEU B 1 165 ? -23.133 18.523 -13.299 1.00 12.40 190 LEU B O 1
ATOM 5968 N N . GLN B 1 166 ? -23.148 18.507 -15.538 1.00 7.73 191 GLN B N 1
ATOM 5969 C CA . GLN B 1 166 ? -23.267 17.055 -15.614 1.00 6.86 191 GLN B CA 1
ATOM 5970 C C . GLN B 1 166 ? -22.031 16.561 -16.358 1.00 7.45 191 GLN B C 1
ATOM 5971 O O . GLN B 1 166 ? -21.548 17.240 -17.255 1.00 8.79 191 GLN B O 1
ATOM 5985 N N . THR B 1 167 ? -21.507 15.402 -15.971 1.00 8.38 192 THR B N 1
ATOM 5986 C CA . THR B 1 167 ? -20.307 14.852 -16.607 1.00 8.65 192 THR B CA 1
ATOM 5987 C C . THR B 1 167 ? -20.349 13.333 -16.665 1.00 7.86 192 THR B C 1
ATOM 5988 O O . THR B 1 167 ? -21.011 12.692 -15.840 1.00 10.70 192 THR B O 1
ATOM 5999 N N . ASP B 1 168 ? -19.618 12.749 -17.618 1.00 9.72 193 ASP B N 1
ATOM 6000 C CA . ASP B 1 168 ? -19.489 11.291 -17.657 1.00 9.47 193 ASP B CA 1
ATOM 6001 C C . ASP B 1 168 ? -18.131 10.819 -17.159 1.00 10.52 193 ASP B C 1
ATOM 6002 O O . ASP B 1 168 ? -17.783 9.645 -17.320 1.00 14.26 193 ASP B O 1
ATOM 6011 N N . ALA B 1 169 ? -17.350 11.709 -16.549 1.00 9.63 194 ALA B N 1
ATOM 6012 C CA . ALA B 1 169 ? -16.144 11.255 -15.861 1.00 9.98 194 ALA B CA 1
ATOM 6013 C C . ALA B 1 169 ? -16.613 10.369 -14.723 1.00 14.23 194 ALA B C 1
ATOM 6014 O O . ALA B 1 169 ? -17.450 10.779 -13.926 1.00 15.64 194 ALA B O 1
ATOM 6021 N N . SER B 1 170 ? -16.087 9.153 -14.641 1.00 9.02 195 SER B N 1
ATOM 6022 C CA . SER B 1 170 ? -16.591 8.195 -13.658 1.00 11.63 195 SER B CA 1
ATOM 6023 C C . SER B 1 170 ? -16.500 8.750 -12.243 1.00 13.22 195 SER B C 1
ATOM 6024 O O . SER B 1 170 ? -15.428 9.149 -11.787 1.00 12.71 195 SER B O 1
ATOM 6032 N N . ILE B 1 171 ? -17.645 8.754 -11.563 1.00 12.84 196 ILE B N 1
ATOM 6033 C CA . ILE B 1 171 ? -17.758 9.211 -10.188 1.00 14.64 196 ILE B CA 1
ATOM 6034 C C . ILE B 1 171 ? -18.237 8.043 -9.331 1.00 14.47 196 ILE B C 1
ATOM 6035 O O . ILE B 1 171 ? -19.109 7.289 -9.737 1.00 17.44 196 ILE B O 1
ATOM 6051 N N . ASN B 1 172 ? -17.658 7.889 -8.150 1.00 9.17 197 ASN B N 1
ATOM 6052 C CA . ASN B 1 172 ? -18.011 6.785 -7.274 1.00 10.76 197 ASN B CA 1
ATOM 6053 C C . ASN B 1 172 ? -18.121 7.283 -5.851 1.00 11.84 197 ASN B C 1
ATOM 6054 O O . ASN B 1 172 ? -17.710 8.397 -5.555 1.00 14.80 197 ASN B O 1
ATOM 6065 N N . HIS B 1 173 ? -18.672 6.457 -4.971 1.00 12.20 198 HIS B N 1
ATOM 6066 C CA . HIS B 1 173 ? -18.637 6.759 -3.548 1.00 15.78 198 HIS B CA 1
ATOM 6067 C C . HIS B 1 173 ? -17.212 7.113 -3.161 1.00 15.03 198 HIS B C 1
ATOM 6068 O O . HIS B 1 173 ? -16.292 6.339 -3.406 0.96 15.42 198 HIS B O 1
ATOM 6082 N N . GLY B 1 174 ? -17.027 8.283 -2.556 1.00 12.65 199 GLY B N 1
ATOM 6083 C CA . GLY B 1 174 ? -15.699 8.746 -2.202 1.00 8.88 199 GLY B CA 1
ATOM 6084 C C . GLY B 1 174 ? -15.276 9.968 -2.998 1.00 12.13 199 GLY B C 1
ATOM 6085 O O . GLY B 1 174 ? -14.373 10.701 -2.592 1.00 13.34 199 GLY B O 1
ATOM 6089 N N . ASN B 1 175 ? -15.920 10.183 -4.142 1.00 11.37 200 ASN B N 1
ATOM 6090 C CA . ASN B 1 175 ? -15.611 11.337 -4.988 1.00 9.51 200 ASN B CA 1
ATOM 6091 C C . ASN B 1 175 ? -16.272 12.636 -4.520 1.00 9.57 200 ASN B C 1
ATOM 6092 O O . ASN B 1 175 ? -15.828 13.715 -4.897 1.00 10.86 200 ASN B O 1
ATOM 6103 N N . SER B 1 176 ? -17.329 12.552 -3.714 1.00 9.52 201 SER B N 1
ATOM 6104 C CA . SER B 1 176 ? -18.099 13.755 -3.371 1.00 7.39 201 SER B CA 1
ATOM 6105 C C . SER B 1 176 ? -17.223 14.774 -2.678 1.00 8.41 201 SER B C 1
ATOM 6106 O O . SER B 1 176 ? -16.514 14.428 -1.740 1.00 11.54 201 SER B O 1
ATOM 6114 N N . GLY B 1 177 ? -17.328 16.032 -3.101 1.00 8.53 202 GLY B N 1
ATOM 6115 C CA . GLY B 1 177 ? -16.551 17.125 -2.531 1.00 8.58 202 GLY B CA 1
ATOM 6116 C C . GLY B 1 177 ? -15.249 17.397 -3.262 1.00 7.39 202 GLY B C 1
ATOM 6117 O O . GLY B 1 177 ? -14.587 18.402 -3.001 1.00 10.21 202 GLY B O 1
ATOM 6121 N N . GLY B 1 178 ? -14.888 16.499 -4.178 1.00 9.42 203 GLY B N 1
ATOM 6122 C CA . GLY B 1 178 ? -13.646 16.606 -4.936 1.00 9.67 203 GLY B CA 1
ATOM 6123 C C . GLY B 1 178 ? -13.798 17.523 -6.141 1.00 9.74 203 GLY B C 1
ATOM 6124 O O . GLY B 1 178 ? -14.843 18.125 -6.350 1.00 9.31 203 GLY B O 1
ATOM 6128 N N . ALA B 1 179 ? -12.747 17.611 -6.947 1.00 8.27 204 ALA B N 1
ATOM 6129 C CA . ALA B 1 179 ? -12.683 18.585 -8.025 1.00 8.18 204 ALA B CA 1
ATOM 6130 C C . ALA B 1 179 ? -13.017 17.997 -9.382 1.00 10.78 204 ALA B C 1
ATOM 6131 O O . ALA B 1 179 ? -12.647 16.870 -9.704 1.00 9.41 204 ALA B O 1
ATOM 6138 N N . LEU B 1 180 ? -13.714 18.793 -10.176 1.00 7.63 205 LEU B N 1
ATOM 6139 C CA . LEU B 1 180 ? -13.837 18.544 -11.595 1.00 7.57 205 LEU B CA 1
ATOM 6140 C C . LEU B 1 180 ? -13.031 19.652 -12.255 1.00 8.40 205 LEU B C 1
ATOM 6141 O O . LEU B 1 180 ? -13.303 20.833 -12.019 1.00 8.20 205 LEU B O 1
ATOM 6157 N N . VAL B 1 181 ? -12.020 19.294 -13.043 1.00 6.78 206 VAL B N 1
ATOM 6158 C CA . VAL B 1 181 ? -11.167 20.299 -13.679 1.00 5.26 206 VAL B CA 1
ATOM 6159 C C . VAL B 1 181 ? -11.107 20.084 -15.185 1.00 7.84 206 VAL B C 1
ATOM 6160 O O . VAL B 1 181 ? -11.364 18.985 -15.670 1.00 8.44 206 VAL B O 1
ATOM 6173 N N . ASN B 1 182 ? -10.768 21.131 -15.926 1.00 7.64 207 ASN B N 1
ATOM 6174 C CA . ASN B 1 182 ? -10.606 20.970 -17.376 1.00 7.28 207 ASN B CA 1
ATOM 6175 C C . ASN B 1 182 ? -9.175 20.548 -17.709 1.00 8.58 207 ASN B C 1
ATOM 6176 O O . ASN B 1 182 ? -8.401 20.233 -16.818 1.00 8.50 207 ASN B O 1
ATOM 6187 N N . SER B 1 183 ? -8.824 20.522 -18.993 1.00 7.39 208 SER B N 1
ATOM 6188 C CA . SER B 1 183 ? -7.524 19.988 -19.400 1.00 7.41 208 SER B CA 1
ATOM 6189 C C . SER B 1 183 ? -6.370 20.923 -19.031 1.00 9.31 208 SER B C 1
ATOM 6190 O O . SER B 1 183 ? -5.200 20.573 -19.212 1.00 11.23 208 SER B O 1
ATOM 6198 N N . LEU B 1 184 ? -6.708 22.110 -18.531 1.00 7.33 209 LEU B N 1
ATOM 6199 C CA . LEU B 1 184 ? -5.708 23.070 -18.081 1.00 9.96 209 LEU B CA 1
ATOM 6200 C C . LEU B 1 184 ? -5.496 22.969 -16.582 1.00 9.76 209 LEU B C 1
ATOM 6201 O O . LEU B 1 184 ? -4.644 23.657 -16.031 1.00 11.50 209 LEU B O 1
ATOM 6217 N N . GLY B 1 185 ? -6.282 22.132 -15.914 1.00 7.64 210 GLY B N 1
ATOM 6218 C CA . GLY B 1 185 ? -6.193 22.031 -14.469 1.00 8.31 210 GLY B CA 1
ATOM 6219 C C . GLY B 1 185 ? -7.054 23.068 -13.756 1.00 9.94 210 GLY B C 1
ATOM 6220 O O . GLY B 1 185 ? -7.022 23.143 -12.527 1.00 9.47 210 GLY B O 1
ATOM 6224 N N . GLU B 1 186 ? -7.828 23.850 -14.516 1.00 8.35 211 GLU B N 1
ATOM 6225 C CA . GLU B 1 186 ? -8.707 24.874 -13.941 1.00 8.58 211 GLU B CA 1
ATOM 6226 C C . GLU B 1 186 ? -9.972 24.263 -13.341 1.00 6.72 211 GLU B C 1
ATOM 6227 O O . GLU B 1 186 ? -10.634 23.430 -13.976 1.00 8.62 211 GLU B O 1
ATOM 6239 N N . LEU B 1 187 ? -10.317 24.682 -12.129 1.00 8.26 212 LEU B N 1
ATOM 6240 C CA . LEU B 1 187 ? -11.505 24.162 -11.458 1.00 8.38 212 LEU B CA 1
ATOM 6241 C C . LEU B 1 187 ? -12.784 24.527 -12.208 1.00 10.74 212 LEU B C 1
ATOM 6242 O O . LEU B 1 187 ? -13.047 25.702 -12.460 1.00 11.09 212 LEU B O 1
ATOM 6258 N N . MET B 1 188 ? -13.561 23.505 -12.566 1.00 8.21 213 MET B N 1
ATOM 6259 C CA . MET B 1 188 ? -14.855 23.685 -13.213 1.00 10.01 213 MET B CA 1
ATOM 6260 C C . MET B 1 188 ? -15.997 23.504 -12.224 1.00 9.31 213 MET B C 1
ATOM 6261 O O . MET B 1 188 ? -17.033 24.153 -12.342 1.00 9.36 213 MET B O 1
ATOM 6275 N N . GLY B 1 189 ? -15.824 22.605 -11.260 1.00 8.59 214 GLY B N 1
ATOM 6276 C CA . GLY B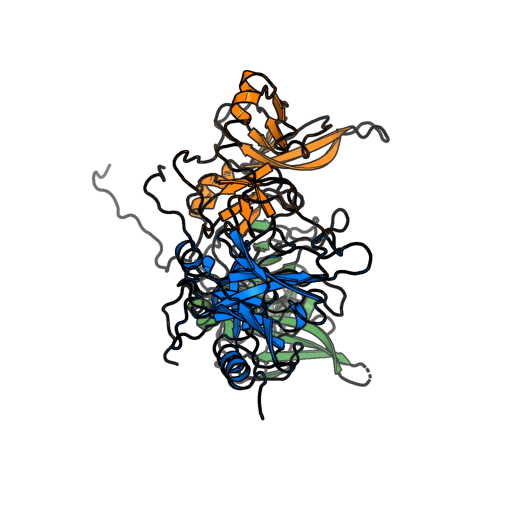 1 189 ? -16.877 22.349 -10.294 1.00 8.93 214 GLY B CA 1
ATOM 6277 C C . GLY B 1 189 ? -16.453 21.459 -9.145 1.00 6.87 214 GLY B C 1
ATOM 6278 O O . GLY B 1 189 ? -15.337 20.943 -9.113 1.00 8.66 214 GLY B O 1
ATOM 6282 N N . ILE B 1 190 ? -17.376 21.294 -8.203 1.00 7.45 215 ILE B N 1
ATOM 6283 C CA . ILE B 1 190 ? -17.193 20.416 -7.053 1.00 7.45 215 ILE B CA 1
ATOM 6284 C C . ILE B 1 190 ? -18.131 19.241 -7.229 1.00 7.21 215 ILE B C 1
ATOM 6285 O O . ILE B 1 190 ? -19.340 19.413 -7.286 1.00 9.07 215 ILE B O 1
ATOM 6301 N N . ASN B 1 191 ? -17.579 18.042 -7.360 1.00 8.99 216 ASN B N 1
ATOM 6302 C CA . ASN B 1 191 ? -18.400 16.873 -7.617 1.00 7.90 216 ASN B CA 1
ATOM 6303 C C . ASN B 1 191 ? -19.364 16.588 -6.467 1.00 14.75 216 ASN B C 1
ATOM 6304 O O . ASN B 1 191 ? -19.020 16.777 -5.299 1.00 12.76 216 ASN B O 1
ATOM 6315 N N . THR B 1 192 ? -20.577 16.154 -6.813 1.00 8.61 217 THR B N 1
ATOM 6316 C CA . THR B 1 192 ? -21.625 15.888 -5.826 1.00 12.36 217 THR B CA 1
ATOM 6317 C C . THR B 1 192 ? -21.695 14.401 -5.508 1.00 23.18 217 THR B C 1
ATOM 6318 O O . THR B 1 192 ? -20.858 13.620 -5.961 1.00 25.40 217 THR B O 1
ATOM 6329 N N . LEU B 1 193 ? -22.695 14.017 -4.720 1.00 20.17 218 LEU B N 1
ATOM 6330 C CA . LEU B 1 193 ? -22.980 12.606 -4.461 1.00 27.29 218 LEU B CA 1
ATOM 6331 C C . LEU B 1 193 ? -23.147 11.869 -5.775 1.00 29.53 218 LEU B C 1
ATOM 6332 O O . LEU B 1 193 ? -23.563 12.462 -6.768 1.00 28.24 218 LEU B O 1
ATOM 6348 N N . SER B 1 194 ? -22.843 10.575 -5.776 1.00 23.88 219 SER B N 1
ATOM 6349 C CA . SER B 1 194 ? -22.985 9.763 -6.980 1.00 31.08 219 SER B CA 1
ATOM 6350 C C . SER B 1 194 ? -24.448 9.400 -7.249 1.00 39.25 219 SER B C 1
ATOM 6351 O O . SER B 1 194 ? -25.267 9.328 -6.331 1.00 29.41 219 SER B O 1
ATOM 6359 N N . PHE B 1 195 ? -24.753 9.179 -8.523 1.00 27.75 220 PHE B N 1
ATOM 6360 C CA . PHE B 1 195 ? -26.081 8.790 -8.974 1.00 30.46 220 PHE B CA 1
ATOM 6361 C C . PHE B 1 195 ? -26.094 7.272 -9.173 1.00 32.75 220 PHE B C 1
ATOM 6362 O O . PHE B 1 195 ? -25.619 6.773 -10.190 1.00 30.39 220 PHE B O 1
ATOM 6379 N N . ASP B 1 196 ? -26.636 6.545 -8.196 1.00 23.80 221 ASP B N 1
ATOM 6380 C CA . ASP B 1 196 ? -26.425 5.096 -8.100 1.00 24.62 221 ASP B CA 1
ATOM 6381 C C . ASP B 1 196 ? -27.514 4.245 -8.739 1.00 27.83 221 ASP B C 1
ATOM 6382 O O . ASP B 1 196 ? -27.230 3.201 -9.322 1.00 32.30 221 ASP B O 1
ATOM 6391 N N . LYS B 1 197 ? -28.760 4.674 -8.593 1.00 29.30 222 LYS B N 1
ATOM 6392 C CA . LYS B 1 197 ? -29.898 3.898 -9.076 1.00 28.06 222 LYS B CA 1
ATOM 6393 C C . LYS B 1 197 ? -30.970 4.830 -9.623 1.00 33.56 222 LYS B C 1
ATOM 6394 O O . LYS B 1 197 ? -31.250 5.882 -9.046 1.00 32.56 222 LYS B O 1
ATOM 6413 N N . SER B 1 198 ? -31.560 4.440 -10.747 1.00 28.81 223 SER B N 1
ATOM 6414 C CA . SER B 1 198 ? -32.611 5.228 -11.372 1.00 34.32 223 SER B CA 1
ATOM 6415 C C . SER B 1 198 ? -33.937 4.949 -10.681 1.00 36.76 223 SER B C 1
ATOM 6416 O O . SER B 1 198 ? -34.051 4.014 -9.885 1.00 41.50 223 SER B O 1
ATOM 6424 N N . ASN B 1 199 ? -34.941 5.755 -10.997 1.00 57.25 224 ASN B N 1
ATOM 6425 C CA . ASN B 1 199 ? -36.279 5.514 -10.493 1.00 50.40 224 ASN B CA 1
ATOM 6426 C C . ASN B 1 199 ? -36.783 4.163 -10.992 1.00 64.64 224 ASN B C 1
ATOM 6427 O O . ASN B 1 199 ? -37.432 3.414 -10.259 1.00 67.49 224 ASN B O 1
ATOM 6431 N N . ASP B 1 200 ? -36.462 3.855 -12.244 1.00 55.04 225 ASP B N 1
ATOM 6432 C CA . ASP B 1 200 ? -36.869 2.599 -12.865 1.00 69.81 225 ASP B CA 1
ATOM 6433 C C . ASP B 1 200 ? -36.065 1.405 -12.343 1.00 51.35 225 ASP B C 1
ATOM 6434 O O . ASP B 1 200 ? -36.416 0.256 -12.608 1.00 53.16 225 ASP B O 1
ATOM 6438 N N . GLY B 1 201 ? -34.986 1.675 -11.613 1.00 51.97 226 GLY B N 1
ATOM 6439 C CA . GLY B 1 201 ? -34.174 0.616 -11.034 1.00 42.53 226 GLY B CA 1
ATOM 6440 C C . GLY B 1 201 ? -32.956 0.214 -11.858 1.00 50.58 226 GLY B C 1
ATOM 6441 O O . GLY B 1 201 ? -32.280 -0.763 -11.541 1.00 43.95 226 GLY B O 1
ATOM 6445 N N . GLU B 1 202 ? -32.686 0.961 -12.923 1.00 42.06 227 GLU B N 1
ATOM 6446 C CA . GLU B 1 202 ? -31.506 0.737 -13.759 1.00 40.86 227 GLU B CA 1
ATOM 6447 C C . GLU B 1 202 ? -30.230 1.238 -13.077 1.00 41.04 227 GLU B C 1
ATOM 6448 O O . GLU B 1 202 ? -30.293 2.088 -12.193 1.00 32.37 227 GLU B O 1
ATOM 6460 N N . THR B 1 203 ? -29.079 0.703 -13.486 1.00 38.20 228 THR B N 1
ATOM 6461 C CA . THR B 1 203 ? -27.780 1.179 -12.999 1.00 28.53 228 THR B CA 1
ATOM 6462 C C . THR B 1 203 ? -27.188 2.207 -13.962 1.00 14.94 228 THR B C 1
ATOM 6463 O O . THR B 1 203 ? -26.731 1.852 -15.046 1.00 19.89 228 THR B O 1
ATOM 6474 N N . PRO B 1 204 ? -27.206 3.487 -13.570 1.00 21.65 229 PRO B N 1
ATOM 6475 C CA . PRO B 1 204 ? -26.706 4.526 -14.468 1.00 17.17 229 PRO B CA 1
ATOM 6476 C C . PRO B 1 204 ? -25.216 4.374 -14.703 1.00 19.57 229 PRO B C 1
ATOM 6477 O O . PRO B 1 204 ? -24.486 3.979 -13.794 1.00 17.01 229 PRO B O 1
ATOM 6488 N N . GLU B 1 205 ? -24.780 4.673 -15.919 1.00 11.12 230 GLU B N 1
ATOM 6489 C CA . GLU B 1 205 ? -23.366 4.700 -16.235 1.00 12.41 230 GLU B CA 1
ATOM 6490 C C . GLU B 1 205 ? -23.022 6.063 -16.802 1.00 12.61 230 GLU B C 1
ATOM 6491 O O . GLU B 1 205 ? -23.720 6.563 -17.676 1.00 11.61 230 GLU B O 1
ATOM 6503 N N . GLY B 1 206 ? -21.947 6.668 -16.300 1.00 11.71 231 GLY B N 1
ATOM 6504 C CA . GLY B 1 206 ? -21.434 7.899 -16.874 1.00 11.78 231 GLY B CA 1
ATOM 6505 C C . GLY B 1 206 ? -22.337 9.097 -16.667 1.00 9.49 231 GLY B C 1
ATOM 6506 O O . GLY B 1 206 ? -22.357 10.015 -17.489 1.00 11.47 231 GLY B O 1
ATOM 6510 N N . ILE B 1 207 ? -23.088 9.079 -15.573 1.00 8.54 232 ILE B N 1
ATOM 6511 C CA A ILE B 1 207 ? -23.936 10.206 -15.192 0.50 9.63 232 ILE B CA 1
ATOM 6512 C CA B ILE B 1 207 ? -23.908 10.227 -15.206 0.50 9.62 232 ILE B CA 1
ATOM 6513 C C . ILE B 1 207 ? -23.544 10.710 -13.805 1.00 10.71 232 ILE B C 1
ATOM 6514 O O . ILE B 1 207 ? -23.819 10.046 -12.802 1.00 13.34 232 ILE B O 1
ATOM 6545 N N . GLY B 1 208 ? -22.901 11.877 -13.747 1.00 8.64 233 GLY B N 1
ATOM 6546 C CA . GLY B 1 208 ? -22.505 12.467 -12.481 1.00 9.26 233 GLY B CA 1
ATOM 6547 C C . GLY B 1 208 ? -22.722 13.963 -12.520 1.00 9.49 233 GLY B C 1
ATOM 6548 O O . GLY B 1 208 ? -22.880 14.528 -13.597 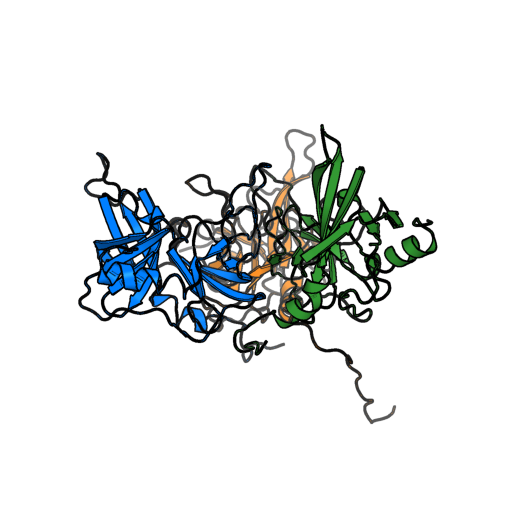1.00 8.25 233 GLY B O 1
ATOM 6552 N N . PHE B 1 209 ? -22.717 14.611 -11.355 1.00 8.50 234 PHE B N 1
ATOM 6553 C CA . PHE B 1 209 ? -23.055 16.026 -11.285 1.00 7.97 234 PHE B CA 1
ATOM 6554 C C . PHE B 1 209 ? -22.019 16.798 -10.475 1.00 12.36 234 PHE B C 1
ATOM 6555 O O . PHE B 1 209 ? -21.353 16.228 -9.615 1.00 12.79 234 PHE B O 1
ATOM 6572 N N . ALA B 1 210 ? -21.864 18.084 -10.769 1.00 7.49 235 ALA B N 1
ATOM 6573 C CA . ALA B 1 210 ? -20.963 18.923 -9.985 1.00 5.28 235 ALA B CA 1
ATOM 6574 C C . ALA B 1 210 ? -21.568 20.300 -9.794 1.00 9.44 235 ALA B C 1
ATOM 6575 O O . ALA B 1 210 ? -22.295 20.783 -10.652 1.00 9.77 235 ALA B O 1
ATOM 6582 N N . ILE B 1 211 ? -21.284 20.917 -8.651 1.00 8.81 236 ILE B N 1
ATOM 6583 C CA A ILE B 1 211 ? -21.651 22.310 -8.418 0.70 11.38 236 ILE B CA 1
ATOM 6584 C CA B ILE B 1 211 ? -21.662 22.305 -8.428 0.30 11.43 236 ILE B CA 1
ATOM 6585 C C . ILE B 1 211 ? -20.684 23.210 -9.173 1.00 8.75 236 ILE B C 1
ATOM 6586 O O . ILE B 1 211 ? -19.476 23.072 -9.032 1.00 9.04 236 ILE B O 1
ATOM 6617 N N . PRO B 1 212 ? -21.202 24.147 -9.976 1.00 9.71 237 PRO B N 1
ATOM 6618 C CA . PRO B 1 212 ? -20.291 24.993 -10.759 1.00 11.42 237 PRO B CA 1
ATOM 6619 C C . PRO B 1 212 ? -19.360 25.822 -9.875 1.00 13.23 237 PRO B C 1
ATOM 6620 O O . PRO B 1 212 ? -19.779 26.280 -8.805 1.00 11.93 237 PRO B O 1
ATOM 6631 N N . PHE B 1 213 ? -18.119 26.021 -10.318 1.00 10.91 238 PHE B N 1
ATOM 6632 C CA . PHE B 1 213 ? -17.106 26.623 -9.454 1.00 10.42 238 PHE B CA 1
ATOM 6633 C C . PHE B 1 213 ? -17.444 28.047 -9.036 1.00 14.80 238 PHE B C 1
ATOM 6634 O O . PHE B 1 213 ? -17.086 28.459 -7.940 1.00 14.94 238 PHE B O 1
ATOM 6651 N N . GLN B 1 214 ? -18.140 28.783 -9.898 1.00 16.71 239 GLN B N 1
ATOM 6652 C CA . GLN B 1 214 ? -18.483 30.176 -9.616 1.00 16.66 239 GLN B CA 1
ATOM 6653 C C . GLN B 1 214 ? -19.423 30.245 -8.422 1.00 21.51 239 GLN B C 1
ATOM 6654 O O . GLN B 1 214 ? -19.262 31.080 -7.533 1.00 21.58 239 GLN B O 1
ATOM 6668 N N . LEU B 1 215 ? -20.398 29.348 -8.395 1.00 15.95 240 LEU B N 1
ATOM 6669 C CA . LEU B 1 215 ? -21.323 29.269 -7.271 1.00 14.54 240 LEU B CA 1
ATOM 6670 C C . LEU B 1 215 ? -20.600 28.775 -6.026 1.00 18.63 240 LEU B C 1
ATOM 6671 O O . LEU B 1 215 ? -20.815 29.279 -4.928 1.00 21.17 240 LEU B O 1
ATOM 6687 N N . ALA B 1 216 ? -19.739 27.781 -6.199 1.00 14.71 241 ALA B N 1
ATOM 6688 C CA . ALA B 1 216 ? -19.020 27.208 -5.070 1.00 14.92 241 ALA B CA 1
ATOM 6689 C C . ALA B 1 216 ? -18.188 28.269 -4.345 1.00 14.71 241 ALA B C 1
ATOM 6690 O O . ALA B 1 216 ? -18.193 28.325 -3.117 1.00 21.69 241 ALA B O 1
ATOM 6697 N N . THR B 1 217 ? -17.478 29.109 -5.095 1.00 15.32 242 THR B N 1
ATOM 6698 C CA A THR B 1 217 ? -16.619 30.121 -4.488 0.70 16.23 242 THR B CA 1
ATOM 6699 C CA B THR B 1 217 ? -16.622 30.117 -4.481 0.30 16.47 242 THR B CA 1
ATOM 6700 C C . THR B 1 217 ? -17.457 31.189 -3.787 1.00 18.83 242 THR B C 1
ATOM 6701 O O . THR B 1 217 ? -17.073 31.692 -2.739 1.00 20.02 242 THR B O 1
ATOM 6722 N N . LYS B 1 218 ? -18.606 31.528 -4.364 1.00 19.42 243 LYS B N 1
ATOM 6723 C CA A LYS B 1 218 ? -19.504 32.504 -3.747 0.60 24.02 243 LYS B CA 1
ATOM 6724 C CA B LYS B 1 218 ? -19.505 32.502 -3.754 0.40 24.04 243 LYS B CA 1
ATOM 6725 C C . LYS B 1 218 ? -20.019 31.998 -2.407 1.00 27.57 243 LYS B C 1
ATOM 6726 O O . LYS B 1 218 ? -20.066 32.739 -1.429 1.00 24.36 243 LYS B O 1
ATOM 6763 N N . ILE B 1 219 ? -20.408 30.732 -2.365 1.00 17.77 244 ILE B N 1
ATOM 6764 C CA . ILE B 1 219 ? -20.893 30.135 -1.133 1.00 18.14 244 ILE B CA 1
ATOM 6765 C C . ILE B 1 219 ? -19.762 30.039 -0.112 1.00 19.24 244 ILE B C 1
ATOM 6766 O O . ILE B 1 219 ? -19.968 30.291 1.072 1.00 21.74 244 ILE B O 1
ATOM 6782 N N . MET B 1 220 ? -18.565 29.679 -0.567 1.00 19.53 245 MET B N 1
ATOM 6783 C CA . MET B 1 220 ? -17.439 29.554 0.346 1.00 18.17 245 MET B CA 1
ATOM 6784 C C . MET B 1 220 ? -17.180 30.891 1.031 1.00 20.20 245 MET B C 1
ATOM 6785 O O . MET B 1 220 ? -17.062 30.954 2.251 1.00 24.46 245 MET B O 1
ATOM 6799 N N . ASP B 1 221 ? -17.099 31.957 0.240 1.00 23.39 246 ASP B N 1
ATOM 6800 C CA . ASP B 1 221 ? -16.841 33.292 0.780 1.00 24.31 246 ASP B CA 1
ATOM 6801 C C . ASP B 1 221 ? -17.868 33.689 1.838 1.00 30.74 246 ASP B C 1
ATOM 6802 O O . ASP B 1 221 ? -17.512 34.266 2.862 1.00 26.86 246 ASP B O 1
ATOM 6811 N N . LYS B 1 222 ? -19.138 33.377 1.595 1.00 21.53 247 LYS B N 1
ATOM 6812 C CA . LYS B 1 222 ? -20.189 33.688 2.558 1.00 22.16 247 LYS B CA 1
ATOM 6813 C C . LYS B 1 222 ? -20.029 32.893 3.851 1.00 30.94 247 LYS B C 1
ATOM 6814 O O . LYS B 1 222 ? -20.203 33.435 4.938 1.00 27.18 247 LYS B O 1
ATOM 6833 N N . LEU B 1 223 ? -19.710 31.608 3.732 1.00 22.57 248 LEU B N 1
ATOM 6834 C CA . LEU B 1 223 ? -19.538 30.752 4.900 1.00 22.67 248 LEU B CA 1
ATOM 6835 C C . LEU B 1 223 ? -18.324 31.180 5.723 1.00 22.79 248 LEU B C 1
ATOM 6836 O O . LEU B 1 223 ? -18.328 31.061 6.946 1.00 27.30 248 LEU B O 1
ATOM 6852 N N . ILE B 1 224 ? -17.291 31.680 5.055 1.00 19.58 249 ILE B N 1
ATOM 6853 C CA . ILE B 1 224 ? -16.083 32.113 5.747 1.00 26.25 249 ILE B CA 1
ATOM 6854 C C . ILE B 1 224 ? -16.372 33.400 6.508 1.00 36.01 249 ILE B C 1
ATOM 6855 O O . ILE B 1 224 ? -15.971 33.563 7.657 1.00 31.81 249 ILE B O 1
ATOM 6871 N N . ARG B 1 225 ? -17.093 34.304 5.860 1.00 28.70 250 ARG B N 1
ATOM 6872 C CA . ARG B 1 225 ? -17.345 35.622 6.426 1.00 45.12 250 ARG B CA 1
ATOM 6873 C C . ARG B 1 225 ? -18.375 35.577 7.550 1.00 35.31 250 ARG B C 1
ATOM 6874 O O . ARG B 1 225 ? -18.213 36.239 8.573 1.00 46.39 250 ARG B O 1
ATOM 6895 N N . ASP B 1 226 ? -19.424 34.782 7.368 1.00 32.75 251 ASP B N 1
ATOM 6896 C CA . ASP B 1 226 ? -20.576 34.819 8.263 1.00 41.06 251 ASP B CA 1
ATOM 6897 C C . ASP B 1 226 ? -20.833 33.496 8.985 1.00 46.80 251 ASP B C 1
ATOM 6898 O O . ASP B 1 226 ? -21.602 33.448 9.943 1.00 48.05 251 ASP B O 1
ATOM 6907 N N . GLY B 1 227 ? -20.203 32.422 8.522 1.00 39.58 252 GLY B N 1
ATOM 6908 C CA . GLY B 1 227 ? -20.397 31.109 9.121 1.00 25.55 252 GLY B CA 1
ATOM 6909 C C . GLY B 1 227 ? -21.702 30.460 8.688 1.00 36.57 252 GLY B C 1
ATOM 6910 O O . GLY B 1 227 ? -22.074 29.387 9.165 1.00 27.85 252 GLY B O 1
ATOM 6914 N N . ARG B 1 228 ? -22.396 31.116 7.767 1.00 35.25 253 ARG B N 1
ATOM 6915 C CA A ARG B 1 228 ? -23.682 30.634 7.284 0.40 34.29 253 ARG B CA 1
ATOM 6916 C CA B ARG B 1 228 ? -23.680 30.632 7.278 0.60 34.16 253 ARG B CA 1
ATOM 6917 C C . ARG B 1 228 ? -24.080 31.431 6.048 1.00 28.47 253 ARG B C 1
ATOM 6918 O O . ARG B 1 228 ? -23.597 32.545 5.836 1.00 40.03 253 ARG B O 1
ATOM 6959 N N . VAL B 1 229 ? -24.964 30.869 5.234 1.00 37.00 254 VAL B N 1
ATOM 6960 C CA . VAL B 1 229 ? -25.421 31.577 4.048 1.00 41.32 254 VAL B CA 1
ATOM 6961 C C . VAL B 1 229 ? -26.709 32.339 4.337 1.00 54.85 254 VAL B C 1
ATOM 6962 O O . VAL B 1 229 ? -27.763 31.740 4.546 1.00 57.78 254 VAL B O 1
ATOM 6975 N N . ILE B 1 230 ? -26.609 33.664 4.359 1.00 58.14 255 ILE B N 1
ATOM 6976 C CA . ILE B 1 230 ? -27.780 34.519 4.482 1.00 78.77 255 ILE B CA 1
ATOM 6977 C C . ILE B 1 230 ? -28.220 34.962 3.094 1.00 85.42 255 ILE B C 1
ATOM 6978 O O . ILE B 1 230 ? -27.422 35.494 2.321 1.00 83.42 255 ILE B O 1
ATOM 6994 N N . ARG B 1 231 ? -29.491 34.735 2.781 1.00 71.43 256 ARG B N 1
ATOM 6995 C CA . ARG B 1 231 ? -30.037 35.088 1.477 1.00 81.62 256 ARG B CA 1
ATOM 6996 C C . ARG B 1 231 ? -31.166 36.105 1.619 1.00 93.31 256 ARG B C 1
ATOM 6997 O O . ARG B 1 231 ? -31.751 36.547 0.630 1.00 85.94 256 ARG B O 1
ATOM 7018 N N . ASP C 1 13 ? -5.051 0.372 -47.370 1.00 48.11 38 ASP C N 1
ATOM 7019 C CA . ASP C 1 13 ? -6.446 0.435 -46.952 1.00 44.68 38 ASP C CA 1
ATOM 7020 C C . ASP C 1 13 ? -7.040 1.816 -47.216 1.00 47.55 38 ASP C C 1
ATOM 7021 O O . ASP C 1 13 ? -8.257 1.999 -47.149 1.00 44.60 38 ASP C O 1
ATOM 7029 N N . SER C 1 14 ? -6.177 2.781 -47.521 1.00 36.12 39 SER C N 1
ATOM 7030 C CA . SER C 1 14 ? -6.611 4.158 -47.730 1.00 59.05 39 SER C CA 1
ATOM 7031 C C . SER C 1 14 ? -7.323 4.682 -46.488 1.00 54.14 39 SER C C 1
ATOM 7032 O O . SER C 1 14 ? -8.399 5.272 -46.588 1.00 58.91 39 SER C O 1
ATOM 7040 N N . THR C 1 15 ? -6.728 4.466 -45.318 1.00 38.26 40 THR C N 1
ATOM 7041 C CA . THR C 1 15 ? -7.368 4.871 -44.071 1.00 31.86 40 THR C CA 1
ATOM 7042 C C . THR C 1 15 ? -7.494 6.382 -43.989 1.00 29.86 40 THR C C 1
ATOM 7043 O O . THR C 1 15 ? -6.531 7.111 -44.212 1.00 32.99 40 THR C O 1
ATOM 7054 N N . ASP C 1 16 ? -8.695 6.829 -43.650 1.00 21.76 41 ASP C N 1
ATOM 7055 C CA . ASP C 1 16 ? -8.992 8.242 -43.453 1.00 21.89 41 ASP C CA 1
ATOM 7056 C C . ASP C 1 16 ? -8.545 8.673 -42.056 1.00 22.69 41 ASP C C 1
ATOM 7057 O O . ASP C 1 16 ? -9.077 8.203 -41.053 1.00 30.17 41 ASP C O 1
ATOM 7066 N N . GLU C 1 17 ? -7.570 9.576 -41.994 1.00 14.98 42 GLU C N 1
ATOM 7067 C CA . GLU C 1 17 ? -6.972 9.976 -40.724 1.00 13.89 42 GLU C CA 1
ATOM 7068 C C . GLU C 1 17 ? -7.594 11.247 -40.164 1.00 16.30 42 GLU C C 1
ATOM 7069 O O . GLU C 1 17 ? -7.052 11.852 -39.249 1.00 19.45 42 GLU C O 1
ATOM 7081 N N . THR C 1 18 ? -8.731 11.655 -40.707 1.00 10.41 43 THR C N 1
ATOM 7082 C CA . THR C 1 18 ? -9.258 12.980 -40.405 1.00 8.63 43 THR C CA 1
ATOM 7083 C C . THR C 1 18 ? -9.861 13.123 -39.001 1.00 11.87 43 THR C C 1
ATOM 7084 O O . THR C 1 18 ? -9.516 14.050 -38.272 1.00 14.25 43 THR C O 1
ATOM 7095 N N . PRO C 1 19 ? -10.775 12.221 -38.614 1.00 10.53 44 PRO C N 1
ATOM 7096 C CA . PRO C 1 19 ? -11.423 12.401 -37.308 1.00 10.87 44 PRO C CA 1
ATOM 7097 C C . PRO C 1 19 ? -10.451 12.221 -36.148 1.00 9.79 44 PRO C C 1
ATOM 7098 O O . PRO C 1 19 ? -9.471 11.487 -36.302 1.00 12.09 44 PRO C O 1
ATOM 7109 N N . ALA C 1 20 ? -10.719 12.862 -35.010 1.00 7.43 45 ALA C N 1
ATOM 7110 C CA . ALA C 1 20 ? -9.912 12.625 -33.822 1.00 7.98 45 ALA C CA 1
ATOM 7111 C C . ALA C 1 20 ? -10.020 11.147 -33.526 1.00 7.96 45 ALA C C 1
ATOM 7112 O O . ALA C 1 20 ? -11.118 10.592 -33.517 1.00 8.76 45 ALA C O 1
ATOM 7119 N N . SER C 1 21 ? -8.885 10.503 -33.292 1.00 9.60 46 SER C N 1
ATOM 7120 C CA . SER C 1 21 ? -8.893 9.052 -33.258 1.00 8.76 46 SER C CA 1
ATOM 7121 C C . SER C 1 21 ? -7.655 8.468 -32.619 1.00 9.02 46 SER C C 1
ATOM 7122 O O . SER C 1 21 ? -6.585 9.062 -32.655 1.00 11.99 46 SER C O 1
ATOM 7130 N N . TYR C 1 22 ? -7.827 7.282 -32.048 1.00 7.67 47 TYR C N 1
ATOM 7131 C CA . TYR C 1 22 ? -6.711 6.498 -31.547 1.00 8.68 47 TYR C CA 1
ATOM 7132 C C . TYR C 1 22 ? -6.526 5.260 -32.426 1.00 8.56 47 TYR C C 1
ATOM 7133 O O . TYR C 1 22 ? -5.950 4.267 -31.994 1.00 9.55 47 TYR C O 1
ATOM 7151 N N . ASN C 1 23 ? -6.984 5.335 -33.679 1.00 7.63 48 ASN C N 1
ATOM 7152 C CA . ASN C 1 23 ? -6.841 4.209 -34.586 1.00 8.85 48 ASN C CA 1
ATOM 7153 C C . ASN C 1 23 ? -5.369 3.867 -34.836 1.00 8.31 48 ASN C C 1
ATOM 7154 O O . ASN C 1 23 ? -5.043 2.719 -35.084 1.00 10.22 48 ASN C O 1
ATOM 7165 N N . LEU C 1 24 ? -4.487 4.861 -34.769 1.00 7.97 49 LEU C N 1
ATOM 7166 C CA . LEU C 1 24 ? -3.057 4.588 -34.926 1.00 12.07 49 LEU C CA 1
ATOM 7167 C C . LEU C 1 24 ? -2.609 3.576 -33.868 1.00 13.95 49 LEU C C 1
ATOM 7168 O O . LEU C 1 24 ? -1.938 2.594 -34.185 1.00 12.28 49 LEU C O 1
ATOM 7184 N N . ALA C 1 25 ? -3.001 3.800 -32.614 1.00 9.29 50 ALA C N 1
ATOM 7185 C CA . ALA C 1 25 ? -2.632 2.875 -31.542 1.00 9.19 50 ALA C CA 1
ATOM 7186 C C . ALA C 1 25 ? -3.280 1.520 -31.772 1.00 8.50 50 ALA C C 1
ATOM 7187 O O . ALA C 1 25 ? -2.676 0.477 -31.519 1.00 10.05 50 ALA C O 1
ATOM 7194 N N . VAL C 1 26 ? -4.518 1.532 -32.247 1.00 8.92 51 VAL C N 1
ATOM 7195 C CA . VAL C 1 26 ? -5.231 0.284 -32.484 1.00 6.60 51 VAL C CA 1
ATOM 7196 C C . VAL C 1 26 ? -4.540 -0.545 -33.562 1.00 9.46 51 VAL C C 1
ATOM 7197 O O . VAL C 1 26 ? -4.326 -1.742 -33.385 1.00 10.31 51 VAL C O 1
ATOM 7210 N N . ARG C 1 27 ? -4.179 0.085 -34.678 1.00 8.67 52 ARG C N 1
ATOM 7211 C CA . ARG C 1 27 ? -3.609 -0.665 -35.794 1.00 10.73 52 ARG C CA 1
ATOM 7212 C C . ARG C 1 27 ? -2.239 -1.237 -35.420 1.00 13.99 52 ARG C C 1
ATOM 7213 O O . ARG C 1 27 ? -1.844 -2.283 -35.929 1.00 14.93 52 ARG C O 1
ATOM 7234 N N . ARG C 1 28 ? -1.529 -0.568 -34.517 1.00 7.38 53 ARG C N 1
ATOM 7235 C CA . ARG C 1 28 ? -0.206 -1.037 -34.103 1.00 8.97 53 ARG C CA 1
ATOM 7236 C C . ARG C 1 28 ? -0.254 -2.138 -33.059 1.00 14.26 53 ARG C C 1
ATOM 7237 O O . ARG C 1 28 ? 0.613 -3.020 -33.043 1.00 13.44 53 ARG C O 1
ATOM 7258 N N . ALA C 1 29 ? -1.239 -2.066 -32.168 1.00 10.71 54 ALA C N 1
ATOM 7259 C CA . ALA C 1 29 ? -1.261 -2.942 -31.000 1.00 10.59 54 ALA C CA 1
ATOM 7260 C C . ALA C 1 29 ? -2.279 -4.076 -31.080 1.00 10.20 54 ALA C C 1
ATOM 7261 O O . ALA C 1 29 ? -2.006 -5.188 -30.630 1.00 10.11 54 ALA C O 1
ATOM 7268 N N . ALA C 1 30 ? -3.468 -3.800 -31.606 1.00 7.14 55 ALA C N 1
ATOM 7269 C CA . ALA C 1 30 ? -4.543 -4.789 -31.559 1.00 8.38 55 ALA C CA 1
ATOM 7270 C C . ALA C 1 30 ? -4.239 -6.120 -32.271 1.00 7.53 55 ALA C C 1
ATOM 7271 O O . ALA C 1 30 ? -4.698 -7.166 -31.812 1.00 9.25 55 ALA C O 1
ATOM 7278 N N . PRO C 1 31 ? -3.461 -6.101 -33.371 1.00 9.76 56 PRO C N 1
ATOM 7279 C CA . PRO C 1 31 ? -3.218 -7.427 -33.965 1.00 7.59 56 PRO C CA 1
ATOM 7280 C C . PRO C 1 31 ? -2.444 -8.379 -33.064 1.00 11.85 56 PRO C C 1
ATOM 7281 O O . PRO C 1 31 ? -2.461 -9.592 -33.304 1.00 12.67 56 PRO C O 1
ATOM 7292 N N . ALA C 1 32 ? -1.785 -7.837 -32.045 1.00 8.49 57 ALA C N 1
ATOM 7293 C CA . ALA C 1 32 ? -0.944 -8.634 -31.167 1.00 8.49 57 ALA C CA 1
ATOM 7294 C C . ALA C 1 32 ? -1.689 -9.071 -29.913 1.00 11.24 57 ALA C C 1
ATOM 7295 O O . ALA C 1 32 ? -1.121 -9.724 -29.051 1.00 10.25 57 ALA C O 1
ATOM 7302 N N . VAL C 1 33 ? -2.964 -8.716 -29.802 1.00 7.47 58 VAL C N 1
ATOM 7303 C CA . VAL C 1 33 ? -3.747 -9.115 -28.645 1.00 7.52 58 VAL C CA 1
ATOM 7304 C C . VAL C 1 33 ? -4.683 -10.233 -29.071 1.00 10.08 58 VAL C C 1
ATOM 7305 O O . VAL C 1 33 ? -5.405 -10.111 -30.056 1.00 11.18 58 VAL C O 1
ATOM 7318 N N . VAL C 1 34 ? -4.628 -11.343 -28.342 1.00 8.38 59 VAL C N 1
ATOM 7319 C CA . VAL C 1 34 ? -5.339 -12.552 -28.729 1.00 8.56 59 VAL C CA 1
ATOM 7320 C C . VAL C 1 34 ? -6.477 -12.846 -27.768 1.00 9.26 59 VAL C C 1
ATOM 7321 O O . VAL C 1 34 ? -6.514 -12.313 -26.665 1.00 12.28 59 VAL C O 1
ATOM 7334 N N . ASN C 1 35 ? -7.423 -13.671 -28.206 1.00 6.48 60 ASN C N 1
ATOM 7335 C CA . ASN C 1 35 ? -8.499 -14.133 -27.346 1.00 9.41 60 ASN C CA 1
ATOM 7336 C C . ASN C 1 35 ? -8.038 -15.459 -26.764 1.00 12.87 60 ASN C C 1
ATOM 7337 O O . ASN C 1 35 ? -7.565 -16.312 -27.496 1.00 14.50 60 ASN C O 1
ATOM 7348 N N . VAL C 1 36 ? -8.170 -15.630 -25.457 1.00 8.88 61 VAL C N 1
ATOM 7349 C CA . VAL C 1 36 ? -7.714 -16.854 -24.791 1.00 10.56 61 VAL C CA 1
ATOM 7350 C C . VAL C 1 36 ? -8.920 -17.586 -24.210 1.00 11.87 61 VAL C C 1
ATOM 7351 O O . VAL C 1 36 ? -9.743 -16.985 -23.524 1.00 12.12 61 VAL C O 1
ATOM 7364 N N . TYR C 1 37 ? -9.016 -18.885 -24.481 1.00 12.04 62 TYR C N 1
ATOM 7365 C CA . TYR C 1 37 ? -10.113 -19.686 -23.968 1.00 13.32 62 TYR C CA 1
ATOM 7366 C C . TYR C 1 37 ? -9.577 -20.820 -23.120 1.00 13.06 62 TYR C C 1
ATOM 7367 O O . TYR C 1 37 ? -8.674 -21.546 -23.538 1.00 16.69 62 TYR C O 1
ATOM 7385 N N . ASN C 1 38 ? -10.122 -20.921 -21.916 1.00 13.80 63 ASN C N 1
ATOM 7386 C CA . ASN C 1 38 ? -9.818 -22.000 -20.989 1.00 15.17 63 ASN C CA 1
ATOM 7387 C C . ASN C 1 38 ? -10.937 -23.018 -21.128 1.00 21.72 63 ASN C C 1
ATOM 7388 O O . ASN C 1 38 ? -12.063 -22.752 -20.735 1.00 19.87 63 ASN C O 1
ATOM 7399 N N . ARG C 1 39 ? -10.634 -24.168 -21.715 1.00 16.10 64 ARG C N 1
ATOM 7400 C CA . ARG C 1 39 ? -11.658 -25.179 -21.964 1.00 24.96 64 ARG C CA 1
ATOM 7401 C C . ARG C 1 39 ? -11.445 -26.399 -21.083 1.00 26.98 64 ARG C C 1
ATOM 7402 O O . ARG C 1 39 ? -10.317 -26.832 -20.886 1.00 21.74 64 ARG C O 1
ATOM 7423 N N . GLY C 1 40 ? -12.536 -26.946 -20.554 1.00 26.86 65 GLY C N 1
ATOM 7424 C CA . GLY C 1 40 ? -12.472 -28.149 -19.744 1.00 29.48 65 GLY C CA 1
ATOM 7425 C C . GLY C 1 40 ? -13.460 -29.187 -20.235 1.00 39.58 65 GLY C C 1
ATOM 7426 O O . GLY C 1 40 ? -14.481 -28.849 -20.822 1.00 44.36 65 GLY C O 1
ATOM 7430 N N . LEU C 1 41 ? -13.154 -30.456 -20.000 1.00 28.38 66 LEU C N 1
ATOM 7431 C CA . LEU C 1 41 ? -14.039 -31.541 -20.402 1.00 41.09 66 LEU C CA 1
ATOM 7432 C C . LEU C 1 41 ? -15.327 -31.517 -19.583 1.00 45.38 66 LEU C C 1
ATOM 7433 O O . LEU C 1 41 ? -15.316 -31.171 -18.402 1.00 48.24 66 LEU C O 1
ATOM 7449 N N . ASN C 1 42 ? -16.432 -31.897 -20.216 1.00 55.51 67 ASN C N 1
ATOM 7450 C CA . ASN C 1 42 ? -17.733 -31.893 -19.559 1.00 61.60 67 ASN C CA 1
ATOM 7451 C C . ASN C 1 42 ? -18.234 -33.310 -19.300 1.00 64.18 67 ASN C C 1
ATOM 7452 O O . ASN C 1 42 ? -17.810 -33.967 -18.348 1.00 53.85 67 ASN C O 1
ATOM 7463 N N . ASN C 1 47 ? -20.202 -33.794 -21.554 1.00 74.17 72 ASN C N 1
ATOM 7464 C CA . ASN C 1 47 ? -19.278 -34.746 -22.158 1.00 65.67 72 ASN C CA 1
ATOM 7465 C C . ASN C 1 47 ? -17.978 -34.092 -22.628 1.00 67.87 72 ASN C C 1
ATOM 7466 O O . ASN C 1 47 ? -16.890 -34.483 -22.203 1.00 70.23 72 ASN C O 1
ATOM 7476 N N . GLN C 1 48 ? -18.098 -33.086 -23.492 1.00 50.84 73 GLN C N 1
ATOM 7477 C CA . GLN C 1 48 ? -16.954 -32.578 -24.248 1.00 63.31 73 GLN C CA 1
ATOM 7478 C C . GLN C 1 48 ? -16.371 -31.276 -23.698 1.00 52.55 73 GLN C C 1
ATOM 7479 O O . GLN C 1 48 ? -16.776 -30.792 -22.642 1.00 46.43 73 GLN C O 1
ATOM 7483 N N . LEU C 1 49 ? -15.413 -30.719 -24.434 1.00 43.96 74 LEU C N 1
ATOM 7484 C CA . LEU C 1 49 ? -14.728 -29.494 -24.027 1.00 33.06 74 LEU C CA 1
ATOM 7485 C C . LEU C 1 49 ? -15.648 -28.278 -24.085 1.00 34.00 74 LEU C C 1
ATOM 7486 O O . LEU C 1 49 ? -16.104 -27.886 -25.157 1.00 46.09 74 LEU C O 1
ATOM 7502 N N . GLU C 1 50 ? -15.909 -27.688 -22.924 1.00 32.54 75 GLU C N 1
ATOM 7503 C CA . GLU C 1 50 ? -16.682 -26.457 -22.830 1.00 28.33 75 GLU C CA 1
ATOM 7504 C C . GLU C 1 50 ? -15.794 -25.340 -22.292 1.00 36.93 75 GLU C C 1
ATOM 7505 O O . GLU C 1 50 ? -14.787 -25.597 -21.642 1.00 30.08 75 GLU C O 1
ATOM 7509 N N . ILE C 1 51 ? -16.170 -24.098 -22.566 1.00 31.85 76 ILE C N 1
ATOM 7510 C CA . ILE C 1 51 ? -15.425 -22.953 -22.061 1.00 23.28 76 ILE C CA 1
ATOM 7511 C C . ILE C 1 51 ? -15.708 -22.760 -20.576 1.00 28.11 76 ILE C C 1
ATOM 7512 O O . ILE C 1 51 ? -16.853 -22.567 -20.174 1.00 39.56 76 ILE C O 1
ATOM 7528 N N . ARG C 1 52 ? -14.659 -22.846 -19.761 1.00 22.34 77 ARG C N 1
ATOM 7529 C CA . ARG C 1 52 ? -14.774 -22.620 -18.328 1.00 23.27 77 ARG C CA 1
ATOM 7530 C C . ARG C 1 52 ? -14.620 -21.146 -18.021 1.00 28.90 77 ARG C C 1
ATOM 7531 O O . ARG C 1 52 ? -15.307 -20.596 -17.166 1.00 28.83 77 ARG C O 1
ATOM 7552 N N . THR C 1 53 ? -13.690 -20.506 -18.709 1.00 24.80 78 THR C N 1
ATOM 7553 C CA . THR C 1 53 ? -13.554 -19.071 -18.578 1.00 21.63 78 THR C CA 1
ATOM 7554 C C . THR C 1 53 ? -12.779 -18.559 -19.769 1.00 16.06 78 THR C C 1
ATOM 7555 O O . THR C 1 53 ? -12.263 -19.327 -20.577 1.00 18.26 78 THR C O 1
ATOM 7566 N N . LEU C 1 54 ? -12.730 -17.252 -19.915 1.00 16.11 79 LEU C N 1
ATOM 7567 C CA . LEU C 1 54 ? -11.982 -16.721 -21.031 1.00 14.70 79 LEU C CA 1
ATOM 7568 C C . LEU C 1 54 ? -11.380 -15.389 -20.682 1.00 16.12 79 LEU C C 1
ATOM 7569 O O . LEU C 1 54 ? -11.690 -14.778 -19.661 1.00 13.29 79 LEU C O 1
ATOM 7585 N N . GLY C 1 55 ? -10.468 -14.970 -21.534 1.00 11.19 80 GLY C N 1
ATOM 7586 C CA . GLY C 1 55 ? -9.728 -13.763 -21.302 1.00 10.98 80 GLY C CA 1
ATOM 7587 C C . GLY C 1 55 ? -9.019 -13.413 -22.580 1.00 6.78 80 GLY C C 1
ATOM 7588 O O . GLY C 1 55 ? -9.428 -13.801 -23.682 1.00 9.72 80 GLY C O 1
ATOM 7592 N N . SER C 1 56 ? -7.936 -12.667 -22.414 1.00 6.15 81 SER C N 1
ATOM 7593 C CA . SER C 1 56 ? -7.127 -12.209 -23.530 1.00 7.20 81 SER C CA 1
ATOM 7594 C C . SER C 1 56 ? -5.666 -12.490 -23.226 1.00 7.97 81 SER C C 1
ATOM 7595 O O . SER C 1 56 ? -5.323 -12.959 -22.135 1.00 8.62 81 SER C O 1
ATOM 7603 N N . GLY C 1 57 ? -4.807 -12.188 -24.196 1.00 8.33 82 GLY C N 1
ATOM 7604 C CA . GLY C 1 57 ? -3.377 -12.376 -24.042 1.00 6.06 82 GLY C CA 1
ATOM 7605 C C . GLY C 1 57 ? -2.645 -11.441 -24.979 1.00 8.11 82 GLY C C 1
ATOM 7606 O O . GLY C 1 57 ? -3.243 -10.880 -25.898 1.00 9.73 82 GLY C O 1
ATOM 7610 N N . VAL C 1 58 ? -1.359 -11.252 -24.744 1.00 6.56 83 VAL C N 1
ATOM 7611 C CA . VAL C 1 58 ? -0.584 -10.316 -25.542 1.00 6.40 83 VAL C CA 1
ATOM 7612 C C . VAL C 1 58 ? 0.649 -11.004 -26.098 1.00 9.50 83 VAL C C 1
ATOM 7613 O O . VAL C 1 58 ? 1.440 -11.555 -25.339 1.00 7.54 83 VAL C O 1
ATOM 7626 N N . ILE C 1 59 ? 0.814 -10.967 -27.419 1.00 7.42 84 ILE C N 1
ATOM 7627 C CA . ILE C 1 59 ? 2.020 -11.520 -28.045 1.00 8.16 84 ILE C CA 1
ATOM 7628 C C . ILE C 1 59 ? 3.141 -10.520 -27.816 1.00 12.90 84 ILE C C 1
ATOM 7629 O O . ILE C 1 59 ? 3.112 -9.412 -28.331 1.00 11.31 84 ILE C O 1
ATOM 7645 N N A MET C 1 60 ? 4.120 -10.879 -26.991 0.50 12.38 85 MET C N 1
ATOM 7646 N N B MET C 1 60 ? 4.145 -10.958 -27.069 0.50 12.18 85 MET C N 1
ATOM 7647 C CA A MET C 1 60 ? 4.989 -9.866 -26.376 0.50 12.67 85 MET C CA 1
ATOM 7648 C CA B MET C 1 60 ? 5.271 -10.111 -26.727 0.50 11.64 85 MET C CA 1
ATOM 7649 C C A MET C 1 60 ? 6.196 -9.415 -27.206 0.50 20.75 85 MET C C 1
ATOM 7650 C C B MET C 1 60 ? 6.435 -10.331 -27.690 0.50 14.22 85 MET C C 1
ATOM 7651 O O A MET C 1 60 ? 6.526 -8.227 -27.227 0.50 20.79 85 MET C O 1
ATOM 7652 O O B MET C 1 60 ? 7.372 -9.540 -27.711 0.50 18.14 85 MET C O 1
ATOM 7679 N N A ASP C 1 61 ? 6.864 -10.352 -27.868 0.50 16.39 86 ASP C N 1
ATOM 7680 N N B ASP C 1 61 ? 6.370 -11.398 -28.486 0.50 12.48 86 ASP C N 1
ATOM 7681 C CA A ASP C 1 61 ? 8.048 -10.023 -28.659 0.50 16.43 86 ASP C CA 1
ATOM 7682 C CA B ASP C 1 61 ? 7.476 -11.756 -29.380 0.50 17.01 86 ASP C CA 1
ATOM 7683 C C A ASP C 1 61 ? 8.184 -10.970 -29.846 0.50 15.09 86 ASP C C 1
ATOM 7684 C C B ASP C 1 61 ? 6.995 -12.521 -30.614 0.50 17.48 86 ASP C C 1
ATOM 7685 O O A ASP C 1 61 ? 7.309 -11.798 -30.091 0.50 14.74 86 ASP C O 1
ATOM 7686 O O B ASP C 1 61 ? 6.110 -13.372 -30.516 0.50 17.14 86 ASP C O 1
ATOM 7693 N N A GLN C 1 62 ? 9.281 -10.841 -30.584 0.50 24.17 87 GLN C N 1
ATOM 7694 N N B GLN C 1 62 ? 7.597 -12.225 -31.766 0.50 20.00 87 GLN C N 1
ATOM 7695 C CA A GLN C 1 62 ? 9.478 -11.641 -31.784 0.50 23.95 87 GLN C CA 1
ATOM 7696 C CA B GLN C 1 62 ? 7.186 -12.816 -33.043 0.50 21.47 87 GLN C CA 1
ATOM 7697 C C A GLN C 1 62 ? 9.589 -13.131 -31.472 0.50 17.64 87 GLN C C 1
ATOM 7698 C C B GLN C 1 62 ? 7.263 -14.338 -33.006 0.50 13.54 87 GLN C C 1
ATOM 7699 O O A GLN C 1 62 ? 9.470 -13.960 -32.370 0.50 19.87 87 GLN C O 1
ATOM 7700 O O B GLN C 1 62 ? 6.615 -15.021 -33.803 0.50 3.69 87 GLN C O 1
ATOM 7727 N N A ARG C 1 63 ? 9.808 -13.473 -30.204 0.50 10.57 88 ARG C N 1
ATOM 7728 N N B ARG C 1 63 ? 8.066 -14.846 -32.075 0.50 17.65 88 ARG C N 1
ATOM 7729 C CA A ARG C 1 63 ? 9.892 -14.869 -29.812 0.50 10.05 88 ARG C CA 1
ATOM 7730 C CA B ARG C 1 63 ? 8.249 -16.277 -31.881 0.50 25.69 88 ARG C CA 1
ATOM 7731 C C A ARG C 1 63 ? 8.529 -15.532 -29.963 0.50 21.42 88 ARG C C 1
ATOM 7732 C C B ARG C 1 63 ? 6.943 -16.954 -31.491 0.50 26.56 88 ARG C C 1
ATOM 7733 O O A ARG C 1 63 ? 8.430 -16.740 -30.169 0.50 16.35 88 ARG C O 1
ATOM 7734 O O B ARG C 1 63 ? 6.703 -18.102 -31.852 0.50 30.10 88 ARG C O 1
ATOM 7741 N N A GLY C 1 64 ? 7.478 -14.728 -29.854 0.60 17.84 89 GLY C N 1
ATOM 7742 N N B GLY C 1 64 ? 6.111 -16.237 -30.743 0.40 15.12 89 GLY C N 1
ATOM 7743 C CA A GLY C 1 64 ? 6.129 -15.215 -30.050 0.60 14.70 89 GLY C CA 1
ATOM 7744 C CA B GLY C 1 64 ? 4.812 -16.744 -30.344 0.40 16.09 89 GLY C CA 1
ATOM 7745 C C A GLY C 1 64 ? 5.465 -15.741 -28.790 0.60 12.46 89 GLY C C 1
ATOM 7746 C C B GLY C 1 64 ? 4.656 -16.905 -28.843 0.40 15.98 89 GLY C C 1
ATOM 7747 O O A GLY C 1 64 ? 4.399 -16.344 -28.871 0.60 14.18 89 GLY C O 1
ATOM 7748 O O B GLY C 1 64 ? 3.843 -17.711 -28.381 0.40 15.51 89 GLY C O 1
ATOM 7755 N N A TYR C 1 65 ? 6.076 -15.527 -27.627 0.50 8.58 90 TYR C N 1
ATOM 7756 N N B TYR C 1 65 ? 5.436 -16.145 -28.081 0.50 9.72 90 TYR C N 1
ATOM 7757 C CA A TYR C 1 65 ? 5.448 -15.947 -26.381 0.50 9.47 90 TYR C CA 1
ATOM 7758 C CA B TYR C 1 65 ? 5.279 -16.100 -26.634 0.50 8.92 90 TYR C CA 1
ATOM 7759 C C A TYR C 1 65 ? 4.351 -14.970 -26.004 0.50 10.16 90 TYR C C 1
ATOM 7760 C C B TYR C 1 65 ? 4.214 -15.080 -26.271 0.50 12.00 90 TYR C C 1
ATOM 7761 O O A TYR C 1 65 ? 4.464 -13.767 -26.245 0.50 11.46 90 TYR C O 1
ATOM 7762 O O B TYR C 1 65 ? 4.234 -13.943 -26.751 0.50 9.62 90 TYR C O 1
ATOM 7797 N N . ILE C 1 66 ? 3.289 -15.509 -25.420 1.00 9.33 91 ILE C N 1
ATOM 7798 C CA . ILE C 1 66 ? 2.106 -14.736 -25.096 1.00 9.97 91 ILE C CA 1
ATOM 7799 C C . ILE C 1 66 ? 1.975 -14.619 -23.592 1.00 9.84 91 ILE C C 1
ATOM 7800 O O . ILE C 1 66 ? 2.111 -15.603 -22.874 1.00 11.12 91 ILE C O 1
ATOM 7817 N N . ILE C 1 67 ? 1.709 -13.412 -23.112 1.00 8.97 92 ILE C N 1
ATOM 7818 C CA A ILE C 1 67 ? 1.436 -13.204 -21.696 0.70 7.66 92 ILE C CA 1
ATOM 7819 C CA B ILE C 1 67 ? 1.447 -13.211 -21.696 0.30 7.80 92 ILE C CA 1
ATOM 7820 C C . ILE C 1 67 ? -0.062 -13.152 -21.466 1.00 10.09 92 ILE C C 1
ATOM 7821 O O . ILE C 1 67 ? -0.798 -12.605 -22.279 1.00 8.58 92 ILE C O 1
ATOM 7852 N N . THR C 1 68 ? -0.517 -13.737 -20.363 1.00 8.35 93 THR C N 1
ATOM 7853 C CA . THR C 1 68 ? -1.921 -13.633 -19.967 1.00 7.85 93 THR C CA 1
ATOM 7854 C C . THR C 1 68 ? -1.920 -13.687 -18.446 1.00 8.90 93 THR C C 1
ATOM 7855 O O . THR C 1 68 ? -0.848 -13.666 -17.829 1.00 10.74 93 THR C O 1
ATOM 7866 N N . ASN C 1 69 ? -3.091 -13.706 -17.822 1.00 8.48 94 ASN C N 1
ATOM 7867 C CA . ASN C 1 69 ? -3.140 -13.872 -16.370 1.00 10.11 94 ASN C CA 1
ATOM 7868 C C . ASN C 1 69 ? -3.236 -15.344 -16.015 1.00 10.97 94 ASN C C 1
ATOM 7869 O O . ASN C 1 69 ? -3.876 -16.124 -16.720 1.00 13.70 94 ASN C O 1
ATOM 7880 N N . LYS C 1 70 ? -2.621 -15.715 -14.902 1.00 14.07 95 LYS C N 1
ATOM 7881 C CA . LYS C 1 70 ? -2.676 -17.093 -14.456 1.00 15.43 95 LYS C CA 1
ATOM 7882 C C . LYS C 1 70 ? -4.124 -17.517 -14.212 1.00 13.10 95 LYS C C 1
ATOM 7883 O O . LYS C 1 70 ? -4.505 -18.632 -14.556 1.00 13.41 95 LYS C O 1
ATOM 7902 N N . HIS C 1 71 ? -4.948 -16.631 -13.652 1.00 12.33 96 HIS C N 1
ATOM 7903 C CA . HIS C 1 71 ? -6.314 -17.034 -13.310 1.00 17.18 96 HIS C CA 1
ATOM 7904 C C . HIS C 1 71 ? -7.139 -17.379 -14.547 1.00 18.11 96 HIS C C 1
ATOM 7905 O O . HIS C 1 71 ? -8.122 -18.112 -14.453 1.00 18.07 96 HIS C O 1
ATOM 7919 N N . VAL C 1 72 ? -6.722 -16.883 -15.709 1.00 12.90 97 VAL C N 1
ATOM 7920 C CA . VAL C 1 72 ? -7.424 -17.186 -16.944 1.00 13.64 97 VAL C CA 1
ATOM 7921 C C . VAL C 1 72 ? -7.191 -18.627 -17.383 1.00 15.03 97 VAL C C 1
ATOM 7922 O O . VAL C 1 72 ? -8.102 -19.272 -17.895 1.00 18.71 97 VAL C O 1
ATOM 7935 N N . ILE C 1 73 ? -5.976 -19.132 -17.181 1.00 15.44 98 ILE C N 1
ATOM 7936 C CA . ILE C 1 73 ? -5.617 -20.443 -17.715 1.00 15.76 98 ILE C CA 1
ATOM 7937 C C . ILE C 1 73 ? -5.548 -21.554 -16.663 1.00 17.73 98 ILE C C 1
ATOM 7938 O O . ILE C 1 73 ? -5.281 -22.708 -16.991 1.00 21.15 98 ILE C O 1
ATOM 7954 N N . ASN C 1 74 ? -5.823 -21.214 -15.412 1.00 19.85 99 ASN C N 1
ATOM 7955 C CA . ASN C 1 74 ? -5.702 -22.185 -14.328 1.00 27.63 99 ASN C CA 1
ATOM 7956 C C . ASN C 1 74 ? -6.667 -23.355 -14.485 1.00 30.10 99 ASN C C 1
ATOM 7957 O O . ASN C 1 74 ? -7.836 -23.158 -14.793 1.00 28.08 99 ASN C O 1
ATOM 7968 N N . ASP C 1 75 ? -6.164 -24.569 -14.278 1.00 32.46 100 ASP C N 1
ATOM 7969 C CA . ASP C 1 75 ? -6.989 -25.779 -14.322 1.00 36.25 100 ASP C CA 1
ATOM 7970 C C . ASP C 1 75 ? -7.549 -26.092 -15.712 1.00 45.02 100 ASP C C 1
ATOM 7971 O O . ASP C 1 75 ? -8.454 -26.911 -15.847 1.00 35.18 100 ASP C O 1
ATOM 7980 N N . ALA C 1 76 ? -7.018 -25.447 -16.745 1.00 30.09 101 ALA C N 1
ATOM 7981 C CA . ALA C 1 76 ? -7.489 -25.689 -18.104 1.00 23.07 101 ALA C CA 1
ATOM 7982 C C . ALA C 1 76 ? -7.112 -27.089 -18.578 1.00 30.62 101 ALA C C 1
ATOM 7983 O O . ALA C 1 76 ? -5.980 -27.532 -18.394 1.00 25.33 101 ALA C O 1
ATOM 7990 N N . ASP C 1 77 ? -8.063 -27.790 -19.186 1.00 24.79 102 ASP C N 1
ATOM 7991 C CA . ASP C 1 77 ? -7.748 -29.047 -19.851 1.00 27.46 102 ASP C CA 1
ATOM 7992 C C . ASP C 1 77 ? -7.149 -28.746 -21.216 1.00 28.63 102 ASP C C 1
ATOM 7993 O O . ASP C 1 77 ? -6.289 -29.471 -21.707 1.00 28.39 102 ASP C O 1
ATOM 8002 N N . GLN C 1 78 ? -7.594 -27.651 -21.821 1.00 21.10 103 GLN C N 1
ATOM 8003 C CA . GLN C 1 78 ? -7.049 -27.216 -23.094 1.00 21.74 103 GLN C CA 1
ATOM 8004 C C . GLN C 1 78 ? -7.088 -25.696 -23.144 1.00 19.38 103 GLN C C 1
ATOM 8005 O O . GLN C 1 78 ? -8.079 -25.099 -22.744 1.00 19.74 103 GLN C O 1
ATOM 8019 N N . ILE C 1 79 ? -6.012 -25.084 -23.623 1.00 17.90 104 ILE C N 1
ATOM 8020 C CA . ILE C 1 79 ? -5.977 -23.631 -23.813 1.00 15.05 104 ILE C CA 1
ATOM 8021 C C . ILE C 1 79 ? -5.985 -23.326 -25.302 1.00 11.68 104 ILE C C 1
ATOM 8022 O O . ILE C 1 79 ? -5.175 -23.843 -26.060 1.00 16.24 104 ILE C O 1
ATOM 8038 N N . ILE C 1 80 ? -6.923 -22.487 -25.729 1.00 13.07 105 ILE C N 1
ATOM 8039 C CA . ILE C 1 80 ? -7.025 -22.115 -27.124 1.00 13.20 105 ILE C CA 1
ATOM 8040 C C . ILE C 1 80 ? -6.747 -20.629 -27.240 1.00 12.94 105 ILE C C 1
ATOM 8041 O O . ILE C 1 80 ? -7.209 -19.846 -26.421 1.00 14.68 105 ILE C O 1
ATOM 8057 N N . VAL C 1 81 ? -5.985 -20.262 -28.254 1.00 12.20 106 VAL C N 1
ATOM 8058 C CA . VAL C 1 81 ? -5.700 -18.864 -28.545 1.00 14.81 106 VAL C CA 1
ATOM 8059 C C . VAL C 1 81 ? -6.223 -18.539 -29.940 1.00 16.30 106 VAL C C 1
ATOM 8060 O O . VAL C 1 81 ? -5.929 -19.251 -30.899 1.00 16.62 106 VAL C O 1
ATOM 8073 N N . ALA C 1 82 ? -7.023 -17.482 -30.056 1.00 9.47 107 ALA C N 1
ATOM 8074 C CA . ALA C 1 82 ? -7.531 -17.066 -31.354 1.00 10.42 107 ALA C CA 1
ATOM 8075 C C . ALA C 1 82 ? -6.929 -15.713 -31.715 1.00 14.39 107 ALA C C 1
ATOM 8076 O O . ALA C 1 82 ? -7.028 -14.765 -30.951 1.00 14.45 107 ALA C O 1
ATOM 8083 N N . LEU C 1 83 ? -6.280 -15.639 -32.872 1.00 11.50 108 LEU C N 1
ATOM 8084 C CA . LEU C 1 83 ? -5.666 -14.406 -33.333 1.00 11.07 108 LEU C CA 1
ATOM 8085 C C . LEU C 1 83 ? -6.703 -13.578 -34.066 1.00 15.72 108 LEU C C 1
ATOM 8086 O O . LEU C 1 83 ? -7.713 -14.102 -34.532 1.00 15.22 108 LEU C O 1
ATOM 8102 N N . GLN C 1 84 ? -6.463 -12.281 -34.193 1.00 14.01 109 GLN C N 1
ATOM 8103 C CA . GLN C 1 84 ? -7.458 -11.431 -34.826 1.00 14.68 109 GLN C CA 1
ATOM 8104 C C . GLN C 1 84 ? -7.526 -11.671 -36.334 1.00 17.29 109 GLN C C 1
ATOM 8105 O O . GLN C 1 84 ? -8.478 -11.244 -36.983 1.00 22.05 109 GLN C O 1
ATOM 8119 N N . ASP C 1 85 ? -6.546 -12.384 -36.885 1.00 20.13 110 ASP C N 1
ATOM 8120 C CA . ASP C 1 85 ? -6.562 -12.693 -38.318 1.00 24.15 110 ASP C CA 1
ATOM 8121 C C . ASP C 1 85 ? -7.353 -13.967 -38.635 1.00 24.58 110 ASP C C 1
ATOM 8122 O O . ASP C 1 85 ? -7.405 -14.401 -39.785 1.00 28.46 110 ASP C O 1
ATOM 8131 N N . GLY C 1 86 ? -7.960 -14.566 -37.616 1.00 17.98 111 GLY C N 1
ATOM 8132 C CA . GLY C 1 86 ? -8.851 -15.696 -37.815 1.00 19.20 111 GLY C CA 1
ATOM 8133 C C . GLY C 1 86 ? -8.239 -17.051 -37.506 1.00 26.25 111 GLY C C 1
ATOM 8134 O O . GLY C 1 86 ? -8.952 -18.049 -37.384 1.00 23.14 111 GLY C O 1
ATOM 8138 N N . ARG C 1 87 ? -6.920 -17.103 -37.388 1.00 15.45 112 ARG C N 1
ATOM 8139 C CA . ARG C 1 87 ? -6.261 -18.352 -37.042 1.00 14.29 112 ARG C CA 1
ATOM 8140 C C . ARG C 1 87 ? -6.517 -18.726 -35.582 1.00 18.18 112 ARG C C 1
ATOM 8141 O O . ARG C 1 87 ? -6.671 -17.864 -34.717 1.00 14.86 112 ARG C O 1
ATOM 8162 N N . VAL C 1 88 ? -6.561 -20.026 -35.318 1.00 13.03 113 VAL C N 1
ATOM 8163 C CA . VAL C 1 88 ? -6.843 -20.535 -33.983 1.00 14.47 113 VAL C CA 1
ATOM 8164 C C . VAL C 1 88 ? -5.837 -21.621 -33.654 1.00 16.93 113 VAL C C 1
ATOM 8165 O O . VAL C 1 88 ? -5.699 -22.578 -34.404 1.00 16.96 113 VAL C O 1
ATOM 8178 N N . PHE C 1 89 ? -5.124 -21.468 -32.544 1.00 16.83 114 PHE C N 1
ATOM 8179 C CA . PHE C 1 89 ? -4.088 -22.425 -32.167 1.00 17.85 114 PHE C CA 1
ATOM 8180 C C . PHE C 1 89 ? -4.281 -22.924 -30.744 1.00 21.50 114 PHE C C 1
ATOM 8181 O O . PHE C 1 89 ? -4.713 -22.183 -29.872 1.00 20.63 114 PHE C O 1
ATOM 8198 N N . GLU C 1 90 ? -3.941 -24.179 -30.482 1.00 19.66 115 GLU C N 1
ATOM 8199 C CA . GLU C 1 90 ? -3.828 -24.596 -29.099 1.00 19.22 115 GLU C CA 1
ATOM 8200 C C . GLU C 1 90 ? -2.579 -23.921 -28.546 1.00 24.76 115 GLU C C 1
ATOM 8201 O O . GLU C 1 90 ? -1.598 -23.719 -29.268 1.00 25.04 115 GLU C O 1
ATOM 8213 N N . ALA C 1 91 ? -2.626 -23.545 -27.275 1.00 16.86 116 ALA C N 1
ATOM 8214 C CA . ALA C 1 91 ? -1.479 -22.922 -26.632 1.00 17.98 116 ALA C CA 1
ATOM 8215 C C . ALA C 1 91 ? -1.001 -23.848 -25.544 1.00 14.43 116 ALA C C 1
ATOM 8216 O O . ALA C 1 91 ? -1.802 -24.543 -24.912 1.00 17.88 116 ALA C O 1
ATOM 8223 N N . LEU C 1 92 ? 0.309 -23.855 -25.329 1.00 12.30 117 LEU C N 1
ATOM 8224 C CA . LEU C 1 92 ? 0.908 -24.689 -24.304 1.00 10.84 117 LEU C CA 1
ATOM 8225 C C . LEU C 1 92 ? 1.483 -23.795 -23.226 1.00 12.27 117 LEU C C 1
ATOM 8226 O O . LEU C 1 92 ? 2.019 -22.729 -23.508 1.00 13.77 117 LEU C O 1
ATOM 8242 N N . LEU C 1 93 ? 1.355 -24.226 -21.979 1.00 10.32 118 LEU C N 1
ATOM 8243 C CA . LEU C 1 93 ? 1.803 -23.411 -20.857 1.00 11.78 118 LEU C CA 1
ATOM 8244 C C . LEU C 1 93 ? 3.320 -23.502 -20.655 1.00 13.98 118 LEU C C 1
ATOM 8245 O O . LEU C 1 93 ? 3.871 -24.589 -20.458 1.00 15.81 118 LEU C O 1
ATOM 8261 N N . VAL C 1 94 ? 3.984 -22.349 -20.736 1.00 10.50 119 VAL C N 1
ATOM 8262 C CA . VAL C 1 94 ? 5.416 -22.237 -20.488 1.00 8.68 119 VAL C CA 1
ATOM 8263 C C . VAL C 1 94 ? 5.678 -22.176 -18.986 1.00 12.50 119 VAL C C 1
ATOM 8264 O O . VAL C 1 94 ? 6.576 -22.839 -18.467 1.00 15.69 119 VAL C O 1
ATOM 8277 N N . GLY C 1 95 ? 4.888 -21.373 -18.283 1.00 12.58 120 GLY C N 1
ATOM 8278 C CA . GLY C 1 95 ? 5.023 -21.272 -16.841 1.00 12.39 120 GLY C CA 1
ATOM 8279 C C . GLY C 1 95 ? 4.052 -20.245 -16.300 1.00 11.29 120 GLY C C 1
ATOM 8280 O O . GLY C 1 95 ? 3.440 -19.502 -17.064 1.00 11.48 120 GLY C O 1
ATOM 8284 N N . SER C 1 96 ? 3.881 -20.216 -14.986 1.00 12.07 121 SER C N 1
ATOM 8285 C CA . SER C 1 96 ? 3.007 -19.222 -14.383 1.00 12.61 121 SER C CA 1
ATOM 8286 C C . SER C 1 96 ? 3.550 -18.793 -13.032 1.00 16.44 121 SER C C 1
ATOM 8287 O O . SER C 1 96 ? 4.462 -19.415 -12.488 1.00 14.11 121 SER C O 1
ATOM 8295 N N . ASP C 1 97 ? 2.969 -17.732 -12.490 1.00 13.33 122 ASP C N 1
ATOM 8296 C CA . ASP C 1 97 ? 3.400 -17.212 -11.202 1.00 15.40 122 ASP C CA 1
ATOM 8297 C C . ASP C 1 97 ? 2.191 -16.698 -10.426 1.00 20.66 122 ASP C C 1
ATOM 8298 O O . ASP C 1 97 ? 1.540 -15.740 -10.833 1.00 17.04 122 ASP C O 1
ATOM 8307 N N . SER C 1 98 ? 1.895 -17.335 -9.302 1.00 16.45 123 SER C N 1
ATOM 8308 C CA . SER C 1 98 ? 0.724 -16.962 -8.523 1.00 18.05 123 SER C CA 1
ATOM 8309 C C . SER C 1 98 ? 0.854 -15.568 -7.927 1.00 15.63 123 SER C C 1
ATOM 8310 O O . SER C 1 98 ? -0.125 -14.821 -7.871 1.00 22.71 123 SER C O 1
ATOM 8318 N N . LEU C 1 99 ? 2.051 -15.216 -7.469 1.00 17.24 124 LEU C N 1
ATOM 8319 C CA . LEU C 1 99 ? 2.229 -13.952 -6.762 1.00 20.88 124 LEU C CA 1
ATOM 8320 C C . LEU C 1 99 ? 1.840 -12.769 -7.643 1.00 23.42 124 LEU C C 1
ATOM 8321 O O . LEU C 1 99 ? 1.152 -11.854 -7.194 1.00 22.21 124 LEU C O 1
ATOM 8337 N N . THR C 1 100 ? 2.270 -12.794 -8.901 1.00 17.04 125 THR C N 1
ATOM 8338 C CA . THR C 1 100 ? 1.998 -11.690 -9.814 1.00 17.38 125 THR C CA 1
ATOM 8339 C C . THR C 1 100 ? 0.800 -11.963 -10.722 1.00 19.48 125 THR C C 1
ATOM 8340 O O . THR C 1 100 ? 0.404 -11.100 -11.504 1.00 16.71 125 THR C O 1
ATOM 8351 N N . ASP C 1 101 ? 0.225 -13.158 -10.604 1.00 11.93 126 ASP C N 1
ATOM 8352 C CA . ASP C 1 101 ? -0.900 -13.582 -11.439 1.00 12.40 126 ASP C CA 1
ATOM 8353 C C . ASP C 1 101 ? -0.573 -13.509 -12.925 1.00 14.23 126 ASP C C 1
ATOM 8354 O O . ASP C 1 101 ? -1.403 -13.076 -13.723 1.00 14.20 126 ASP C O 1
ATOM 8363 N N . LEU C 1 102 ? 0.621 -13.947 -13.306 1.00 11.83 127 LEU C N 1
ATOM 8364 C CA . LEU C 1 102 ? 1.001 -13.928 -14.715 1.00 8.93 127 LEU C CA 1
ATOM 8365 C C . LEU C 1 102 ? 1.258 -15.337 -15.224 1.00 14.51 127 LEU C C 1
ATOM 8366 O O . LEU C 1 102 ? 1.655 -16.199 -14.469 1.00 13.12 127 LEU C O 1
ATOM 8382 N N . ALA C 1 103 ? 1.031 -15.555 -16.513 1.00 9.99 128 ALA C N 1
ATOM 8383 C CA . ALA C 1 103 ? 1.356 -16.834 -17.141 1.00 10.34 128 ALA C CA 1
ATOM 8384 C C . ALA C 1 103 ? 1.883 -16.565 -18.540 1.00 11.04 128 ALA C C 1
ATOM 8385 O O . ALA C 1 103 ? 1.525 -15.563 -19.168 1.00 10.61 128 ALA C O 1
ATOM 8392 N N . VAL C 1 104 ? 2.740 -17.454 -19.033 1.00 8.36 129 VAL C N 1
ATOM 8393 C CA . VAL C 1 104 ? 3.253 -17.332 -20.388 1.00 8.76 129 VAL C CA 1
ATOM 8394 C C . VAL C 1 104 ? 2.845 -18.561 -21.186 1.00 10.34 129 VAL C C 1
ATOM 8395 O O . VAL C 1 104 ? 2.932 -19.683 -20.681 1.00 8.84 129 VAL C O 1
ATOM 8408 N N . LEU C 1 105 ? 2.374 -18.331 -22.413 1.00 9.16 130 LEU C N 1
ATOM 8409 C CA . LEU C 1 105 ? 1.931 -19.391 -23.306 1.00 9.03 130 LEU C CA 1
ATOM 8410 C C . LEU C 1 105 ? 2.786 -19.388 -24.558 1.00 10.07 130 LEU C C 1
ATOM 8411 O O . LEU C 1 105 ? 3.385 -18.385 -24.905 1.00 9.62 130 LEU C O 1
ATOM 8427 N N . LYS C 1 106 ? 2.820 -20.529 -25.235 1.00 9.00 131 LYS C N 1
ATOM 8428 C CA A LYS C 1 106 ? 3.457 -20.628 -26.537 0.70 12.44 131 LYS C CA 1
ATOM 8429 C CA B LYS C 1 106 ? 3.467 -20.648 -26.531 0.30 12.55 131 LYS C CA 1
ATOM 8430 C C . LYS C 1 106 ? 2.468 -21.277 -27.493 1.00 13.49 131 LYS C C 1
ATOM 8431 O O . LYS C 1 106 ? 1.776 -22.215 -27.129 1.00 18.50 131 LYS C O 1
ATOM 8468 N N . ILE C 1 107 ? 2.368 -20.764 -28.712 1.00 10.59 132 ILE C N 1
ATOM 8469 C CA . ILE C 1 107 ? 1.521 -21.456 -29.681 1.00 11.73 132 ILE C CA 1
ATOM 8470 C C . ILE C 1 107 ? 2.355 -22.099 -30.777 1.00 15.53 132 ILE C C 1
ATOM 8471 O O . ILE C 1 107 ? 3.468 -21.655 -31.059 1.00 17.15 132 ILE C O 1
ATOM 8487 N N . ASN C 1 108 ? 1.817 -23.171 -31.361 1.00 17.65 133 ASN C N 1
ATOM 8488 C CA . ASN C 1 108 ? 2.521 -23.906 -32.405 1.00 22.67 133 ASN C CA 1
ATOM 8489 C C . ASN C 1 108 ? 2.147 -23.341 -33.753 1.00 23.65 133 ASN C C 1
ATOM 8490 O O . ASN C 1 108 ? 1.505 -23.995 -34.579 1.00 30.98 133 ASN C O 1
ATOM 8501 N N . ALA C 1 109 ? 2.527 -22.089 -33.935 1.00 16.86 134 ALA C N 1
ATOM 8502 C CA . ALA C 1 109 ? 2.374 -21.398 -35.193 1.00 18.17 134 ALA C CA 1
ATOM 8503 C C . ALA C 1 109 ? 3.781 -21.147 -35.686 1.00 29.30 134 ALA C C 1
ATOM 8504 O O . ALA C 1 109 ? 4.724 -21.132 -34.894 1.00 27.84 134 ALA C O 1
ATOM 8511 N N . THR C 1 110 ? 3.933 -20.960 -36.988 1.00 14.91 135 THR C N 1
ATOM 8512 C CA . THR C 1 110 ? 5.219 -20.556 -37.521 1.00 15.48 135 THR C CA 1
ATOM 8513 C C . THR C 1 110 ? 5.490 -19.150 -36.991 1.00 22.45 135 THR C C 1
ATOM 8514 O O . THR C 1 110 ? 4.587 -18.483 -36.486 1.00 27.17 135 THR C O 1
ATOM 8525 N N . GLY C 1 111 ? 6.726 -18.697 -37.104 1.00 19.07 136 GLY C N 1
ATOM 8526 C CA . GLY C 1 111 ? 7.098 -17.413 -36.544 1.00 20.79 136 GLY C CA 1
ATOM 8527 C C . GLY C 1 111 ? 6.450 -16.254 -37.272 1.00 19.93 136 GLY C C 1
ATOM 8528 O O . GLY C 1 111 ? 5.562 -16.436 -38.107 1.00 24.91 136 GLY C O 1
ATOM 8532 N N . GLY C 1 112 ? 6.897 -15.048 -36.956 1.00 12.79 137 GLY C N 1
ATOM 8533 C CA . GLY C 1 112 ? 6.399 -13.868 -37.641 1.00 13.99 137 GLY C CA 1
ATOM 8534 C C . GLY C 1 112 ? 5.059 -13.384 -37.124 1.00 18.18 137 GLY C C 1
ATOM 8535 O O . GLY C 1 112 ? 4.341 -12.682 -37.829 1.00 17.18 137 GLY C O 1
ATOM 8539 N N . LEU C 1 113 ? 4.712 -13.757 -35.898 1.00 14.00 138 LEU C N 1
ATOM 8540 C CA A LEU C 1 113 ? 3.470 -13.297 -35.280 0.40 13.64 138 LEU C CA 1
ATOM 8541 C CA B LEU C 1 113 ? 3.467 -13.293 -35.292 0.60 13.55 138 LEU C CA 1
ATOM 8542 C C . LEU C 1 113 ? 3.544 -11.799 -35.014 1.00 12.41 138 LEU C C 1
ATOM 8543 O O . LEU C 1 113 ? 4.609 -11.278 -34.682 1.00 15.43 138 LEU C O 1
ATOM 8574 N N . PRO C 1 114 ? 2.405 -11.098 -35.137 1.00 10.27 139 PRO C N 1
ATOM 8575 C CA . PRO C 1 114 ? 2.415 -9.678 -34.788 1.00 9.87 139 PRO C CA 1
ATOM 8576 C C . PRO C 1 114 ? 2.747 -9.506 -33.310 1.00 12.88 139 PRO C C 1
ATOM 8577 O O . PRO C 1 114 ? 2.304 -10.297 -32.481 1.00 16.15 139 PRO C O 1
ATOM 8588 N N . THR C 1 115 ? 3.519 -8.482 -32.988 1.00 10.51 140 THR C N 1
ATOM 8589 C CA . THR C 1 115 ? 3.951 -8.262 -31.612 1.00 9.71 140 THR C CA 1
ATOM 8590 C C . THR C 1 115 ? 3.502 -6.894 -31.111 1.00 10.48 140 THR C C 1
ATOM 8591 O O . THR C 1 115 ? 3.327 -5.956 -31.890 1.00 12.03 140 THR C O 1
ATOM 8602 N N . ILE C 1 116 ? 3.341 -6.791 -29.799 1.00 10.91 141 ILE C N 1
ATOM 8603 C CA . ILE C 1 116 ? 2.920 -5.544 -29.182 1.00 10.56 141 ILE C CA 1
ATOM 8604 C C . ILE C 1 116 ? 4.107 -4.586 -29.156 1.00 12.52 141 ILE C C 1
ATOM 8605 O O . ILE C 1 116 ? 5.234 -4.992 -28.872 1.00 12.71 141 ILE C O 1
ATOM 8621 N N . PRO C 1 117 ? 3.863 -3.309 -29.458 1.00 11.92 142 PRO C N 1
ATOM 8622 C CA . PRO C 1 117 ? 4.951 -2.341 -29.295 1.00 9.15 142 PRO C CA 1
ATOM 8623 C C . PRO C 1 117 ? 5.325 -2.203 -27.821 1.00 10.64 142 PRO C C 1
ATOM 8624 O O . PRO C 1 117 ? 4.441 -2.141 -26.969 1.00 10.78 142 PRO C O 1
ATOM 8635 N N . ILE C 1 118 ? 6.621 -2.185 -27.520 1.00 13.38 143 ILE C N 1
ATOM 8636 C CA . ILE C 1 118 ? 7.079 -2.000 -26.148 1.00 15.42 143 ILE C CA 1
ATOM 8637 C C . ILE C 1 118 ? 8.205 -0.981 -26.126 1.00 19.46 143 ILE C C 1
ATOM 8638 O O . ILE C 1 118 ? 9.110 -1.026 -26.958 1.00 20.96 143 ILE C O 1
ATOM 8654 N N . ASN C 1 119 ? 8.137 -0.065 -25.169 1.00 11.47 144 ASN C N 1
ATOM 8655 C CA . ASN C 1 119 ? 9.154 0.967 -25.012 1.00 12.19 144 ASN C CA 1
ATOM 8656 C C . ASN C 1 119 ? 9.624 0.964 -23.567 1.00 14.48 144 ASN C C 1
ATOM 8657 O O . ASN C 1 119 ? 8.947 1.474 -22.684 1.00 13.78 144 ASN C O 1
ATOM 8668 N N . ALA C 1 120 ? 10.782 0.358 -23.326 1.00 13.24 145 ALA C N 1
ATOM 8669 C CA . ALA C 1 120 ? 11.282 0.170 -21.971 1.00 12.61 145 ALA C CA 1
ATOM 8670 C C . ALA C 1 120 ? 11.679 1.488 -21.325 1.00 12.38 145 ALA C C 1
ATOM 8671 O O . ALA C 1 120 ? 11.912 1.548 -20.119 1.00 18.57 145 ALA C O 1
ATOM 8678 N N . ARG C 1 121 ? 11.766 2.542 -22.126 1.00 11.79 146 ARG C N 1
ATOM 8679 C CA . ARG C 1 121 ? 12.137 3.853 -21.609 1.00 14.14 146 ARG C CA 1
ATOM 8680 C C . ARG C 1 121 ? 10.924 4.619 -21.084 1.00 17.71 146 ARG C C 1
ATOM 8681 O O . ARG C 1 121 ? 11.078 5.625 -20.393 1.00 15.25 146 ARG C O 1
ATOM 8702 N N . ARG C 1 122 ? 9.722 4.149 -21.413 1.00 14.17 147 ARG C N 1
ATOM 8703 C CA . ARG C 1 122 ? 8.507 4.899 -21.097 1.00 10.05 147 ARG C CA 1
ATOM 8704 C C . ARG C 1 122 ? 8.055 4.689 -19.657 1.00 14.20 147 ARG C C 1
ATOM 8705 O O . ARG C 1 122 ? 7.973 3.560 -19.177 1.00 16.80 147 ARG C O 1
ATOM 8726 N N . VAL C 1 123 ? 7.764 5.795 -18.979 1.00 14.55 148 VAL C N 1
ATOM 8727 C CA . VAL C 1 123 ? 7.175 5.767 -17.646 1.00 14.18 148 VAL C CA 1
ATOM 8728 C C . VAL C 1 123 ? 5.704 6.175 -17.765 1.00 15.30 148 VAL C C 1
ATOM 8729 O O . VAL C 1 123 ? 5.403 7.283 -18.194 1.00 17.71 148 VAL C O 1
ATOM 8742 N N . PRO C 1 124 ? 4.784 5.274 -17.407 1.00 17.26 149 PRO C N 1
ATOM 8743 C CA . PRO C 1 124 ? 3.369 5.668 -17.449 1.00 15.00 149 PRO C CA 1
ATOM 8744 C C . PRO C 1 124 ? 3.113 6.825 -16.491 1.00 16.01 149 PRO C C 1
ATOM 8745 O O . PRO C 1 124 ? 3.612 6.808 -15.365 1.00 17.55 149 PRO C O 1
ATOM 8756 N N . HIS C 1 125 ? 2.364 7.825 -16.940 1.00 12.19 150 HIS C N 1
ATOM 8757 C CA . HIS C 1 125 ? 2.031 8.957 -16.095 1.00 10.08 150 HIS C CA 1
ATOM 8758 C C . HIS C 1 125 ? 0.530 9.022 -15.904 1.00 10.93 150 HIS C C 1
ATOM 8759 O O . HIS C 1 125 ? -0.238 8.699 -16.805 1.00 10.67 150 HIS C O 1
ATOM 8773 N N . ILE C 1 126 ? 0.124 9.441 -14.714 1.00 8.61 151 ILE C N 1
ATOM 8774 C CA . ILE C 1 126 ? -1.278 9.641 -14.412 1.00 6.48 151 ILE C CA 1
ATOM 8775 C C . ILE C 1 126 ? -1.846 10.689 -15.363 1.00 9.81 151 ILE C C 1
ATOM 8776 O O . ILE C 1 126 ? -1.282 11.763 -15.533 1.00 11.13 151 ILE C O 1
ATOM 8792 N N . GLY C 1 127 ? -2.948 10.358 -16.023 1.00 7.07 152 GLY C N 1
ATOM 8793 C CA . GLY C 1 127 ? -3.503 11.262 -17.004 1.00 7.61 152 GLY C CA 1
ATOM 8794 C C . GLY C 1 127 ? -3.213 10.842 -18.436 1.00 7.88 152 GLY C C 1
ATOM 8795 O O . GLY C 1 127 ? -3.870 11.322 -19.350 1.00 9.00 152 GLY C O 1
ATOM 8799 N N . ASP C 1 128 ? -2.247 9.949 -18.650 1.00 7.96 153 ASP C N 1
ATOM 8800 C CA . ASP C 1 128 ? -1.981 9.478 -20.016 1.00 6.44 153 ASP C CA 1
ATOM 8801 C C . ASP C 1 128 ? -3.213 8.783 -20.579 1.00 7.99 153 ASP C C 1
ATOM 8802 O O . ASP C 1 128 ? -3.851 7.994 -19.886 1.00 8.41 153 ASP C O 1
ATOM 8811 N N . VAL C 1 129 ? -3.529 9.041 -21.843 1.00 6.07 154 VAL C N 1
ATOM 8812 C CA . VAL C 1 129 ? -4.662 8.352 -22.468 1.00 5.45 154 VAL C CA 1
ATOM 8813 C C . VAL C 1 129 ? -4.270 6.903 -22.715 1.00 9.15 154 VAL C C 1
ATOM 8814 O O . VAL C 1 129 ? -3.155 6.630 -23.169 1.00 8.60 154 VAL C O 1
ATOM 8827 N N . VAL C 1 130 ? -5.173 5.976 -22.396 1.00 6.80 155 VAL C N 1
ATOM 8828 C CA . VAL C 1 130 ? -4.915 4.567 -22.658 1.00 5.62 155 VAL C CA 1
ATOM 8829 C C . VAL C 1 130 ? -6.102 3.864 -23.297 1.00 7.07 155 VAL C C 1
ATOM 8830 O O . VAL C 1 130 ? -7.256 4.278 -23.142 1.00 8.00 155 VAL C O 1
ATOM 8843 N N . LEU C 1 131 ? -5.784 2.803 -24.033 1.00 5.35 156 LEU C N 1
ATOM 8844 C CA A LEU C 1 131 ? -6.784 1.931 -24.627 0.70 6.03 156 LEU C CA 1
ATOM 8845 C CA B LEU C 1 131 ? -6.791 1.939 -24.625 0.30 6.10 156 LEU C CA 1
ATOM 8846 C C . LEU C 1 131 ? -6.653 0.557 -24.010 1.00 8.29 156 LEU C C 1
ATOM 8847 O O . LEU C 1 131 ? -5.547 0.031 -23.914 1.00 7.17 156 LEU C O 1
ATOM 8878 N N . ALA C 1 132 ? -7.772 -0.021 -23.591 1.00 6.20 157 ALA C N 1
ATOM 8879 C CA . ALA C 1 132 ? -7.778 -1.413 -23.146 1.00 6.55 157 ALA C CA 1
ATOM 8880 C C . ALA C 1 132 ? -8.229 -2.268 -24.320 1.00 7.06 157 ALA C C 1
ATOM 8881 O O . ALA C 1 132 ? -9.156 -1.899 -25.035 1.00 7.21 157 ALA C O 1
ATOM 8888 N N . ILE C 1 133 ? -7.559 -3.399 -24.521 1.00 6.15 158 ILE C N 1
ATOM 8889 C CA . ILE C 1 133 ? -7.823 -4.256 -25.668 1.00 7.18 158 ILE C CA 1
ATOM 8890 C C . ILE C 1 133 ? -8.030 -5.675 -25.141 1.00 7.40 158 ILE C C 1
ATOM 8891 O O . ILE C 1 133 ? -7.130 -6.233 -24.514 1.00 7.38 158 ILE C O 1
ATOM 8907 N N . GLY C 1 134 ? -9.200 -6.257 -25.397 1.00 8.44 159 GLY C N 1
ATOM 8908 C CA . GLY C 1 134 ? -9.511 -7.583 -24.876 1.00 8.34 159 GLY C CA 1
ATOM 8909 C C . GLY C 1 134 ? -10.796 -8.128 -25.458 1.00 9.47 159 GLY C C 1
ATOM 8910 O O . GLY C 1 134 ? -11.302 -7.610 -26.442 1.00 8.69 159 GLY C O 1
ATOM 8914 N N . ASN C 1 135 ? -11.329 -9.177 -24.840 1.00 7.81 160 ASN C N 1
ATOM 8915 C CA . ASN C 1 135 ? -12.492 -9.862 -25.395 1.00 6.21 160 ASN C CA 1
ATOM 8916 C C . ASN C 1 135 ? -13.642 -9.941 -24.398 1.00 9.11 160 ASN C C 1
ATOM 8917 O O . ASN C 1 135 ? -14.065 -11.031 -24.018 1.00 9.14 160 ASN C O 1
ATOM 8928 N N . PRO C 1 136 ? -14.175 -8.784 -23.982 1.00 8.77 161 PRO C N 1
ATOM 8929 C CA . PRO C 1 136 ? -15.248 -8.775 -22.979 1.00 11.25 161 PRO C CA 1
ATOM 8930 C C . PRO C 1 136 ? -16.470 -9.584 -23.432 1.00 8.79 161 PRO C C 1
ATOM 8931 O O . PRO C 1 136 ? -16.977 -9.384 -24.533 1.00 9.56 161 PRO C O 1
ATOM 8942 N N . TYR C 1 137 ? -16.910 -10.500 -22.571 1.00 10.55 162 TYR C N 1
ATOM 8943 C CA . TYR C 1 137 ? -18.120 -11.307 -22.786 1.00 9.50 162 TYR C CA 1
ATOM 8944 C C . TYR C 1 137 ? -18.111 -12.077 -24.100 1.00 14.95 162 TYR C C 1
ATOM 8945 O O . TYR C 1 137 ? -19.170 -12.444 -24.620 1.00 12.60 162 TYR C O 1
ATOM 8963 N N . ASN C 1 138 ? -16.918 -12.331 -24.629 1.00 10.89 163 ASN C N 1
ATOM 8964 C CA . ASN C 1 138 ? -16.765 -13.051 -25.886 1.00 7.95 163 ASN C CA 1
ATOM 8965 C C . ASN C 1 138 ? -17.464 -12.341 -27.037 1.00 8.82 163 ASN C C 1
ATOM 8966 O O . ASN C 1 138 ? -17.907 -12.970 -27.999 1.00 10.32 163 ASN C O 1
ATOM 8977 N N . LEU C 1 139 ? -17.521 -11.009 -26.959 1.00 8.39 164 LEU C N 1
ATOM 8978 C CA . LEU C 1 139 ? -18.103 -10.204 -28.028 1.00 6.32 164 LEU C CA 1
ATOM 8979 C C . LEU C 1 139 ? -17.193 -10.147 -29.251 1.00 10.48 164 LEU C C 1
ATOM 8980 O O . LEU C 1 139 ? -17.643 -9.836 -30.354 1.00 10.17 164 LEU C O 1
ATOM 8996 N N . GLY C 1 140 ? -15.914 -10.466 -29.047 1.00 8.65 165 GLY C N 1
ATOM 8997 C CA . GLY C 1 140 ? -14.877 -10.240 -30.040 1.00 9.41 165 GLY C CA 1
ATOM 8998 C C . GLY C 1 140 ? -13.997 -9.109 -29.543 1.00 10.62 165 GLY C C 1
ATOM 8999 O O . GLY C 1 140 ? -14.382 -8.367 -28.640 1.00 10.02 165 GLY C O 1
ATOM 9003 N N . GLN C 1 141 ? -12.820 -8.966 -30.134 1.00 8.32 166 GLN C N 1
ATOM 9004 C CA . GLN C 1 141 ? -11.880 -7.953 -29.677 1.00 8.24 166 GLN C CA 1
ATOM 9005 C C . GLN C 1 141 ? -12.548 -6.588 -29.597 1.00 7.23 166 GLN C C 1
ATOM 9006 O O . GLN C 1 141 ? -13.220 -6.136 -30.537 1.00 8.52 166 GLN C O 1
ATOM 9020 N N . THR C 1 142 ? -12.335 -5.936 -28.462 1.00 6.69 167 THR C N 1
ATOM 9021 C CA . THR C 1 142 ? -13.012 -4.689 -28.140 1.00 5.60 167 THR C CA 1
ATOM 9022 C C . THR C 1 142 ? -11.976 -3.696 -27.630 1.00 7.50 167 THR C C 1
ATOM 9023 O O . THR C 1 142 ? -11.139 -4.051 -26.798 1.00 8.07 167 THR C O 1
ATOM 9034 N N . ILE C 1 143 ? -12.032 -2.464 -28.137 1.00 6.05 168 ILE C N 1
ATOM 9035 C CA . ILE C 1 143 ? -11.143 -1.398 -27.687 1.00 5.83 168 ILE C CA 1
ATOM 9036 C C . ILE C 1 143 ? -11.965 -0.432 -26.832 1.00 6.81 168 ILE C C 1
ATOM 9037 O O . ILE C 1 143 ? -13.026 0.023 -27.273 1.00 8.00 168 ILE C O 1
ATOM 9053 N N . THR C 1 144 ? -11.510 -0.133 -25.618 1.00 6.21 169 THR C N 1
ATOM 9054 C CA . THR C 1 144 ? -12.166 0.888 -24.796 1.00 6.30 169 THR C CA 1
ATOM 9055 C C . THR C 1 144 ? -11.116 1.923 -24.415 1.00 4.85 169 THR C C 1
ATOM 9056 O O . THR C 1 144 ? -9.931 1.633 -24.432 1.00 7.47 169 THR C O 1
ATOM 9067 N N . GLN C 1 145 ? -11.550 3.139 -24.094 1.00 7.66 170 GLN C N 1
ATOM 9068 C CA . GLN C 1 145 ? -10.603 4.223 -23.868 1.00 6.39 170 GLN C CA 1
ATOM 9069 C C . GLN C 1 145 ? -10.779 4.836 -22.490 1.00 7.45 170 GLN C C 1
ATOM 9070 O O . GLN C 1 145 ? -11.907 5.003 -22.012 1.00 8.03 170 GLN C O 1
ATOM 9084 N N . GLY C 1 146 ? -9.660 5.172 -21.858 1.00 6.57 171 GLY C N 1
ATOM 9085 C CA . GLY C 1 146 ? -9.671 5.855 -20.578 1.00 8.72 171 GLY C CA 1
ATOM 9086 C C . GLY C 1 146 ? -8.353 6.583 -20.379 1.00 5.70 171 GLY C C 1
ATOM 9087 O O . GLY C 1 146 ? -7.689 6.965 -21.341 1.00 7.54 171 GLY C O 1
ATOM 9091 N N . ILE C 1 147 ? -7.980 6.763 -19.121 1.00 5.60 172 ILE C N 1
ATOM 9092 C CA . ILE C 1 147 ? -6.676 7.312 -18.779 1.00 6.49 172 ILE C CA 1
ATOM 9093 C C . ILE C 1 147 ? -6.065 6.465 -17.669 1.00 6.38 172 ILE C C 1
ATOM 9094 O O . ILE C 1 147 ? -6.733 5.637 -17.051 1.00 8.46 172 ILE C O 1
ATOM 9110 N N . ILE C 1 148 ? -4.774 6.644 -17.442 1.00 6.71 173 ILE C N 1
ATOM 9111 C CA A ILE C 1 148 ? -4.159 6.115 -16.240 0.60 7.26 173 ILE C CA 1
ATOM 9112 C CA B ILE C 1 148 ? -4.143 6.128 -16.239 0.40 7.28 173 ILE C CA 1
ATOM 9113 C C . ILE C 1 148 ? -4.653 6.969 -15.078 1.00 8.88 173 ILE C C 1
ATOM 9114 O O . ILE C 1 148 ? -4.425 8.179 -15.043 1.00 8.15 173 ILE C O 1
ATOM 9145 N N . SER C 1 149 ? -5.338 6.327 -14.133 1.00 6.16 174 SER C N 1
ATOM 9146 C CA A SER C 1 149 ? -6.011 7.018 -13.030 0.70 5.85 174 SER C CA 1
ATOM 9147 C CA B SER C 1 149 ? -6.002 7.052 -13.053 0.30 5.92 174 SER C CA 1
ATOM 9148 C C . SER C 1 149 ? -5.160 7.136 -11.787 1.00 8.02 174 SER C C 1
ATOM 9149 O O . SER C 1 149 ? -5.382 8.016 -10.960 1.00 8.30 174 SER C O 1
ATOM 9164 N N . ALA C 1 150 ? -4.214 6.210 -11.648 1.00 7.41 175 ALA C N 1
ATOM 9165 C CA . ALA C 1 150 ? -3.339 6.129 -10.478 1.00 8.98 175 ALA C CA 1
AT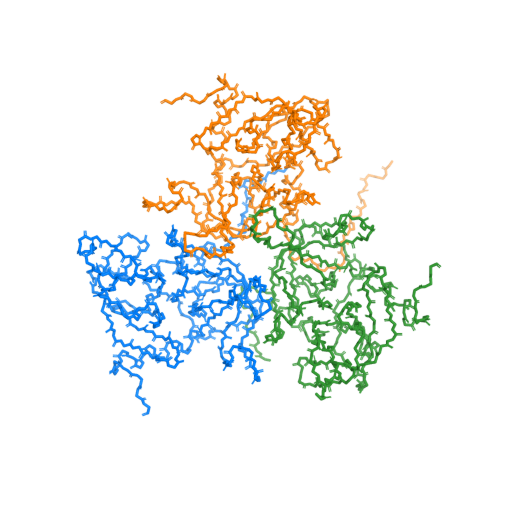OM 9166 C C . ALA C 1 150 ? -2.247 5.117 -10.750 1.00 12.70 175 ALA C C 1
ATOM 9167 O O . ALA C 1 150 ? -2.363 4.303 -11.662 1.00 10.23 175 ALA C O 1
ATOM 9174 N N . THR C 1 151 ? -1.184 5.157 -9.953 1.00 10.54 176 THR C N 1
ATOM 9175 C CA . THR C 1 151 ? -0.099 4.180 -10.092 1.00 9.69 176 THR C CA 1
ATOM 9176 C C . THR C 1 151 ? 0.265 3.652 -8.714 1.00 18.93 176 THR C C 1
ATOM 9177 O O . THR C 1 151 ? -0.079 4.261 -7.706 1.00 16.19 176 THR C O 1
ATOM 9188 N N . GLY C 1 152 ? 0.943 2.507 -8.672 1.00 16.51 177 GLY C N 1
ATOM 9189 C CA . GLY C 1 152 ? 1.439 1.961 -7.416 1.00 20.56 177 GLY C CA 1
ATOM 9190 C C . GLY C 1 152 ? 0.344 1.452 -6.496 1.00 26.49 177 GLY C C 1
ATOM 9191 O O . GLY C 1 152 ? 0.483 1.490 -5.277 1.00 27.64 177 GLY C O 1
ATOM 9195 N N . ARG C 1 153 ? -0.740 0.954 -7.080 1.00 18.06 178 ARG C N 1
ATOM 9196 C CA . ARG C 1 153 ? -1.910 0.533 -6.313 1.00 19.62 178 ARG C CA 1
ATOM 9197 C C . ARG C 1 153 ? -1.816 -0.936 -5.932 1.00 27.92 178 ARG C C 1
ATOM 9198 O O . ARG C 1 153 ? -1.337 -1.755 -6.710 1.00 26.99 178 ARG C O 1
ATOM 9219 N N . ILE C 1 154 ? -2.276 -1.273 -4.732 1.00 24.97 179 ILE C N 1
ATOM 9220 C CA . ILE C 1 154 ? -2.220 -2.663 -4.286 1.00 30.60 179 ILE C CA 1
ATOM 9221 C C . ILE C 1 154 ? -3.334 -3.494 -4.920 1.00 29.37 179 ILE C C 1
ATOM 9222 O O . ILE C 1 154 ? -3.277 -4.722 -4.913 1.00 33.43 179 ILE C O 1
ATOM 9238 N N . GLY C 1 155 ? -4.340 -2.822 -5.471 1.00 29.51 180 GLY C N 1
ATOM 9239 C CA . GLY C 1 155 ? -5.396 -3.499 -6.206 1.00 32.25 180 GLY C CA 1
ATOM 9240 C C . GLY C 1 155 ? -6.721 -3.567 -5.469 1.00 53.31 180 GLY C C 1
ATOM 9241 O O . GLY C 1 155 ? -6.958 -2.829 -4.513 1.00 38.01 180 GLY C O 1
ATOM 9245 N N . LEU C 1 156 ? -7.592 -4.461 -5.926 1.00 70.02 181 LEU C N 1
ATOM 9246 C CA . LEU C 1 156 ? -8.917 -4.613 -5.338 1.00 62.75 181 LEU C CA 1
ATOM 9247 C C . LEU C 1 156 ? -8.818 -5.164 -3.918 1.00 78.41 181 LEU C C 1
ATOM 9248 O O . LEU C 1 156 ? -9.539 -4.726 -3.019 1.00 78.03 181 LEU C O 1
ATOM 9252 N N . ASN C 1 157 ? -7.920 -6.126 -3.724 1.00 67.39 182 ASN C N 1
ATOM 9253 C CA . ASN C 1 157 ? -7.703 -6.719 -2.410 1.00 65.52 182 ASN C CA 1
ATOM 9254 C C . ASN C 1 157 ? -6.766 -5.860 -1.566 1.00 69.13 182 ASN C C 1
ATOM 9255 O O . ASN C 1 157 ? -5.646 -5.568 -1.983 1.00 67.91 182 ASN C O 1
ATOM 9259 N N . PRO C 1 158 ? -7.220 -5.465 -0.366 1.00 68.89 183 PRO C N 1
ATOM 9260 C CA . PRO C 1 158 ? -6.504 -4.537 0.521 1.00 74.03 183 PRO C CA 1
ATOM 9261 C C . PRO C 1 158 ? -5.181 -5.072 1.072 1.00 77.75 183 PRO C C 1
ATOM 9262 O O . PRO C 1 158 ? -4.358 -4.283 1.536 1.00 76.68 183 PRO C O 1
ATOM 9273 N N . THR C 1 159 ? -4.979 -6.384 1.018 1.00 80.94 184 THR C N 1
ATOM 9274 C CA . THR C 1 159 ? -3.876 -7.019 1.738 1.00 78.61 184 THR C CA 1
ATOM 9275 C C . THR C 1 159 ? -2.556 -7.088 0.964 1.00 78.45 184 THR C C 1
ATOM 9276 O O . THR C 1 159 ? -1.482 -7.031 1.562 1.00 82.00 184 THR C O 1
ATOM 9287 N N . GLY C 1 160 ? -2.638 -7.208 -0.358 1.00 82.31 185 GLY C N 1
ATOM 9288 C CA . GLY C 1 160 ? -1.469 -7.494 -1.177 1.00 73.57 185 GLY C CA 1
ATOM 9289 C C . GLY C 1 160 ? -0.421 -6.397 -1.246 1.00 71.95 185 GLY C C 1
ATOM 9290 O O . GLY C 1 160 ? -0.679 -5.247 -0.887 1.00 73.71 185 GLY C O 1
ATOM 9294 N N . ARG C 1 161 ? 0.769 -6.764 -1.718 1.00 59.88 186 ARG C N 1
ATOM 9295 C CA . ARG C 1 161 ? 1.876 -5.822 -1.855 1.00 65.91 186 ARG C CA 1
ATOM 9296 C C . ARG C 1 161 ? 2.332 -5.681 -3.308 1.00 63.52 186 ARG C C 1
ATOM 9297 O O . ARG C 1 161 ? 3.424 -5.178 -3.575 1.00 56.44 186 ARG C O 1
ATOM 9301 N N . GLN C 1 162 ? 1.501 -6.128 -4.245 1.00 62.02 187 GLN C N 1
ATOM 9302 C CA . GLN C 1 162 ? 1.805 -5.955 -5.661 1.00 50.08 187 GLN C CA 1
ATOM 9303 C C . GLN C 1 162 ? 1.515 -4.519 -6.088 1.00 45.66 187 GLN C C 1
ATOM 9304 O O . GLN C 1 162 ? 0.784 -3.798 -5.414 1.00 44.73 187 GLN C O 1
ATOM 9318 N N . ASN C 1 163 ? 2.107 -4.110 -7.204 1.00 30.82 188 ASN C N 1
ATOM 9319 C CA . ASN C 1 163 ? 1.934 -2.762 -7.724 1.00 26.96 188 ASN C CA 1
ATOM 9320 C C . ASN C 1 163 ? 1.109 -2.826 -9.006 1.00 30.55 188 ASN C C 1
ATOM 9321 O O . ASN C 1 163 ? 1.395 -3.639 -9.887 1.00 31.05 188 ASN C O 1
ATOM 9332 N N . PHE C 1 164 ? 0.071 -1.996 -9.092 1.00 15.40 189 PHE C N 1
ATOM 9333 C CA . PHE C 1 164 ? -0.798 -1.973 -10.266 1.00 11.37 189 PHE C CA 1
ATOM 9334 C C . PHE C 1 164 ? -0.953 -0.564 -10.796 1.00 15.35 189 PHE C C 1
ATOM 9335 O O . PHE C 1 164 ? -0.916 0.400 -10.030 1.00 19.67 189 PHE C O 1
ATOM 9352 N N . LEU C 1 165 ? -1.139 -0.446 -12.109 1.00 10.24 190 LEU C N 1
ATOM 9353 C CA . LEU C 1 165 ? -1.695 0.766 -12.686 1.00 10.10 190 LEU C CA 1
ATOM 9354 C C . LEU C 1 165 ? -3.192 0.687 -12.485 1.00 11.00 190 LEU C C 1
ATOM 9355 O O . LEU C 1 165 ? -3.768 -0.399 -12.490 1.00 11.52 190 LEU C O 1
ATOM 9371 N N . GLN C 1 166 ? -3.838 1.830 -12.302 1.00 9.05 191 GLN C N 1
ATOM 9372 C CA . GLN C 1 166 ? -5.290 1.856 -12.229 1.00 8.22 191 GLN C CA 1
ATOM 9373 C C . GLN C 1 166 ? -5.767 2.640 -13.433 1.00 9.06 191 GLN C C 1
ATOM 9374 O O . GLN C 1 166 ? -5.129 3.614 -13.807 1.00 9.97 191 GLN C O 1
ATOM 9388 N N . THR C 1 167 ? -6.862 2.210 -14.054 1.00 7.58 192 THR C N 1
ATOM 9389 C CA . THR C 1 167 ? -7.405 2.912 -15.222 1.00 8.63 192 THR C CA 1
ATOM 9390 C C . THR C 1 167 ? -8.927 2.953 -15.205 1.00 14.35 192 THR C C 1
ATOM 9391 O O . THR C 1 167 ? -9.573 2.073 -14.622 1.00 10.66 192 THR C O 1
ATOM 9402 N N . ASP C 1 168 ? -9.503 3.964 -15.861 1.00 10.03 193 ASP C N 1
ATOM 9403 C CA . ASP C 1 168 ? -10.945 3.995 -16.074 1.00 9.58 193 ASP C CA 1
ATOM 9404 C C . ASP C 1 168 ? -11.348 3.591 -17.494 1.00 10.52 193 ASP C C 1
ATOM 9405 O O . ASP C 1 168 ? -12.498 3.788 -17.887 1.00 13.44 193 ASP C O 1
ATOM 9414 N N . ALA C 1 169 ? -10.419 3.029 -18.270 1.00 10.31 194 ALA C N 1
ATOM 9415 C CA . ALA C 1 169 ? -10.811 2.394 -19.530 1.00 9.07 194 ALA C CA 1
ATOM 9416 C C . ALA C 1 169 ? -11.663 1.195 -19.153 1.00 12.43 194 ALA C C 1
ATOM 9417 O O . ALA C 1 169 ? -11.235 0.364 -18.352 1.00 12.23 194 ALA C O 1
ATOM 9424 N N . SER C 1 170 ? -12.864 1.101 -19.715 1.00 9.59 195 SER C N 1
ATOM 9425 C CA . SER C 1 170 ? -13.811 0.085 -19.272 1.00 11.36 195 SER C CA 1
ATOM 9426 C C . SER C 1 170 ? -13.286 -1.319 -19.517 1.00 12.61 195 SER C C 1
ATOM 9427 O O . SER C 1 170 ? -12.939 -1.676 -20.645 1.00 12.28 195 SER C O 1
ATOM 9435 N N . ILE C 1 171 ? -13.242 -2.117 -18.458 1.00 11.18 196 ILE C N 1
ATOM 9436 C CA . ILE C 1 171 ? -12.893 -3.520 -18.614 1.00 11.76 196 ILE C CA 1
ATOM 9437 C C . ILE C 1 171 ? -13.966 -4.387 -17.967 1.00 11.16 196 ILE C C 1
ATOM 9438 O O . ILE C 1 171 ? -14.631 -3.991 -16.999 1.00 12.94 196 ILE C O 1
ATOM 9454 N N . ASN C 1 172 ? -14.154 -5.562 -18.543 1.00 9.95 197 ASN C N 1
ATOM 9455 C CA . ASN C 1 172 ? -15.216 -6.463 -18.141 1.00 10.94 197 ASN C CA 1
ATOM 9456 C C . ASN C 1 172 ? -14.677 -7.866 -18.152 1.00 12.64 197 ASN C C 1
ATOM 9457 O O . ASN C 1 172 ? -13.582 -8.098 -18.637 1.00 10.89 197 ASN C O 1
ATOM 9468 N N . HIS C 1 173 ? -15.451 -8.814 -17.641 1.00 10.00 198 HIS C N 1
ATOM 9469 C CA . HIS C 1 173 ? -15.055 -10.208 -17.739 1.00 12.87 198 HIS C CA 1
ATOM 9470 C C . HIS C 1 173 ? -14.679 -10.516 -19.184 1.00 8.47 198 HIS C C 1
ATOM 9471 O O . HIS C 1 173 ? -15.454 -10.234 -20.097 1.00 11.07 198 HIS C O 1
ATOM 9485 N N . GLY C 1 174 ? -13.495 -11.088 -19.387 1.00 10.23 199 GLY C N 1
ATOM 9486 C CA . GLY C 1 174 ? -12.986 -11.359 -20.721 1.00 10.56 199 GLY C CA 1
ATOM 9487 C C . GLY C 1 174 ? -11.830 -10.446 -21.116 1.00 11.04 199 GLY C C 1
ATOM 9488 O O . GLY C 1 174 ? -11.120 -10.729 -22.078 1.00 11.86 199 GLY C O 1
ATOM 9492 N N . ASN C 1 175 ? -11.635 -9.350 -20.383 1.00 7.50 200 ASN C N 1
ATOM 9493 C CA . ASN C 1 175 ? -10.493 -8.460 -20.630 1.00 7.28 200 ASN C CA 1
ATOM 9494 C C . ASN C 1 175 ? -9.197 -8.926 -19.963 1.00 9.94 200 ASN C C 1
ATOM 9495 O O . ASN C 1 175 ? -8.116 -8.461 -20.335 1.00 9.71 200 ASN C O 1
ATOM 9506 N N . SER C 1 176 ? -9.287 -9.822 -18.979 1.00 10.03 201 SER C N 1
ATOM 9507 C CA . SER C 1 176 ? -8.099 -10.198 -18.201 1.00 8.27 201 SER C CA 1
ATOM 9508 C C . SER C 1 176 ? -7.039 -10.837 -19.081 1.00 9.74 201 SER C C 1
ATOM 9509 O O . SER C 1 176 ? -7.341 -11.758 -19.834 1.00 10.43 201 SER C O 1
ATOM 9517 N N . GLY C 1 177 ? -5.797 -10.380 -18.928 1.00 9.22 202 GLY C N 1
ATOM 9518 C CA . GLY C 1 177 ? -4.672 -10.852 -19.728 1.00 8.99 202 GLY C CA 1
ATOM 9519 C C . GLY C 1 177 ? -4.414 -10.014 -20.964 1.00 9.65 202 GLY C C 1
ATOM 9520 O O . GLY C 1 177 ? -3.396 -10.182 -21.631 1.00 10.80 202 GLY C O 1
ATOM 9524 N N . GLY C 1 178 ? -5.345 -9.099 -21.231 1.00 8.75 203 GLY C N 1
ATOM 9525 C CA . GLY C 1 178 ? -5.281 -8.180 -22.356 1.00 10.58 203 GLY C CA 1
ATOM 9526 C C . GLY C 1 178 ? -4.338 -7.005 -22.167 1.00 8.05 203 GLY C C 1
ATOM 9527 O O . GLY C 1 178 ? -3.739 -6.837 -21.111 1.00 8.41 203 GLY C O 1
ATOM 9531 N N . ALA C 1 179 ? -4.165 -6.238 -23.242 1.00 9.07 204 ALA C N 1
ATOM 9532 C CA . ALA C 1 179 ? -3.285 -5.071 -23.256 1.00 7.96 204 ALA C CA 1
ATOM 9533 C C . ALA C 1 179 ? -3.936 -3.759 -22.822 1.00 8.80 204 ALA C C 1
ATOM 9534 O O . ALA C 1 179 ? -5.069 -3.454 -23.184 1.00 7.51 204 ALA C O 1
ATOM 9541 N N . LEU C 1 180 ? -3.148 -2.960 -22.116 1.00 7.38 205 LEU C N 1
ATOM 9542 C CA . LEU C 1 180 ? -3.462 -1.551 -21.887 1.00 7.93 205 LEU C CA 1
ATOM 9543 C C . LEU C 1 180 ? -2.343 -0.821 -22.594 1.00 8.02 205 LEU C C 1
ATOM 9544 O O . LEU C 1 180 ? -1.165 -1.058 -22.291 1.00 8.97 205 LEU C O 1
ATOM 9560 N N . VAL C 1 181 ? -2.690 0.037 -23.548 1.00 6.53 206 VAL C N 1
ATOM 9561 C CA . VAL C 1 181 ? -1.673 0.720 -24.353 1.00 6.76 206 VAL C CA 1
ATOM 9562 C C . VAL C 1 181 ? -1.879 2.212 -24.396 1.00 7.16 206 VAL C C 1
ATOM 9563 O O . VAL C 1 181 ? -2.976 2.693 -24.152 1.00 8.00 206 VAL C O 1
ATOM 9576 N N . ASN C 1 182 ? -0.812 2.955 -24.665 1.00 7.22 207 ASN C N 1
ATOM 9577 C CA . ASN C 1 182 ? -0.962 4.404 -24.829 1.00 7.40 207 ASN C CA 1
ATOM 9578 C C . ASN C 1 182 ? -1.272 4.818 -26.295 1.00 8.48 207 ASN C C 1
ATOM 9579 O O . ASN C 1 182 ? -1.496 3.967 -27.158 1.00 9.54 207 ASN C O 1
ATOM 9590 N N . SER C 1 183 ? -1.327 6.122 -26.566 1.00 9.52 208 SER C N 1
ATOM 9591 C CA . SER C 1 183 ? -1.735 6.629 -27.887 1.00 9.30 208 SER C CA 1
ATOM 9592 C C . SER C 1 183 ? -0.730 6.260 -28.981 1.00 10.55 208 SER C C 1
ATOM 9593 O O . SER C 1 183 ? -1.008 6.410 -30.169 1.00 10.52 208 SER C O 1
ATOM 9601 N N . LEU C 1 184 ? 0.483 5.895 -28.565 1.00 9.71 209 LEU C N 1
ATOM 9602 C CA . LEU C 1 184 ? 1.518 5.381 -29.464 1.00 9.50 209 LEU C CA 1
ATOM 9603 C C . LEU C 1 184 ? 1.358 3.868 -29.779 1.00 9.99 209 LEU C C 1
ATOM 9604 O O . LEU C 1 184 ? 2.032 3.331 -30.671 1.00 11.97 209 LEU C O 1
ATOM 9620 N N . GLY C 1 185 ? 0.534 3.190 -28.982 1.00 6.86 210 GLY C N 1
ATOM 9621 C CA . GLY C 1 185 ? 0.363 1.747 -29.071 1.00 9.59 210 GLY C CA 1
ATOM 9622 C C . GLY C 1 185 ? 1.356 0.988 -28.212 1.00 9.57 210 GLY C C 1
ATOM 9623 O O . GLY C 1 185 ? 1.366 -0.233 -28.248 1.00 11.47 210 GLY C O 1
ATOM 9627 N N . GLU C 1 186 ? 2.195 1.703 -27.466 1.00 9.82 211 GLU C N 1
ATOM 9628 C CA . GLU C 1 186 ? 3.135 1.068 -26.525 1.00 9.69 211 GLU C CA 1
ATOM 9629 C C . GLU C 1 186 ? 2.387 0.421 -25.360 1.00 9.81 211 GLU C C 1
ATOM 9630 O O . GLU C 1 186 ? 1.473 1.011 -24.782 1.00 8.68 211 GLU C O 1
ATOM 9642 N N . LEU C 1 187 ? 2.836 -0.753 -24.949 1.00 8.63 212 LEU C N 1
ATOM 9643 C CA . LEU C 1 187 ? 2.192 -1.464 -23.861 1.00 8.08 212 LEU C CA 1
ATOM 9644 C C . LEU C 1 187 ? 2.511 -0.795 -22.527 1.00 9.81 212 LEU C C 1
ATOM 9645 O O . LEU C 1 187 ? 3.665 -0.620 -22.164 1.00 11.18 212 LEU C O 1
ATOM 9661 N N . MET C 1 188 ? 1.476 -0.320 -21.857 1.00 6.81 213 MET C N 1
ATOM 9662 C CA . MET C 1 188 ? 1.606 0.152 -20.485 1.00 9.12 213 MET C CA 1
ATOM 9663 C C . MET C 1 188 ? 1.404 -0.925 -19.433 1.00 8.09 213 MET C C 1
ATOM 9664 O O . MET C 1 188 ? 1.984 -0.843 -18.358 1.00 8.59 213 MET C O 1
ATOM 9678 N N . GLY C 1 189 ? 0.544 -1.902 -19.707 1.00 8.00 214 GLY C N 1
ATOM 9679 C CA . GLY C 1 189 ? 0.139 -2.845 -18.678 1.00 9.38 214 GLY C CA 1
ATOM 9680 C C . GLY C 1 189 ? -0.641 -4.021 -19.228 1.00 10.33 214 GLY C C 1
ATOM 9681 O O . GLY C 1 189 ? -1.094 -3.996 -20.374 1.00 8.34 214 GLY C O 1
ATOM 9685 N N . ILE C 1 190 ? -0.789 -5.039 -18.381 1.00 7.68 215 ILE C N 1
ATOM 9686 C CA . ILE C 1 190 ? -1.632 -6.196 -18.646 1.00 6.62 215 ILE C CA 1
ATOM 9687 C C . ILE C 1 190 ? -2.863 -6.085 -17.761 1.00 8.84 215 ILE C C 1
ATOM 9688 O O . ILE C 1 190 ? -2.761 -6.152 -16.536 1.00 9.49 215 ILE C O 1
ATOM 9704 N N . ASN C 1 191 ? -4.032 -5.917 -18.369 1.00 7.44 216 ASN C N 1
ATOM 9705 C CA . ASN C 1 191 ? -5.248 -5.718 -17.583 1.00 7.78 216 ASN C CA 1
ATOM 9706 C C . ASN C 1 191 ? -5.544 -6.965 -16.800 1.00 10.46 216 ASN C C 1
ATOM 9707 O O . ASN C 1 191 ? -5.434 -8.059 -17.329 1.00 13.83 216 ASN C O 1
ATOM 9718 N N . THR C 1 192 ? -5.925 -6.801 -15.541 1.00 9.06 217 THR C N 1
ATOM 9719 C CA . THR C 1 192 ? -6.007 -7.952 -14.648 1.00 11.33 217 THR C CA 1
ATOM 9720 C C . THR C 1 192 ? -7.311 -8.063 -13.858 1.00 22.61 217 THR C C 1
ATOM 9721 O O . THR C 1 192 ? -7.913 -9.135 -13.818 1.00 23.83 217 THR C O 1
ATOM 9732 N N . LEU C 1 193 ? -7.771 -6.989 -13.229 1.00 18.74 218 LEU C N 1
ATOM 9733 C CA . LEU C 1 193 ? -9.041 -7.096 -12.514 1.00 27.97 218 LEU C CA 1
ATOM 9734 C C . LEU C 1 193 ? -9.835 -5.802 -12.480 1.00 26.54 218 LEU C C 1
ATOM 9735 O O . LEU C 1 193 ? -9.297 -4.727 -12.676 1.00 16.38 218 LEU C O 1
ATOM 9751 N N . SER C 1 194 ? -11.133 -5.932 -12.242 1.00 25.62 219 SER C N 1
ATOM 9752 C CA . SER C 1 194 ? -12.012 -4.782 -12.105 1.00 21.78 219 SER C CA 1
ATOM 9753 C C . SER C 1 194 ? -12.503 -4.718 -10.662 1.00 31.31 219 SER C C 1
ATOM 9754 O O . SER C 1 194 ? -12.869 -5.737 -10.082 1.00 31.36 219 SER C O 1
ATOM 9762 N N . PHE C 1 195 ? -12.484 -3.524 -10.078 1.00 24.67 220 PHE C N 1
ATOM 9763 C CA . PHE C 1 195 ? -12.975 -3.325 -8.721 1.00 27.86 220 PHE C CA 1
ATOM 9764 C C . PHE C 1 195 ? -14.493 -3.463 -8.694 1.00 24.85 220 PHE C C 1
ATOM 9765 O O . PHE C 1 195 ? -15.195 -2.783 -9.445 1.00 27.75 220 PHE C O 1
ATOM 9782 N N . ASP C 1 196 ? -14.999 -4.340 -7.830 1.00 35.01 221 ASP C N 1
ATOM 9783 C CA . ASP C 1 196 ? -16.433 -4.636 -7.805 1.00 32.33 221 ASP C CA 1
ATOM 9784 C C . ASP C 1 196 ? -17.029 -4.696 -6.395 1.00 35.98 221 ASP C C 1
ATOM 9785 O O . ASP C 1 196 ? -18.150 -5.171 -6.217 1.00 49.64 221 ASP C O 1
ATOM 9789 N N . LYS C 1 197 ? -16.290 -4.208 -5.402 1.00 32.82 222 LYS C N 1
ATOM 9790 C CA . LYS C 1 197 ? -16.758 -4.228 -4.016 1.00 39.11 222 LYS C CA 1
ATOM 9791 C C . LYS C 1 197 ? -17.730 -3.084 -3.740 1.00 40.74 222 LYS C C 1
ATOM 9792 O O . LYS C 1 197 ? -17.344 -1.916 -3.739 1.00 53.68 222 LYS C O 1
ATOM 9796 N N . SER C 1 198 ? -18.990 -3.430 -3.491 1.00 39.97 223 SER C N 1
ATOM 9797 C CA . SER C 1 198 ? -20.033 -2.433 -3.276 1.00 35.81 223 SER C CA 1
ATOM 9798 C C . SER C 1 198 ? -20.238 -2.109 -1.796 1.00 44.53 223 SER C C 1
ATOM 9799 O O . SER C 1 198 ? -20.170 -2.991 -0.941 1.00 53.60 223 SER C O 1
ATOM 9807 N N . ASN C 1 199 ? -20.490 -0.836 -1.506 1.00 36.37 224 ASN C N 1
ATOM 9808 C CA . ASN C 1 199 ? -20.800 -0.398 -0.148 1.00 42.41 224 ASN C CA 1
ATOM 9809 C C . ASN C 1 199 ? -22.210 -0.797 0.279 1.00 54.20 224 ASN C C 1
ATOM 9810 O O . ASN C 1 199 ? -22.403 -1.359 1.358 1.00 45.87 224 ASN C O 1
ATOM 9821 N N . ASP C 1 200 ? -23.192 -0.503 -0.568 1.00 34.79 225 ASP C N 1
ATOM 9822 C CA . ASP C 1 200 ? -24.591 -0.724 -0.212 1.00 51.68 225 ASP C CA 1
ATOM 9823 C C . ASP C 1 200 ? -25.480 -0.989 -1.425 1.00 43.13 225 ASP C C 1
ATOM 9824 O O . ASP C 1 200 ? -26.628 -0.548 -1.467 1.00 54.65 225 ASP C O 1
ATOM 9833 N N . GLY C 1 201 ? -24.951 -1.711 -2.406 1.00 40.57 226 GLY C N 1
ATOM 9834 C CA . GLY C 1 201 ? -25.735 -2.099 -3.564 1.00 39.63 226 GLY C CA 1
ATOM 9835 C C . GLY C 1 201 ? -25.318 -1.441 -4.867 1.00 49.39 226 GLY C C 1
ATOM 9836 O O . GLY C 1 201 ? -25.616 -1.959 -5.942 1.00 42.30 226 GLY C O 1
ATOM 9840 N N . GLU C 1 202 ? -24.638 -0.300 -4.780 1.00 31.39 227 GLU C N 1
ATOM 9841 C CA . GLU C 1 202 ? -24.216 0.425 -5.977 1.00 26.51 227 GLU C CA 1
ATOM 9842 C C . GLU C 1 202 ? -23.136 -0.348 -6.730 1.00 31.03 227 GLU C C 1
ATOM 9843 O O . GLU C 1 202 ? -22.475 -1.220 -6.169 1.00 31.22 227 GLU C O 1
ATOM 9855 N N . THR C 1 203 ? -22.964 -0.019 -8.006 1.00 28.66 228 THR C N 1
ATOM 9856 C CA . THR C 1 203 ? -21.961 -0.666 -8.840 1.00 31.51 228 THR C CA 1
ATOM 9857 C C . THR C 1 203 ? -20.767 0.264 -9.045 1.00 15.83 228 THR C C 1
ATOM 9858 O O . THR C 1 203 ? -20.929 1.378 -9.534 1.00 21.62 228 THR C O 1
ATOM 9869 N N . PRO C 1 204 ? -19.565 -0.184 -8.651 1.00 16.01 229 PRO C N 1
ATOM 9870 C CA . PRO C 1 204 ? -18.373 0.622 -8.941 1.00 14.59 229 PRO C CA 1
ATOM 9871 C C . PRO C 1 204 ? -18.201 0.813 -10.446 1.00 15.42 229 PRO C C 1
ATOM 9872 O O . PRO C 1 204 ? -18.456 -0.115 -11.219 1.00 18.19 229 PRO C O 1
ATOM 9883 N N . GLU C 1 205 ? -17.763 1.999 -10.855 1.00 13.43 230 GLU C N 1
ATOM 9884 C CA . GLU C 1 205 ? -17.660 2.322 -12.272 1.00 11.99 230 GLU C CA 1
ATOM 9885 C C . GLU C 1 205 ? -16.273 2.859 -12.586 1.00 11.21 230 GLU C C 1
ATOM 9886 O O . GLU C 1 205 ? -15.796 3.759 -11.911 1.00 13.21 230 GLU C O 1
ATOM 9898 N N . GLY C 1 206 ? -15.618 2.309 -13.605 1.00 10.87 231 GLY C N 1
ATOM 9899 C CA . GLY C 1 206 ? -14.391 2.901 -14.111 1.00 11.62 231 GLY C CA 1
ATOM 9900 C C . GLY C 1 206 ? -13.171 2.712 -13.228 1.00 10.98 231 GLY C C 1
ATOM 9901 O O . GLY C 1 206 ? -12.260 3.540 -13.246 1.00 12.70 231 GLY C O 1
ATOM 9905 N N . ILE C 1 207 ? -13.158 1.638 -12.444 1.00 8.04 232 ILE C N 1
ATOM 9906 C CA . ILE C 1 207 ? -11.987 1.306 -11.633 1.00 8.09 232 ILE C CA 1
ATOM 9907 C C . ILE C 1 207 ? -11.457 -0.068 -12.044 1.00 10.89 232 ILE C C 1
ATOM 9908 O O . ILE C 1 207 ? -12.039 -1.092 -11.707 1.00 13.17 232 ILE C O 1
ATOM 9924 N N . GLY C 1 208 ? -10.368 -0.075 -12.803 1.00 7.84 233 GLY C N 1
ATOM 9925 C CA . GLY C 1 208 ? -9.763 -1.313 -13.269 1.00 11.19 233 GLY C CA 1
ATOM 9926 C C . GLY C 1 208 ? -8.274 -1.283 -13.002 1.00 10.00 233 GLY C C 1
ATOM 9927 O O . GLY C 1 208 ? -7.710 -0.212 -12.831 1.00 10.99 233 GLY C O 1
ATOM 9931 N N . PHE C 1 209 ? -7.635 -2.454 -12.957 1.00 8.07 234 PHE C N 1
ATOM 9932 C CA . PHE C 1 209 ? -6.223 -2.527 -12.615 1.00 8.28 234 PHE C CA 1
ATOM 9933 C C . PHE C 1 209 ? -5.443 -3.307 -13.648 1.00 13.15 234 PHE C C 1
ATOM 9934 O O . PHE C 1 209 ? -5.968 -4.225 -14.263 1.00 13.01 234 PHE C O 1
ATOM 9951 N N . ALA C 1 210 ? -4.189 -2.918 -13.830 1.00 8.88 235 ALA C N 1
ATOM 9952 C CA . ALA C 1 210 ? -3.313 -3.566 -14.793 1.00 8.33 235 ALA C CA 1
ATOM 9953 C C . ALA C 1 210 ? -1.925 -3.738 -14.199 1.00 9.19 235 ALA C C 1
ATOM 9954 O O . ALA C 1 210 ? -1.420 -2.860 -13.503 1.00 10.50 235 ALA C O 1
ATOM 9961 N N . ILE C 1 211 ? -1.300 -4.871 -14.495 1.00 8.19 236 ILE C N 1
ATOM 9962 C CA . ILE C 1 211 ? 0.088 -5.109 -14.110 1.00 9.87 236 ILE C CA 1
ATOM 9963 C C . ILE C 1 211 ? 1.023 -4.288 -15.006 1.00 9.13 236 ILE C C 1
ATOM 9964 O O . ILE C 1 211 ? 0.952 -4.381 -16.220 1.00 8.65 236 ILE C O 1
ATOM 9980 N N . PRO C 1 212 ? 1.910 -3.475 -14.410 1.00 9.15 237 PRO C N 1
ATOM 9981 C CA . PRO C 1 212 ? 2.778 -2.612 -15.222 1.00 7.87 237 PRO C CA 1
ATOM 9982 C C . PRO C 1 212 ? 3.641 -3.416 -16.180 1.00 10.53 237 PRO C C 1
ATOM 9983 O O . PRO C 1 212 ? 4.104 -4.499 -15.813 1.00 11.02 237 PRO C O 1
ATOM 9994 N N . PHE C 1 213 ? 3.889 -2.888 -17.370 1.00 9.81 238 PHE C N 1
ATOM 9995 C CA . PHE C 1 213 ? 4.586 -3.668 -18.387 1.00 10.96 238 PHE C CA 1
ATOM 9996 C C . PHE C 1 213 ? 5.992 -4.044 -17.940 1.00 13.28 238 PHE C C 1
ATOM 9997 O O . PHE C 1 213 ? 6.486 -5.094 -18.308 1.00 13.60 238 PHE C O 1
ATOM 10014 N N . GLN C 1 214 ? 6.631 -3.196 -17.141 1.00 12.36 239 GLN C N 1
ATOM 10015 C CA . GLN C 1 214 ? 8.003 -3.474 -16.735 1.00 14.90 239 GLN C CA 1
ATOM 10016 C C . GLN C 1 214 ? 8.056 -4.744 -15.890 1.00 16.83 239 GLN C C 1
ATOM 10017 O O . GLN C 1 214 ? 8.973 -5.554 -16.034 1.00 17.33 239 GLN C O 1
ATOM 10031 N N . LEU C 1 215 ? 7.058 -4.941 -15.034 1.00 12.35 240 LEU C N 1
ATOM 10032 C CA . LEU C 1 215 ? 7.002 -6.146 -14.212 1.00 15.75 240 LEU C CA 1
ATOM 10033 C C . LEU C 1 215 ? 6.650 -7.346 -15.074 1.00 14.03 240 LEU C C 1
ATOM 10034 O O . LEU C 1 215 ? 7.240 -8.419 -14.940 1.00 16.33 240 LEU C O 1
ATOM 10050 N N . ALA C 1 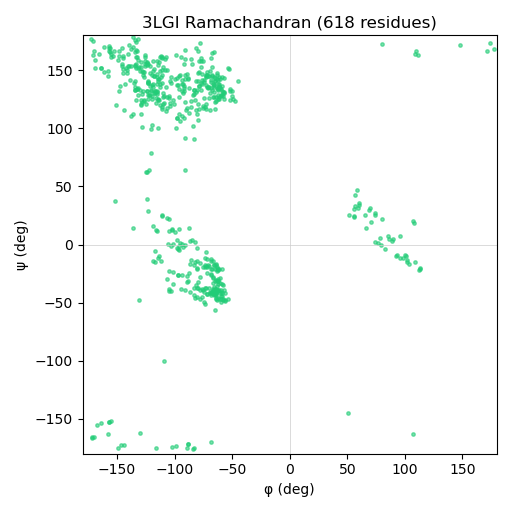216 ? 5.694 -7.164 -15.973 1.00 11.74 241 ALA C N 1
ATOM 10051 C CA . ALA C 1 216 ? 5.259 -8.249 -16.836 1.00 10.70 241 ALA C CA 1
ATOM 10052 C C . ALA C 1 216 ? 6.427 -8.788 -17.665 1.00 12.22 241 ALA C C 1
ATOM 10053 O O . ALA C 1 216 ? 6.576 -9.999 -17.817 1.00 14.42 241 ALA C O 1
ATOM 10060 N N . THR C 1 217 ? 7.269 -7.902 -18.187 1.00 14.32 242 THR C N 1
ATOM 10061 C CA . THR C 1 217 ? 8.379 -8.357 -19.030 1.00 11.94 242 THR C CA 1
ATOM 10062 C C . THR C 1 217 ? 9.438 -9.084 -18.198 1.00 12.35 242 THR C C 1
ATOM 10063 O O . THR C 1 217 ? 10.021 -10.065 -18.653 1.00 13.47 242 THR C O 1
ATOM 10074 N N . LYS C 1 218 ? 9.681 -8.606 -16.981 1.00 13.44 243 LYS C N 1
ATOM 10075 C CA A LYS C 1 218 ? 10.657 -9.246 -16.105 0.50 13.39 243 LYS C CA 1
ATOM 10076 C CA B LYS C 1 218 ? 10.644 -9.231 -16.080 0.50 13.42 243 LYS C CA 1
ATOM 10077 C C . LYS C 1 218 ? 10.195 -10.643 -15.714 1.00 14.87 243 LYS C C 1
ATOM 10078 O O . LYS C 1 218 ? 10.991 -11.587 -15.721 1.00 15.96 243 LYS C O 1
ATOM 10115 N N . ILE C 1 219 ? 8.913 -10.780 -15.381 1.00 12.55 244 ILE C N 1
ATOM 10116 C CA . ILE C 1 219 ? 8.376 -12.085 -15.013 1.00 10.77 244 ILE C CA 1
ATOM 10117 C C . ILE C 1 219 ? 8.357 -13.016 -16.224 1.00 14.44 244 ILE C C 1
ATOM 10118 O O . ILE C 1 219 ? 8.740 -14.179 -16.114 1.00 13.88 244 ILE C O 1
ATOM 10134 N N . MET C 1 220 ? 7.934 -12.513 -17.381 1.00 11.61 245 MET C N 1
ATOM 10135 C CA . MET C 1 220 ? 7.968 -13.334 -18.594 1.00 11.17 245 MET C CA 1
ATOM 10136 C C . MET C 1 220 ? 9.359 -13.913 -18.842 1.00 10.79 245 MET C C 1
ATOM 10137 O O . MET C 1 220 ? 9.508 -15.094 -19.144 1.00 12.86 245 MET C O 1
ATOM 10151 N N . ASP C 1 221 ? 10.380 -13.075 -18.734 1.00 13.17 246 ASP C N 1
ATOM 10152 C CA . ASP C 1 221 ? 11.735 -13.515 -19.036 1.00 14.73 246 ASP C CA 1
ATOM 10153 C C . ASP C 1 221 ? 12.177 -14.608 -18.073 1.00 16.23 246 ASP C C 1
ATOM 10154 O O . ASP C 1 221 ? 12.824 -15.577 -18.472 1.00 13.07 246 ASP C O 1
ATOM 10163 N N . LYS C 1 222 ? 11.813 -14.464 -16.804 1.00 13.01 247 LYS C N 1
ATOM 10164 C CA . LYS C 1 222 ? 12.128 -15.488 -15.811 1.00 11.55 247 LYS C CA 1
ATOM 10165 C C . LYS C 1 222 ? 11.410 -16.797 -16.118 1.00 13.68 247 LYS C C 1
ATOM 10166 O O . LYS C 1 222 ? 12.000 -17.870 -16.010 1.00 13.46 247 LYS C O 1
ATOM 10185 N N . LEU C 1 223 ? 10.137 -16.721 -16.499 1.00 10.01 248 LEU C N 1
ATOM 10186 C CA . LEU C 1 223 ? 9.379 -17.937 -16.796 1.00 10.78 248 LEU C CA 1
ATOM 10187 C C . LEU C 1 223 ? 9.923 -18.643 -18.040 1.00 13.79 248 LEU C C 1
ATOM 10188 O O . LEU C 1 223 ? 9.990 -19.866 -18.087 1.00 12.04 248 LEU C O 1
ATOM 10204 N N . ILE C 1 224 ? 10.327 -17.872 -19.039 1.00 10.20 249 ILE C N 1
ATOM 10205 C CA . ILE C 1 224 ? 10.893 -18.457 -20.252 1.00 8.63 249 ILE C CA 1
ATOM 10206 C C . ILE C 1 224 ? 12.201 -19.174 -19.932 1.00 11.01 249 ILE C C 1
ATOM 10207 O O . ILE C 1 224 ? 12.435 -20.280 -20.407 1.00 13.54 249 ILE C O 1
ATOM 10223 N N . ARG C 1 225 ? 13.038 -18.570 -19.096 1.00 11.81 250 ARG C N 1
ATOM 10224 C CA . ARG C 1 225 ? 14.343 -19.166 -18.805 1.00 12.36 250 ARG C CA 1
ATOM 10225 C C . ARG C 1 225 ? 14.234 -20.344 -17.836 1.00 15.22 250 ARG C C 1
ATOM 10226 O O . ARG C 1 225 ? 14.832 -21.398 -18.062 1.00 16.12 250 ARG C O 1
ATOM 10247 N N . ASP C 1 226 ? 13.450 -20.174 -16.774 1.00 15.49 251 ASP C N 1
ATOM 10248 C CA . ASP C 1 226 ? 13.488 -21.096 -15.633 1.00 17.81 251 ASP C CA 1
ATOM 10249 C C . ASP C 1 226 ? 12.222 -21.941 -15.449 1.00 18.59 251 ASP C C 1
ATOM 10250 O O . ASP C 1 226 ? 12.233 -22.911 -14.688 1.00 21.18 251 ASP C O 1
ATOM 10259 N N . GLY C 1 227 ? 11.132 -21.566 -16.117 1.00 14.35 252 GLY C N 1
ATOM 10260 C CA . GLY C 1 227 ? 9.886 -22.308 -16.041 1.00 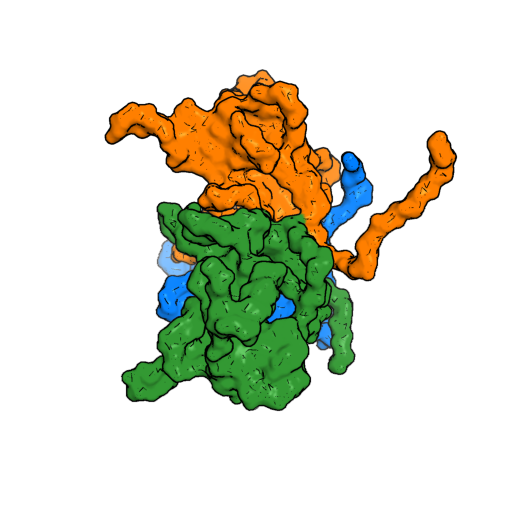13.60 252 GLY C CA 1
ATOM 10261 C C . GLY C 1 227 ? 9.069 -21.952 -14.811 1.00 17.00 252 GLY C C 1
ATOM 10262 O O . GLY C 1 227 ? 7.955 -22.440 -14.617 1.00 19.45 252 GLY C O 1
ATOM 10266 N N . ARG C 1 228 ? 9.643 -21.096 -13.977 1.00 15.89 253 ARG C N 1
ATOM 10267 C CA . ARG C 1 228 ? 8.994 -20.637 -12.759 1.00 19.53 253 ARG C CA 1
ATOM 10268 C C . ARG C 1 228 ? 9.767 -19.429 -12.268 1.00 19.48 253 ARG C C 1
ATOM 10269 O O . ARG C 1 228 ? 10.884 -19.175 -12.716 1.00 21.17 253 ARG C O 1
ATOM 10290 N N . VAL C 1 229 ? 9.167 -18.656 -11.375 1.00 14.20 254 VAL C N 1
ATOM 10291 C CA . VAL C 1 229 ? 9.879 -17.536 -10.788 1.00 16.37 254 VAL C CA 1
ATOM 10292 C C . VAL C 1 229 ? 10.598 -17.994 -9.528 1.00 28.85 254 VAL C C 1
ATOM 10293 O O . VAL C 1 229 ? 9.976 -18.409 -8.550 1.00 26.10 254 VAL C O 1
ATOM 10306 N N . ILE C 1 230 ? 11.923 -17.934 -9.578 1.00 28.38 255 ILE C N 1
ATOM 10307 C CA . ILE C 1 230 ? 12.749 -18.351 -8.459 1.00 44.05 255 ILE C CA 1
ATOM 10308 C C . ILE C 1 230 ? 12.953 -17.175 -7.514 1.00 30.51 255 ILE C C 1
ATOM 10309 O O . ILE C 1 230 ? 13.586 -16.180 -7.868 1.00 40.68 255 ILE C O 1
ATOM 10325 N N . ARG C 1 231 ? 12.383 -17.292 -6.320 1.00 39.15 256 ARG C N 1
ATOM 10326 C CA . ARG C 1 231 ? 12.520 -16.272 -5.291 1.00 64.46 256 ARG C CA 1
ATOM 10327 C C . ARG C 1 231 ? 13.246 -16.848 -4.082 1.00 82.09 256 ARG C C 1
ATOM 10328 O O . ARG C 1 231 ? 13.298 -18.066 -3.903 1.00 64.37 256 ARG C O 1
#

Sequence (663 aa):
FDSTTDETPASYNLAVRRRAAPAVVNVYNRGLNTNNSHNQLEIRTLGSGVIMDQRGYIITNKHVINDADQIIVALQDGRVFEALLVGSDSLTDLAVLKINNATGGLPTIPIINARRVPHIGDVVLAIGNPYNLGQTITQGIISATGRIGLNPTGRQNFLQTDASINHGNSGGALVNSLLGELMGINTLSFDKSNDGETPEGIIGFAIIPFQLATTKIMDKLIRDGRVIRLNPLSTPQFDSTDEETPASYNLAVRRAAPAVVNVYNRGLNTNSSHNNQLEIRTLGSGVIMDQRGYIITNNKHHVINDADQIIIVALQDGRVFEALLVGSDSLTDLAVLKKINNATGGLPTIPINARRVPHIGDVVLAIGNPYNLGQTITQGIIISATGRIGLNPTGRQNNFLQTDASINHGNSGGALVNSLGELMGINTLSFDKSNDGETPEGIIGFAIIPFQLATTKKIMDKLIRDGRRVIRDSTDETPASYNLAVRRAAPAVVNVYNRGLNNQLEIRTLGSGVIMMDDQQRRGGYYIIITNKHVINDADQIIVALQDGRVFEALLVGSDSLTDLAVLKKINATGGLLPTIPINARRVPHIGDVVLLAIGNPYNLGQTITQGIIISSATGRIGLNPTGRQNFLQTDASINHGNSGGALVNSLGELMGINTLSFDKSNDGETPEGIGFAIPFQLATKKIMDKLIRDGRVIR

Solvent-accessible surface area: 27623 Å² total; per-residue (Å²): 151,110,9,54,141,54,114,20,38,49,39,26,76,0,10,143,114,0,6,59,1,1,1,15,0,24,0,35,1,49,82,121,130,3,102,152,114,86,78,60,108,32,12,0,0,0,0,0,13,34,112,147,0,34,0,1,0,0,44,51,0,7,60,121,32,84,48,14,22,0,15,8,68,97,58,68,96,34,107,5,110,88,38,8,36,19,88,132,23,42,3,0,2,0,40,0,111,34,156,34,64,8,37,47,8,35,75,40,84,224,34,66,15,35,52,0,3,3,0,0,0,0,1,0,1,27,51,6,17,28,1,2,3,20,2,0,0,0,4,60,16,46,180,36,185,26,83,40,60,118,69,95,52,6,4,0,13,2,12,14,12,77,2,3,7,0,0,0,0,0,0,21,49,0,17,1,1,0,0,0,8,112,22,56,96,124,10,168,100,41,43,46,8,27,3,6,2,17,0,10,20,6,67,57,1,37,118,16,12,68,61,0,43,158,58,33,47,54,125,142,227,110,126,132,113,113,96,98,181,122,80,132,41,109,122,18,39,48,34,31,76,0,12,157,40,0,7,56,1,1,1,16,0,31,3,63,1,64,46,107,148,58,143,81,64,56,39,83,136,51,36,0,0,0,0,0,14,32,145,141,0,35,0,2,0,0,48,66,1,5,57,141,30,86,34,12,32,0,16,8,69,98,59,66,95,35,108,5,117,89,41,10,36,8,80,99,13,34,2,0,0,0,45,0,114,36,155,34,74,20,39,56,8,19,71,17,87,186,38,93,14,91,53,0,4,2,0,0,0,0,1,0,1,28,68,35,20,26,2,3,4,19,2,0,0,1,3,53,25,44,183,41,172,27,89,37,59,99,72,63,31,4,4,0,13,2,12,18,7,44,5,3,10,0,0,0,0,0,0,15,10,0,1,0,0,0,0,0,8,99,16,52,51,149,6,122,81,49,59,63,11,28,2,12,2,19,0,7,17,3,66,47,0,30,130,6,15,85,71,0,44,168,52,36,147,26,104,165,181,118,50,42,115,81,5,39,42,36,22,70,0,11,94,100,0,6,57,0,2,0,17,0,33,1,72,5,130,122,140,58,73,51,86,114,38,16,0,0,0,0,0,2,47,143,76,8,54,0,2,0,0,43,90,2,7,62,117,29,98,36,14,20,0,16,9,61,95,56,95,94,41,89,3,83,90,43,7,31,12,85,107,7,32,3,0,1,0,83,12,106,24,115,64,75,16,51,33,6,38,67,8,90,164,32,93,13,92,50,0,5,3,0,0,0,0,1,0,1,34,52,7,18,30,1,2,3,20,2,0,0,1,1,58,50,34,72,3,35,57,116,126,35,104,43,69,21,6,0,0,14,2,12,14,16,105,1,4,21,0,0,0,0,0,0,17,18,0,18,0,1,0,0,0,5,55,56,16,80,62,55,101,116,70,15,52,13,25,4,6,2,0,0,3,4,7,79,35,0,30,111,8,16,78,78,0,64,161,51,38,143,19,101,163

CATH classification: 2.40.10.10 (+1 more: 2.40.10.10)

GO terms:
  GO:0042802 identical protein binding (F, IPI)
  GO:0005515 protein binding (F, IPI)
  GO:0030288 outer membrane-bounded periplasmic space (C, IDA)
  GO:0004252 serine-type endopeptidase activity (F, IMP)
  GO:0071218 cellular response to misfolded protein (P, IMP)
  GO:0006508 proteolysis (P, IDA)
  GO:0008233 peptidase activity (F, IMP)
  GO:0008236 serine-type peptidase activity (F, IMP)
  GO:0006508 proteolysis (P, IMP)

Radius of gyration: 25.9 Å; Cα contacts (8 Å, |Δi|>4): 1976; chains: 3; bounding box: 89×70×74 Å